Protein AF-A0A3N7IEH6-F1 (afdb_monomer)

Foldseek 3Di:
DLVVVVVVLVVLVVCQVDDDDPDDRAADEEEDEPLEPPPLVVSLVVLLVVLVCCCPPPCPVRVVRFDADPPAGAYEYEQDPPPDPVSNVVCVVVRVSNVRHPYAYEYLEAAQDPVRAPHDDPQQLDQVSFHLHQAETEFFQWWDQPDVVHRGGASVLVPSRLSSLQSCQVSVHNYYHQQDCDPVNTPRHLDQDADDVVVCVVPVPHDQANAFPVNHHASNASVLLVVQSCCCSVPVAHEQQAWEDEPPDLWIWGHHQPDTHTPGNDGDHNYDYRYHYPCCVVVRDGHYDHDDPDRPPNPPPDPPPDDDPDQPDKAQEAACQPPPPRQWTDGHPLQVQQQKKKFKADPVRHTQDIDGRDDRHDRQAGPDDPRHRPHDDFDKIKMWMDSNDPVDDIDIDIHTYDHDPPPDD

pLDDT: mean 83.66, std 13.29, range [31.55, 97.81]

Secondary structure (DSSP, 8-state):
-HHHHHHHHHHHHHHHHT--TTPPPP-B-EEE-TTTT--HHHHHHHHHHHHHHIIIIIIGGGGGGB-EETTEEEEEEEEPSSSPHHHHHHTGGG-TTGGGSEEEEEES---S-GGGTT--S---SSTT-S---SSEEEE-S-B--S-TTSPPB--GGGHHHHHHHHHHHHH--SEEEES-SS-TTTT---S-----HHHHHHSTTT----B-TTS-B-TTHHHHHHHHHHHHHHH-EEETT-EEEETT---EEEEETTEEEE-TTPPPSSSPEEEE-TTHHHH---EEE------TT-----TT-SS------B-SEE--SSSSSS-SB-BTTGGG-TT-EEEEE-TTS-EEEEEES--S-B-SB--SSTTTTPBPPSEEEEEEEE-S-TTSPPEEEEEEE-S------

Nearest PDB structures (foldseek):
  2qki-assembly2_D  TM=5.542E-01  e=5.706E-02  Homo sapiens
  2a74-assembly2_D  TM=4.935E-01  e=5.384E-02  Homo sapiens
  2wii-assembly1_A  TM=4.656E-01  e=6.046E-02  Homo sapiens
  3nms-assembly1_A  TM=4.924E-01  e=1.285E-01  Homo sapiens
  8eok-assembly1_G  TM=5.613E-01  e=2.043E-01  Homo sapiens

Sequence (409 aa):
VDNRAKKLIERVQYWNANLSGNQHKMYFCIAMGSSRGLDDAAAVIRCEDESRRTWEEFYEPYKDAYYHQGDKPFMVHFVEFPPNRDNLLNNEQSMPFFQKFTVRWMFNRVEDEAAYRNTYGWPLLFKNANPVGDEVMAVSPGFWNGVGNLIDVARERGDFYRSLWMRVLKYNPASVWVNSFNESWEHTSVEPARLDAAVAAEHPDILQVWTDYHGQPMDDFYWVMTKQYNRLFMYRELFDGSYLQEEDSNTIYVVRQDTLIDNGNSLPHMAPVLLVPKGFLASLKADVINEELVVVGKIEPTEGDANEPSVKAATNLLTPNEDGINDFWRVEDIDRYPNNHVRIIDKRGRTVYEKQGYQNEWQGRQRGGNSHGELLPEGTYFYQVDYGDAAKKPLKGYVTILHDVQRGR

Structure (mmCIF, N/CA/C/O backbone):
data_AF-A0A3N7IEH6-F1
#
_entry.id   AF-A0A3N7IEH6-F1
#
loop_
_atom_site.group_PDB
_atom_site.id
_atom_site.type_symbol
_atom_site.label_atom_id
_atom_site.label_alt_id
_atom_site.label_comp_id
_atom_site.label_asym_id
_atom_site.label_entity_id
_atom_site.label_seq_id
_atom_site.pdbx_PDB_ins_code
_atom_site.Cartn_x
_atom_site.Cartn_y
_atom_site.Cartn_z
_atom_site.occupancy
_atom_site.B_iso_or_equiv
_atom_site.auth_seq_id
_atom_site.auth_comp_id
_atom_site.auth_asym_id
_atom_site.auth_atom_id
_atom_site.pdbx_PDB_model_num
ATOM 1 N N . VAL A 1 1 ? 18.485 -8.912 -5.486 1.00 63.62 1 VAL A N 1
ATOM 2 C CA . VAL A 1 1 ? 17.133 -8.304 -5.565 1.00 63.62 1 VAL A CA 1
ATOM 3 C C . VAL A 1 1 ? 16.203 -9.181 -6.391 1.00 63.62 1 VAL A C 1
ATOM 5 O O . VAL A 1 1 ? 15.152 -9.549 -5.886 1.00 63.62 1 VAL A O 1
ATOM 8 N N . ASP A 1 2 ? 16.641 -9.628 -7.566 1.00 76.44 2 ASP A N 1
ATOM 9 C CA . ASP A 1 2 ? 15.864 -10.462 -8.499 1.00 76.44 2 ASP A CA 1
ATOM 10 C C . ASP A 1 2 ? 15.253 -11.721 -7.883 1.00 76.44 2 ASP A C 1
ATOM 12 O O . ASP A 1 2 ? 14.071 -11.980 -8.072 1.00 76.44 2 ASP A O 1
ATOM 16 N N . ASN A 1 3 ? 16.012 -12.469 -7.073 1.00 84.38 3 ASN A N 1
ATOM 17 C CA . ASN A 1 3 ? 15.470 -13.649 -6.390 1.00 84.38 3 ASN A CA 1
ATOM 18 C C . ASN A 1 3 ? 14.297 -13.293 -5.465 1.00 84.38 3 ASN A C 1
ATOM 20 O O . ASN A 1 3 ? 13.348 -14.061 -5.370 1.00 84.38 3 ASN A O 1
ATOM 24 N N . ARG A 1 4 ? 14.325 -12.120 -4.811 1.00 82.56 4 ARG A N 1
ATOM 25 C CA . ARG A 1 4 ? 13.207 -11.655 -3.972 1.00 82.56 4 ARG A CA 1
ATOM 26 C C . ARG A 1 4 ? 11.996 -11.290 -4.829 1.00 82.56 4 ARG A C 1
ATOM 28 O O . ARG A 1 4 ? 10.889 -11.683 -4.481 1.00 82.56 4 ARG A O 1
ATOM 35 N N . ALA A 1 5 ? 12.212 -10.607 -5.955 1.00 83.50 5 ALA A N 1
ATOM 36 C CA . ALA A 1 5 ? 11.147 -10.257 -6.894 1.00 83.50 5 ALA A CA 1
ATOM 37 C C . ALA A 1 5 ? 10.486 -11.511 -7.491 1.00 83.50 5 ALA A C 1
ATOM 39 O O . ALA A 1 5 ? 9.273 -11.663 -7.399 1.00 83.50 5 ALA A O 1
ATOM 40 N N . LYS A 1 6 ? 11.275 -12.468 -7.997 1.00 88.75 6 LYS A N 1
ATOM 41 C CA . LYS A 1 6 ? 10.765 -13.743 -8.533 1.00 88.75 6 LYS A CA 1
ATOM 42 C C . LYS A 1 6 ? 10.011 -14.543 -7.464 1.00 88.75 6 LYS A C 1
ATOM 44 O O . LYS A 1 6 ? 8.916 -15.023 -7.728 1.00 88.75 6 LYS A O 1
ATOM 49 N N . LYS A 1 7 ? 10.515 -14.593 -6.223 1.00 89.75 7 LYS A N 1
ATOM 50 C CA . LYS A 1 7 ? 9.804 -15.227 -5.096 1.00 89.75 7 LYS A CA 1
ATOM 51 C C . LYS A 1 7 ? 8.484 -14.537 -4.750 1.00 89.75 7 LYS A C 1
ATOM 53 O O . LYS A 1 7 ? 7.528 -15.222 -4.398 1.00 89.75 7 LYS A O 1
ATOM 58 N N . LEU A 1 8 ? 8.409 -13.208 -4.839 1.00 88.06 8 LEU A N 1
ATOM 59 C CA . LEU A 1 8 ? 7.149 -12.484 -4.667 1.00 88.06 8 LEU A CA 1
ATOM 60 C C . LEU A 1 8 ? 6.158 -12.835 -5.784 1.00 88.06 8 LEU A C 1
ATOM 62 O O . LEU A 1 8 ? 5.002 -13.121 -5.494 1.00 88.06 8 LEU A O 1
ATOM 66 N N . ILE A 1 9 ? 6.615 -12.879 -7.036 1.00 92.19 9 ILE A N 1
ATOM 67 C CA . ILE A 1 9 ? 5.775 -13.224 -8.191 1.00 92.19 9 ILE A CA 1
ATOM 68 C C . ILE A 1 9 ? 5.246 -14.663 -8.082 1.00 92.19 9 ILE A C 1
ATOM 70 O O . ILE A 1 9 ? 4.057 -14.893 -8.286 1.00 92.19 9 ILE A O 1
ATOM 74 N N . GLU A 1 10 ? 6.082 -15.620 -7.671 1.00 90.62 10 GLU A N 1
ATOM 75 C CA . GLU A 1 10 ? 5.653 -16.999 -7.393 1.00 90.62 10 GLU A CA 1
ATOM 76 C C . GLU A 1 10 ? 4.546 -17.047 -6.323 1.00 90.62 10 GLU A C 1
ATOM 78 O O . GLU A 1 10 ? 3.575 -17.791 -6.461 1.00 90.62 10 GLU A O 1
ATOM 83 N N . ARG A 1 11 ? 4.645 -16.219 -5.271 1.00 92.06 11 ARG A N 1
ATOM 84 C CA . ARG A 1 11 ? 3.589 -16.099 -4.248 1.00 92.06 11 ARG A CA 1
ATOM 85 C C . ARG A 1 11 ? 2.311 -15.488 -4.815 1.00 92.06 11 ARG A C 1
ATOM 87 O O . ARG A 1 11 ? 1.233 -15.977 -4.498 1.00 92.06 11 ARG A O 1
ATOM 94 N N . VAL A 1 12 ? 2.417 -14.466 -5.665 1.00 93.25 12 VAL A N 1
ATOM 95 C CA . VAL A 1 12 ? 1.268 -13.870 -6.368 1.00 93.25 12 VAL A CA 1
ATOM 96 C C . VAL A 1 12 ? 0.555 -14.921 -7.223 1.00 93.25 12 VAL A C 1
ATOM 98 O O . VAL A 1 12 ? -0.663 -15.050 -7.140 1.00 93.25 12 VAL A O 1
ATOM 101 N N . GLN A 1 13 ? 1.293 -15.726 -7.992 1.00 93.25 13 GLN A N 1
ATOM 102 C CA . GLN A 1 13 ? 0.715 -16.817 -8.782 1.00 93.25 13 GLN A CA 1
ATOM 103 C C . GLN A 1 13 ? 0.045 -17.873 -7.896 1.00 93.25 13 GLN A C 1
ATOM 105 O O . GLN A 1 13 ? -1.073 -18.294 -8.191 1.00 93.25 13 GLN A O 1
ATOM 110 N N . TYR A 1 14 ? 0.694 -18.263 -6.794 1.00 93.12 14 TYR A N 1
ATOM 111 C CA . TYR A 1 14 ? 0.113 -19.187 -5.823 1.00 93.12 14 TYR A CA 1
ATOM 112 C C . TYR A 1 14 ? -1.194 -18.640 -5.234 1.00 93.12 14 TYR A C 1
ATOM 114 O O . TYR A 1 14 ? -2.193 -19.355 -5.216 1.00 93.12 14 TYR A O 1
ATOM 122 N N . TRP A 1 15 ? -1.232 -17.373 -4.811 1.00 91.62 15 TRP A N 1
ATOM 123 C CA . TRP A 1 15 ? -2.462 -16.744 -4.322 1.00 91.62 15 TRP A CA 1
ATOM 124 C C . TRP A 1 15 ? -3.554 -16.719 -5.386 1.00 91.62 15 TRP A C 1
ATOM 126 O O . TRP A 1 15 ? -4.674 -17.143 -5.113 1.00 91.62 15 TRP A O 1
ATOM 136 N N . ASN A 1 16 ? -3.222 -16.306 -6.610 1.00 93.88 16 ASN A N 1
ATOM 137 C CA . ASN A 1 16 ? -4.174 -16.248 -7.719 1.00 93.88 16 ASN A CA 1
ATOM 138 C C . ASN A 1 16 ? -4.757 -17.622 -8.084 1.00 93.88 16 ASN A C 1
ATOM 140 O O . ASN A 1 16 ? -5.882 -17.690 -8.576 1.00 93.88 16 ASN A O 1
ATOM 144 N N . ALA A 1 17 ? -4.016 -18.706 -7.844 1.00 94.00 17 ALA A N 1
ATOM 145 C CA . ALA A 1 17 ? -4.479 -20.075 -8.059 1.00 94.00 17 ALA A CA 1
ATOM 146 C C . ALA A 1 17 ? -5.364 -20.618 -6.919 1.00 94.00 17 ALA A C 1
ATOM 148 O O . ALA A 1 17 ? -6.023 -21.637 -7.104 1.00 94.00 17 ALA A O 1
ATOM 149 N N . ASN A 1 18 ? -5.389 -19.953 -5.759 1.00 94.81 18 ASN A N 1
ATOM 150 C CA . ASN A 1 18 ? -6.090 -20.398 -4.549 1.00 94.81 18 ASN A CA 1
ATOM 151 C C . ASN A 1 18 ? -7.131 -19.373 -4.059 1.00 94.81 18 ASN A C 1
ATOM 153 O O . ASN A 1 18 ? -7.435 -19.315 -2.867 1.00 94.81 18 ASN A O 1
ATOM 157 N N . LEU A 1 19 ? -7.666 -18.548 -4.964 1.00 90.88 19 LEU A N 1
ATOM 158 C CA . LEU A 1 19 ? -8.712 -17.580 -4.632 1.00 90.88 19 LEU A CA 1
ATOM 159 C C . LEU A 1 19 ? -10.022 -18.291 -4.261 1.00 90.88 19 LEU A C 1
ATOM 161 O O . LEU A 1 19 ? -10.402 -19.299 -4.857 1.00 90.88 19 LEU A O 1
ATOM 165 N N . SER A 1 20 ? -10.737 -17.727 -3.294 1.00 87.75 20 SER A N 1
ATOM 166 C CA . SER A 1 20 ? -12.031 -18.198 -2.801 1.00 87.75 20 SER A CA 1
ATOM 167 C C . SER A 1 20 ? -12.976 -17.023 -2.543 1.00 87.75 20 SER A C 1
ATOM 169 O O . SER A 1 20 ? -12.541 -15.924 -2.196 1.00 87.75 20 SER A O 1
ATOM 171 N N . GLY A 1 21 ? -14.282 -17.245 -2.720 1.00 84.00 21 GLY A N 1
ATOM 172 C CA . GLY A 1 21 ? -15.299 -16.211 -2.506 1.00 84.00 21 GLY A CA 1
ATOM 173 C C . GLY A 1 21 ? -15.050 -14.958 -3.353 1.00 84.00 21 GLY A C 1
ATOM 174 O O . GLY A 1 21 ? -14.876 -15.053 -4.565 1.00 84.00 21 GLY A O 1
ATOM 175 N N . ASN A 1 22 ? -15.004 -13.797 -2.699 1.00 74.50 22 ASN A N 1
ATOM 176 C CA . ASN A 1 22 ? -14.855 -12.482 -3.335 1.00 74.50 22 ASN A CA 1
ATOM 177 C C . ASN A 1 22 ? -13.385 -12.028 -3.458 1.00 74.50 22 ASN A C 1
ATOM 179 O O . ASN A 1 22 ? -13.108 -10.835 -3.532 1.00 74.50 22 ASN A O 1
ATOM 183 N N . GLN A 1 23 ? -12.417 -12.948 -3.421 1.00 81.19 23 GLN A N 1
ATOM 184 C CA . GLN A 1 23 ? -11.002 -12.590 -3.532 1.00 81.19 23 GLN A CA 1
ATOM 185 C C . GLN A 1 23 ? -10.618 -12.221 -4.974 1.00 81.19 23 GLN A C 1
ATOM 187 O O . GLN A 1 23 ? -10.975 -12.906 -5.932 1.00 81.19 23 GLN A O 1
ATOM 192 N N . HIS A 1 24 ? -9.840 -11.146 -5.122 1.00 82.56 24 HIS A N 1
ATOM 193 C CA . HIS A 1 24 ? -9.363 -10.658 -6.416 1.00 82.56 24 HIS A CA 1
ATOM 194 C C . HIS A 1 24 ? -7.968 -11.181 -6.730 1.00 82.56 24 HIS A C 1
ATOM 196 O O . HIS A 1 24 ? -7.141 -11.375 -5.837 1.00 82.56 24 HIS A O 1
ATOM 202 N N . LYS A 1 25 ? -7.686 -11.334 -8.028 1.00 89.44 25 LYS A N 1
ATOM 203 C CA . LYS A 1 25 ? -6.320 -11.560 -8.490 1.00 89.44 25 LYS A CA 1
ATOM 204 C C . LYS A 1 25 ? -5.428 -10.394 -8.076 1.00 89.44 25 LYS A C 1
ATOM 206 O O . LYS A 1 25 ? -5.780 -9.232 -8.273 1.00 89.44 25 LYS A O 1
ATOM 211 N N . MET A 1 26 ? -4.259 -10.729 -7.555 1.00 90.12 26 MET A N 1
ATOM 212 C CA . MET A 1 26 ? -3.156 -9.798 -7.394 1.00 90.12 26 MET A CA 1
ATOM 213 C C . MET A 1 26 ? -2.373 -9.743 -8.700 1.00 90.12 26 MET A C 1
ATOM 215 O O . MET A 1 26 ? -2.121 -10.772 -9.330 1.00 90.12 26 MET A O 1
ATOM 219 N N . TYR A 1 27 ? -1.963 -8.544 -9.080 1.00 91.12 27 TYR A N 1
ATOM 220 C CA . TYR A 1 27 ? -1.086 -8.334 -10.219 1.00 91.12 27 TYR A CA 1
ATOM 221 C C . TYR A 1 27 ? 0.186 -7.639 -9.759 1.00 91.12 27 TYR A C 1
ATOM 223 O O . TYR A 1 27 ? 0.191 -6.947 -8.740 1.00 91.12 27 TYR A O 1
ATOM 231 N N . PHE A 1 28 ? 1.261 -7.814 -10.516 1.00 91.81 28 PHE A N 1
ATOM 232 C CA . PHE A 1 28 ? 2.514 -7.109 -10.283 1.00 91.81 28 PHE A CA 1
ATOM 233 C C . PHE A 1 28 ? 2.946 -6.349 -11.537 1.00 91.81 28 PHE A C 1
ATOM 235 O O . PHE A 1 28 ? 2.587 -6.705 -12.655 1.00 91.81 28 PHE A O 1
ATOM 242 N N . CYS A 1 29 ? 3.751 -5.314 -11.350 1.00 91.62 29 CYS A N 1
ATOM 243 C CA . CYS A 1 29 ? 4.489 -4.661 -12.424 1.00 91.62 29 CYS A CA 1
ATOM 244 C C . CYS A 1 29 ? 5.927 -4.420 -11.965 1.00 91.62 29 CYS A C 1
ATOM 246 O O . CYS A 1 29 ? 6.250 -4.597 -10.787 1.00 91.62 29 CYS A O 1
ATOM 248 N N . ILE A 1 30 ? 6.792 -4.036 -12.899 1.00 91.12 30 ILE A N 1
ATOM 249 C CA . ILE A 1 30 ? 8.176 -3.676 -12.598 1.00 91.12 30 ILE A CA 1
ATOM 250 C C . ILE A 1 30 ? 8.325 -2.157 -12.640 1.00 91.12 30 ILE A C 1
ATOM 252 O O . ILE A 1 30 ? 7.850 -1.492 -13.564 1.00 91.12 30 ILE A O 1
ATOM 256 N N . ALA A 1 31 ? 9.009 -1.630 -11.627 1.00 88.00 31 ALA A N 1
ATOM 257 C CA . ALA A 1 31 ? 9.504 -0.266 -11.613 1.00 88.00 31 ALA A CA 1
ATOM 258 C C . ALA A 1 31 ? 10.994 -0.261 -11.986 1.00 88.00 31 ALA A C 1
ATOM 260 O O . ALA A 1 31 ? 11.787 -0.995 -11.394 1.00 88.00 31 ALA A O 1
ATOM 261 N N . MET A 1 32 ? 11.374 0.563 -12.960 1.00 88.69 32 MET A N 1
ATOM 262 C CA . MET A 1 32 ? 12.754 0.734 -13.418 1.00 88.69 32 MET A CA 1
ATOM 263 C C . MET A 1 32 ? 13.328 2.052 -12.908 1.00 88.69 32 MET A C 1
ATOM 265 O O . MET A 1 32 ?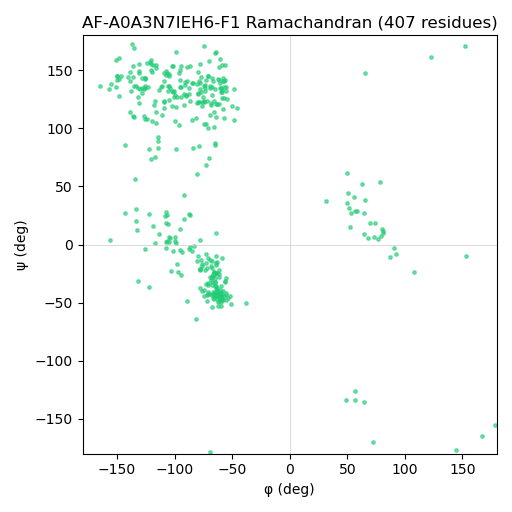 12.609 3.043 -12.817 1.00 88.69 32 MET A O 1
ATOM 269 N N . GLY A 1 33 ? 14.631 2.094 -12.627 1.00 86.25 33 GLY A N 1
ATOM 270 C CA . GLY A 1 33 ? 15.291 3.331 -12.196 1.00 86.25 33 GLY A CA 1
ATOM 271 C C . GLY A 1 33 ? 16.792 3.402 -12.457 1.00 86.25 33 GLY A C 1
ATOM 272 O O . GLY A 1 33 ? 17.428 4.370 -12.068 1.00 86.25 33 GLY A O 1
ATOM 273 N N . SER A 1 34 ? 17.399 2.417 -13.114 1.00 87.25 34 SER A N 1
ATOM 274 C CA . SER A 1 34 ? 18.852 2.400 -13.341 1.00 87.25 34 SER A CA 1
ATOM 275 C C . SER A 1 34 ? 19.333 3.408 -14.393 1.00 87.25 34 SER A C 1
ATOM 277 O O . SER A 1 34 ? 20.537 3.601 -14.538 1.00 87.25 34 SER A O 1
ATOM 279 N N . SER A 1 35 ? 18.421 4.065 -15.116 1.00 86.75 35 SER A N 1
ATOM 280 C CA . SER A 1 35 ? 18.729 5.193 -16.003 1.00 86.75 35 SER A CA 1
ATOM 281 C C . SER A 1 35 ? 18.899 6.525 -15.267 1.00 86.75 35 SER A C 1
ATOM 283 O O . SER A 1 35 ? 19.352 7.491 -15.876 1.00 86.75 35 SER A O 1
ATOM 285 N N . ARG A 1 36 ? 18.573 6.592 -13.968 1.00 83.38 36 ARG A N 1
ATOM 286 C CA . ARG A 1 36 ? 18.753 7.794 -13.139 1.00 83.38 36 ARG A CA 1
ATOM 287 C C . ARG A 1 36 ? 20.208 8.263 -13.135 1.00 83.38 36 ARG A C 1
ATOM 289 O O . ARG A 1 36 ? 21.119 7.462 -12.930 1.00 83.38 36 ARG A O 1
ATOM 296 N N . GLY A 1 37 ? 20.406 9.571 -13.285 1.00 81.06 37 GLY A N 1
ATOM 297 C CA . GLY A 1 37 ? 21.723 10.206 -13.213 1.00 81.06 37 GLY A CA 1
ATOM 298 C C . GLY A 1 37 ? 22.619 9.938 -14.425 1.00 81.06 37 GLY A C 1
ATOM 299 O O . GLY A 1 37 ? 23.790 10.315 -14.396 1.00 81.06 37 GLY A O 1
ATOM 300 N N . LEU A 1 38 ? 22.099 9.290 -15.473 1.00 86.81 38 LEU A N 1
ATOM 301 C CA . LEU A 1 38 ? 22.800 9.114 -16.742 1.00 86.81 38 LEU A CA 1
ATOM 302 C C . LEU A 1 38 ? 22.562 10.317 -17.663 1.00 86.81 38 LEU A C 1
ATOM 304 O O . LEU A 1 38 ? 21.530 10.984 -17.587 1.00 86.81 38 LEU A O 1
ATOM 308 N N . ASP A 1 39 ? 23.511 10.572 -18.566 1.00 88.69 39 ASP A N 1
ATOM 309 C CA . ASP A 1 39 ? 23.279 11.495 -19.678 1.00 88.69 39 ASP A CA 1
ATOM 310 C C . ASP A 1 39 ? 22.205 10.965 -20.641 1.00 88.69 39 ASP A C 1
ATOM 312 O O . ASP A 1 39 ? 21.856 9.784 -20.626 1.00 88.69 39 ASP A O 1
ATOM 316 N N . ASP A 1 40 ? 21.689 11.845 -21.498 1.00 87.44 40 ASP A N 1
ATOM 317 C CA . ASP A 1 40 ? 20.559 11.555 -22.382 1.00 87.44 40 ASP A CA 1
ATOM 318 C C . ASP A 1 40 ? 20.763 10.320 -23.275 1.00 87.44 40 ASP A C 1
ATOM 320 O O . ASP A 1 40 ? 19.841 9.517 -23.431 1.00 87.44 40 ASP A O 1
ATOM 324 N N . ALA A 1 41 ? 21.955 10.136 -23.849 1.00 89.00 41 ALA A N 1
ATOM 325 C CA . ALA A 1 41 ? 22.221 9.016 -24.749 1.00 89.00 41 ALA A CA 1
ATOM 326 C C . ALA A 1 41 ? 22.354 7.700 -23.970 1.00 89.00 41 ALA A C 1
ATOM 328 O O . ALA A 1 41 ? 21.767 6.682 -24.347 1.00 89.00 41 ALA A O 1
ATOM 329 N N . ALA A 1 42 ? 23.089 7.725 -22.856 1.00 91.44 42 ALA A N 1
ATOM 330 C CA . ALA A 1 42 ? 23.241 6.574 -21.975 1.00 91.44 42 ALA A CA 1
ATOM 331 C C . ALA A 1 42 ? 21.908 6.165 -21.329 1.00 91.44 42 ALA A C 1
ATOM 333 O O . ALA A 1 42 ? 21.638 4.973 -21.171 1.00 91.44 42 ALA A O 1
ATOM 334 N N . ALA A 1 43 ? 21.054 7.134 -21.002 1.00 90.38 43 ALA A N 1
ATOM 335 C CA . ALA A 1 43 ? 19.727 6.905 -20.458 1.00 90.38 43 ALA A CA 1
ATOM 336 C C . ALA A 1 43 ? 18.816 6.168 -21.442 1.00 90.38 43 ALA A C 1
ATOM 338 O O . ALA A 1 43 ? 18.195 5.189 -21.042 1.00 90.38 43 ALA A O 1
ATOM 339 N N . VAL A 1 44 ? 18.761 6.584 -22.713 1.00 91.81 44 VAL A N 1
ATOM 340 C CA . VAL A 1 44 ? 17.964 5.900 -23.751 1.00 91.81 44 VAL A CA 1
ATOM 341 C C . VAL A 1 44 ? 18.402 4.439 -23.893 1.00 91.81 44 VAL A C 1
ATOM 343 O O . VAL A 1 44 ? 17.567 3.536 -23.834 1.00 91.81 44 VAL A O 1
ATOM 346 N N . ILE A 1 45 ? 19.714 4.190 -23.982 1.00 93.88 45 ILE A N 1
ATOM 347 C CA . ILE A 1 45 ? 20.269 2.828 -24.058 1.00 93.88 45 ILE A CA 1
ATOM 348 C C . ILE A 1 45 ? 19.881 2.019 -22.815 1.00 93.88 45 ILE A C 1
ATOM 350 O O . ILE A 1 45 ? 19.399 0.892 -22.925 1.00 93.88 45 ILE A O 1
ATOM 354 N N . ARG A 1 46 ? 20.044 2.604 -21.621 1.00 94.00 46 ARG A N 1
ATOM 355 C CA . ARG A 1 46 ? 19.709 1.939 -20.359 1.00 94.00 46 ARG A CA 1
ATOM 356 C C . ARG A 1 46 ? 18.217 1.622 -20.250 1.00 94.00 46 ARG A C 1
ATOM 358 O O . ARG A 1 46 ? 17.877 0.533 -19.800 1.00 94.00 46 ARG A O 1
ATOM 365 N N . CYS A 1 47 ? 17.343 2.542 -20.651 1.00 93.12 47 CYS A N 1
ATOM 366 C CA . CYS A 1 47 ? 15.894 2.340 -20.618 1.00 93.12 47 CYS A CA 1
ATOM 367 C C . CYS A 1 47 ? 15.480 1.171 -21.505 1.00 93.12 47 CYS A C 1
ATOM 369 O O . CYS A 1 47 ? 14.682 0.337 -21.080 1.00 93.12 47 CYS A O 1
ATOM 371 N N . GLU A 1 48 ? 16.038 1.078 -22.709 1.00 95.38 48 GLU A N 1
ATOM 372 C CA . GLU A 1 48 ? 15.748 -0.028 -23.615 1.00 95.38 48 GLU A CA 1
ATOM 373 C C . GLU A 1 48 ? 16.279 -1.366 -23.082 1.00 95.38 48 GLU A C 1
ATOM 375 O O . GLU A 1 48 ? 15.560 -2.366 -23.102 1.00 95.38 48 GLU A O 1
ATOM 380 N N . ASP A 1 49 ? 17.496 -1.388 -22.528 1.00 96.31 49 ASP A N 1
ATOM 381 C CA . ASP A 1 49 ? 18.076 -2.589 -21.917 1.00 96.31 49 ASP A CA 1
ATOM 382 C C . ASP A 1 49 ? 17.229 -3.124 -20.754 1.00 96.31 49 ASP A C 1
ATOM 384 O O . ASP A 1 49 ? 16.968 -4.327 -20.672 1.00 96.31 49 ASP A O 1
ATOM 388 N N . GLU A 1 50 ? 16.776 -2.241 -19.864 1.00 94.31 50 GLU A N 1
ATOM 389 C CA . GLU A 1 50 ? 15.917 -2.615 -18.735 1.00 94.31 50 GLU A CA 1
ATOM 390 C C . GLU A 1 50 ? 14.510 -3.002 -19.190 1.00 94.31 50 GLU A C 1
ATOM 392 O O . GLU A 1 50 ? 13.918 -3.924 -18.630 1.00 94.31 50 GLU A O 1
ATOM 397 N N . SER A 1 51 ? 13.985 -2.359 -20.236 1.00 96.50 51 SER A N 1
ATOM 398 C CA . SER A 1 51 ? 12.691 -2.725 -20.824 1.00 96.50 51 SER A CA 1
ATOM 399 C C . SER A 1 51 ? 12.749 -4.124 -21.431 1.00 96.50 51 SER A C 1
ATOM 401 O O . SER A 1 51 ? 11.851 -4.937 -21.210 1.00 96.50 51 SER A O 1
ATOM 403 N N . ARG A 1 52 ? 13.836 -4.445 -22.146 1.00 97.81 52 ARG A N 1
ATOM 404 C CA . ARG A 1 52 ? 14.095 -5.790 -22.671 1.00 97.81 52 ARG A CA 1
ATOM 405 C C . ARG A 1 52 ? 14.177 -6.810 -21.550 1.00 97.81 52 ARG A C 1
ATOM 407 O O . ARG A 1 52 ? 13.489 -7.825 -21.594 1.00 97.81 52 ARG A O 1
ATOM 414 N N . ARG A 1 53 ? 14.969 -6.520 -20.520 1.00 95.56 53 ARG A N 1
ATOM 415 C CA . ARG A 1 53 ? 15.113 -7.404 -19.364 1.00 95.56 53 ARG A CA 1
ATOM 416 C C . ARG A 1 53 ? 13.781 -7.617 -18.644 1.00 95.56 53 ARG A C 1
ATOM 418 O O . ARG A 1 53 ? 13.434 -8.745 -18.312 1.00 95.56 53 ARG A O 1
ATOM 425 N N . THR A 1 54 ? 13.009 -6.552 -18.448 1.00 95.94 54 THR A N 1
ATOM 426 C CA . THR A 1 54 ? 11.660 -6.612 -17.873 1.00 95.94 54 THR A CA 1
ATOM 427 C C . THR A 1 54 ? 10.749 -7.495 -18.717 1.00 95.94 54 THR A C 1
ATOM 429 O O . THR A 1 54 ? 10.035 -8.338 -18.174 1.00 95.94 54 THR A O 1
ATOM 432 N N . TRP A 1 55 ? 10.805 -7.357 -20.041 1.00 97.62 55 TRP A N 1
ATOM 433 C CA . TRP A 1 55 ? 10.026 -8.182 -20.955 1.00 97.62 55 TRP A CA 1
ATOM 434 C C . TRP A 1 55 ? 10.391 -9.667 -20.846 1.00 97.62 55 TRP A C 1
ATOM 436 O O . TRP A 1 55 ? 9.521 -10.509 -20.634 1.00 97.62 55 TRP A O 1
ATOM 446 N N . GLU A 1 56 ? 11.675 -9.989 -20.969 1.00 97.00 56 GLU A N 1
ATOM 447 C CA . GLU A 1 56 ? 12.163 -11.366 -21.077 1.00 97.00 56 GLU A CA 1
ATOM 448 C C . GLU A 1 56 ? 12.154 -12.111 -19.736 1.00 97.00 56 GLU A C 1
ATOM 450 O O . GLU A 1 56 ? 11.805 -13.289 -19.687 1.00 97.00 56 GLU A O 1
ATOM 455 N N . GLU A 1 57 ? 12.519 -11.444 -18.639 1.00 95.12 57 GLU A N 1
ATOM 456 C CA . GLU A 1 57 ? 12.667 -12.094 -17.333 1.00 95.12 57 GLU A CA 1
ATOM 457 C C . GLU A 1 57 ? 11.426 -12.010 -16.443 1.00 95.12 57 GLU A C 1
ATOM 459 O O . GLU A 1 57 ? 11.269 -12.849 -15.552 1.00 95.12 57 GLU A O 1
ATOM 464 N N . PHE A 1 58 ? 10.576 -10.995 -16.629 1.00 95.38 58 PHE A N 1
ATOM 465 C CA . PHE A 1 58 ? 9.472 -10.712 -15.708 1.00 95.38 58 PHE A CA 1
ATOM 466 C C . PHE A 1 58 ? 8.102 -10.717 -16.380 1.00 95.38 58 PHE A C 1
ATOM 468 O O . PHE A 1 58 ? 7.148 -11.184 -15.770 1.00 95.38 58 PHE A O 1
ATOM 475 N N . TYR A 1 59 ? 7.974 -10.240 -17.616 1.00 96.50 59 TYR A N 1
ATOM 476 C CA . TYR A 1 59 ? 6.697 -10.289 -18.318 1.00 96.50 59 TYR A CA 1
ATOM 477 C C . TYR A 1 59 ? 6.443 -11.665 -18.936 1.00 96.50 59 TYR A C 1
ATOM 479 O O . TYR A 1 59 ? 5.523 -12.346 -18.504 1.00 96.50 59 TYR A O 1
ATOM 487 N N . GLU A 1 60 ? 7.253 -12.121 -19.896 1.00 96.19 60 GLU A N 1
ATOM 488 C CA . GLU A 1 60 ? 6.998 -13.376 -20.626 1.00 96.19 60 GLU A CA 1
ATOM 489 C C . GLU A 1 60 ? 6.799 -14.600 -19.711 1.00 96.19 60 GLU A C 1
ATOM 491 O O . GLU A 1 60 ? 5.815 -15.322 -19.904 1.00 96.19 60 GLU A O 1
ATOM 496 N N . PRO A 1 61 ? 7.632 -14.831 -18.673 1.00 95.00 61 PRO A N 1
ATOM 497 C CA . PRO A 1 61 ? 7.475 -16.005 -17.814 1.00 95.00 61 PRO A CA 1
ATOM 498 C C . PRO A 1 61 ? 6.261 -15.929 -16.878 1.00 95.00 61 PRO A C 1
ATOM 500 O O . PRO A 1 61 ? 5.809 -16.957 -16.375 1.00 95.00 61 PRO A O 1
ATOM 503 N N . TYR A 1 62 ? 5.736 -14.726 -16.623 1.00 94.62 62 TYR A N 1
ATOM 504 C CA . TYR A 1 62 ? 4.741 -14.474 -15.575 1.00 94.62 62 TYR A CA 1
ATOM 505 C C . TYR A 1 62 ? 3.559 -13.609 -16.048 1.00 94.62 62 TYR A C 1
ATOM 507 O O . TYR A 1 62 ? 2.847 -13.027 -15.228 1.00 94.62 62 TYR A O 1
ATOM 515 N N . LYS A 1 63 ? 3.322 -13.535 -17.363 1.00 94.44 63 LYS A N 1
ATOM 516 C CA . LYS A 1 63 ? 2.349 -12.629 -18.002 1.00 94.44 63 LYS A CA 1
ATOM 517 C C . LYS A 1 63 ? 0.927 -12.757 -17.464 1.00 94.44 63 LYS A C 1
ATOM 519 O O . LYS A 1 63 ? 0.206 -11.768 -17.434 1.00 94.44 63 LYS A O 1
ATOM 524 N N . ASP A 1 64 ? 0.549 -13.940 -16.983 1.00 92.00 64 ASP A N 1
ATOM 525 C CA . ASP A 1 64 ? -0.784 -14.217 -16.431 1.00 92.00 64 ASP A CA 1
ATOM 526 C C . ASP A 1 64 ? -1.053 -13.493 -15.098 1.00 92.00 64 ASP A C 1
ATOM 528 O O . ASP A 1 64 ? -2.205 -13.374 -14.674 1.00 92.00 64 ASP A O 1
ATOM 532 N N . ALA A 1 65 ? 0.007 -13.038 -14.425 1.00 94.44 65 ALA A N 1
ATOM 533 C CA . ALA A 1 65 ? -0.043 -12.262 -13.188 1.00 94.44 65 ALA A CA 1
ATOM 534 C C . ALA A 1 65 ? 0.543 -10.847 -13.352 1.00 94.44 65 ALA A C 1
ATOM 536 O O . ALA A 1 65 ? 0.589 -10.088 -12.382 1.00 94.44 65 ALA A O 1
ATOM 537 N N . TYR A 1 66 ? 0.990 -10.480 -14.554 1.00 95.50 66 TYR A N 1
ATOM 538 C CA . TYR A 1 66 ? 1.515 -9.148 -14.823 1.00 95.50 66 TYR A CA 1
ATOM 539 C C . TYR A 1 66 ? 0.353 -8.161 -14.989 1.00 95.50 66 TYR A C 1
ATOM 541 O O . TYR A 1 66 ? -0.672 -8.498 -15.575 1.00 95.50 66 TYR A O 1
ATOM 549 N N . TYR A 1 67 ? 0.481 -6.956 -14.444 1.00 92.06 67 TYR A N 1
ATOM 550 C CA . TYR A 1 67 ? -0.550 -5.929 -14.542 1.00 92.06 67 TYR A CA 1
ATOM 551 C C . TYR A 1 67 ? -0.549 -5.310 -15.941 1.00 92.06 67 TYR A C 1
ATOM 553 O O . TYR A 1 67 ? 0.485 -4.830 -16.413 1.00 92.06 67 TYR A O 1
ATOM 561 N N . HIS A 1 68 ? -1.707 -5.282 -16.594 1.00 91.75 68 HIS A N 1
ATOM 562 C CA . HIS A 1 68 ? -1.891 -4.612 -17.880 1.00 91.75 68 HIS A CA 1
ATOM 563 C C . HIS A 1 68 ? -2.651 -3.317 -17.695 1.00 91.75 68 HIS A C 1
ATOM 565 O O . HIS A 1 68 ? -3.580 -3.223 -16.894 1.00 91.75 68 HIS A O 1
ATOM 571 N N . GLN A 1 69 ? -2.278 -2.338 -18.506 1.00 85.62 69 GLN A N 1
ATOM 572 C CA . GLN A 1 69 ? -3.036 -1.116 -18.636 1.00 85.62 69 GLN A CA 1
ATOM 573 C C . GLN A 1 69 ? -3.396 -0.906 -20.105 1.00 85.62 69 GLN A C 1
ATOM 575 O O . GLN A 1 69 ? -2.538 -0.588 -20.936 1.00 85.62 69 GLN A O 1
ATOM 580 N N . GLY A 1 70 ? -4.680 -1.096 -20.413 1.00 86.56 70 GLY A N 1
ATOM 581 C CA . GLY A 1 70 ? -5.129 -1.269 -21.792 1.00 86.56 70 GLY A CA 1
ATOM 582 C C . GLY A 1 70 ? -4.541 -2.553 -22.380 1.00 86.56 70 GLY A C 1
ATOM 583 O O . GLY A 1 70 ? -4.498 -3.581 -21.708 1.00 86.56 70 GLY A O 1
ATOM 584 N N . ASP A 1 71 ? -4.044 -2.478 -23.611 1.00 92.06 71 ASP A N 1
ATOM 585 C CA . ASP A 1 71 ? -3.563 -3.652 -24.353 1.00 92.06 71 ASP A CA 1
ATOM 586 C C . ASP A 1 71 ? -2.094 -4.018 -24.077 1.00 92.06 71 ASP A C 1
ATOM 588 O O . ASP A 1 71 ? -1.580 -4.991 -24.631 1.00 92.06 71 ASP A O 1
ATOM 592 N N . LYS A 1 72 ? -1.385 -3.242 -23.246 1.00 95.56 72 LYS A N 1
ATOM 593 C CA . LYS A 1 72 ? 0.049 -3.432 -22.981 1.00 95.56 72 LYS A CA 1
ATOM 594 C C . LYS A 1 72 ? 0.326 -3.705 -21.498 1.00 95.56 72 LYS A C 1
ATOM 596 O O . LYS A 1 72 ? -0.382 -3.171 -20.638 1.00 95.56 72 LYS A O 1
ATOM 601 N N . PRO A 1 73 ? 1.370 -4.495 -21.175 1.00 96.75 73 PRO A N 1
ATOM 602 C CA . PRO A 1 73 ? 1.859 -4.606 -19.806 1.00 96.75 73 PRO A CA 1
ATOM 603 C C . PRO A 1 73 ? 2.270 -3.240 -19.261 1.00 96.75 73 PRO A C 1
ATOM 605 O O . PRO A 1 73 ? 2.805 -2.398 -19.982 1.00 96.75 73 PRO A O 1
ATOM 608 N N . PHE A 1 74 ? 2.008 -3.019 -17.982 1.00 93.12 74 PHE A N 1
ATOM 609 C CA . PHE A 1 74 ? 2.265 -1.760 -17.305 1.00 93.12 74 PHE A CA 1
ATOM 610 C C . PHE A 1 74 ? 3.687 -1.687 -16.751 1.00 93.12 74 PHE A C 1
ATOM 612 O O . PHE A 1 74 ? 4.148 -2.612 -16.092 1.00 93.12 74 PHE A O 1
ATOM 619 N N . MET A 1 75 ? 4.370 -0.566 -16.945 1.00 92.38 75 MET A N 1
ATOM 620 C CA . MET A 1 75 ? 5.714 -0.367 -16.411 1.00 92.38 75 MET A CA 1
ATOM 621 C C . MET A 1 75 ? 5.840 1.019 -15.796 1.00 92.38 75 MET A C 1
ATOM 623 O O . MET A 1 75 ? 5.399 2.010 -16.381 1.00 92.38 75 MET A O 1
ATOM 627 N N . VAL A 1 76 ? 6.469 1.096 -14.625 1.00 89.25 76 VAL A N 1
ATOM 628 C CA . VAL A 1 76 ? 6.777 2.376 -13.980 1.00 89.25 76 VAL A CA 1
ATOM 629 C C . VAL A 1 76 ? 8.237 2.711 -14.239 1.00 89.25 76 VAL A C 1
ATOM 631 O O . VAL A 1 76 ? 9.116 1.877 -14.045 1.00 89.25 76 VAL A O 1
ATOM 634 N N . HIS A 1 77 ? 8.512 3.935 -14.666 1.00 87.88 77 HIS A N 1
ATOM 635 C CA . HIS A 1 77 ? 9.864 4.422 -14.882 1.00 87.88 77 HIS A CA 1
ATOM 636 C C . HIS A 1 77 ? 10.177 5.588 -13.942 1.00 87.88 77 HIS A C 1
ATOM 638 O O . HIS A 1 77 ? 9.518 6.627 -13.977 1.00 87.88 77 HIS A O 1
ATOM 644 N N . PHE A 1 78 ? 11.237 5.440 -13.150 1.00 83.56 78 PHE A N 1
ATOM 645 C CA . PHE A 1 78 ? 11.769 6.467 -12.264 1.00 83.56 78 PHE A CA 1
ATOM 646 C C . PHE A 1 78 ? 12.646 7.464 -13.004 1.00 83.56 78 PHE A C 1
ATOM 648 O O . PHE A 1 78 ? 13.648 7.091 -13.611 1.00 83.56 78 PHE A O 1
ATOM 655 N N . VAL A 1 79 ? 12.274 8.736 -12.937 1.00 77.12 79 VAL A N 1
ATOM 656 C CA . VAL A 1 79 ? 13.008 9.852 -13.526 1.00 77.12 79 VAL A CA 1
ATOM 657 C C . VAL A 1 79 ? 13.413 10.831 -12.419 1.00 77.12 79 VAL A C 1
ATOM 659 O O . VAL A 1 79 ? 12.594 11.572 -11.878 1.00 77.12 79 VAL A O 1
ATOM 662 N N . GLU A 1 80 ? 14.703 10.826 -12.075 1.00 67.62 80 GLU A N 1
ATOM 663 C CA . GLU A 1 80 ? 15.356 11.948 -11.385 1.00 67.62 80 GLU A CA 1
ATOM 664 C C . GLU A 1 80 ? 16.050 12.807 -12.427 1.00 67.62 80 GLU A C 1
ATOM 666 O O . GLU A 1 80 ? 16.550 12.277 -13.415 1.00 67.62 80 GLU A O 1
ATOM 671 N N . PHE A 1 81 ? 16.120 14.118 -12.209 1.00 63.28 81 PHE A N 1
ATOM 672 C CA . PHE A 1 81 ? 16.915 15.008 -13.055 1.00 63.28 81 PHE A CA 1
ATOM 673 C C . PHE A 1 81 ? 18.363 14.475 -13.244 1.00 63.28 81 PHE A C 1
ATOM 675 O O . PHE A 1 81 ? 19.088 14.450 -12.247 1.00 63.28 81 PHE A O 1
ATOM 682 N N . PRO A 1 82 ? 18.859 14.166 -14.469 1.00 59.62 82 PRO A N 1
ATOM 683 C CA . PRO A 1 82 ? 18.211 13.650 -15.692 1.00 59.62 82 PRO A CA 1
ATOM 684 C C . PRO A 1 82 ? 18.399 12.112 -15.854 1.00 59.62 82 PRO A C 1
ATOM 686 O O . PRO A 1 82 ? 19.239 11.531 -15.155 1.00 59.62 82 PRO A O 1
ATOM 689 N N . PRO A 1 83 ? 17.647 11.413 -16.743 1.00 67.31 83 PRO A N 1
ATOM 690 C CA . PRO A 1 83 ? 16.882 11.865 -17.919 1.00 67.31 83 PRO A CA 1
ATOM 691 C C . PRO A 1 83 ? 15.500 12.453 -17.599 1.00 67.31 83 PRO A C 1
ATOM 693 O O . PRO A 1 83 ? 14.733 11.897 -16.815 1.00 67.31 83 PRO A O 1
ATOM 696 N N . ASN A 1 84 ? 15.135 13.550 -18.272 1.00 73.81 84 ASN A N 1
ATOM 697 C CA . ASN A 1 84 ? 13.744 14.013 -18.274 1.00 73.81 84 ASN A CA 1
ATOM 698 C C . ASN A 1 84 ? 12.883 13.067 -19.137 1.00 73.81 84 ASN A C 1
ATOM 700 O O . ASN A 1 84 ? 13.304 12.654 -20.220 1.00 73.81 84 ASN A O 1
ATOM 704 N N . ARG A 1 85 ? 11.652 12.794 -18.685 1.00 83.88 85 ARG A N 1
ATOM 705 C CA . ARG A 1 85 ? 10.585 12.088 -19.413 1.00 83.88 85 ARG A CA 1
ATOM 706 C C . ARG A 1 85 ? 10.551 12.462 -20.894 1.00 83.88 85 ARG A C 1
ATOM 708 O O . ARG A 1 85 ? 10.512 11.587 -21.751 1.00 83.88 85 ARG A O 1
ATOM 715 N N . ASP A 1 86 ? 10.550 13.760 -21.185 1.00 84.62 86 ASP A N 1
ATOM 716 C CA . ASP A 1 86 ? 10.324 14.257 -22.544 1.00 84.62 86 ASP A CA 1
ATOM 717 C C . ASP A 1 86 ? 11.442 13.826 -23.506 1.00 84.62 86 ASP A C 1
ATOM 719 O O . ASP A 1 86 ? 11.174 13.536 -24.668 1.00 84.62 86 ASP A O 1
ATOM 723 N N . ASN A 1 87 ? 12.683 13.700 -23.022 1.00 85.44 87 ASN A N 1
ATOM 724 C CA . ASN A 1 87 ? 13.785 13.190 -23.835 1.00 85.44 87 ASN A CA 1
ATOM 725 C C . ASN A 1 87 ? 13.598 11.701 -24.176 1.00 85.44 87 ASN A C 1
ATOM 727 O O . ASN A 1 87 ? 13.776 11.299 -25.326 1.00 85.44 87 ASN A O 1
ATOM 731 N N . LEU A 1 88 ? 13.190 10.886 -23.200 1.00 88.38 88 LEU A N 1
ATOM 732 C CA . LEU A 1 88 ? 12.905 9.469 -23.434 1.00 88.38 88 LEU A CA 1
ATOM 733 C C . LEU A 1 88 ? 11.738 9.290 -24.411 1.00 88.38 88 LEU A C 1
ATOM 735 O O . LEU A 1 88 ? 11.833 8.472 -25.322 1.00 88.38 88 LEU A O 1
ATOM 739 N N . LEU A 1 89 ? 10.684 10.101 -24.284 1.00 88.94 89 LEU A N 1
ATOM 740 C CA . LEU A 1 89 ? 9.558 10.094 -25.222 1.00 88.94 89 LEU A CA 1
ATOM 741 C C . LEU A 1 89 ? 9.981 10.513 -26.637 1.00 88.94 89 LEU A C 1
ATOM 743 O O . LEU A 1 89 ? 9.608 9.857 -27.604 1.00 88.94 89 LEU A O 1
ATOM 747 N N . ASN A 1 90 ? 10.827 11.536 -26.778 1.00 91.31 90 ASN A N 1
ATOM 748 C CA . ASN A 1 90 ? 11.337 11.960 -28.088 1.00 91.31 90 ASN A CA 1
ATOM 749 C C . ASN A 1 90 ? 12.183 10.879 -28.783 1.00 91.31 90 ASN A C 1
ATOM 751 O O . ASN A 1 90 ? 12.287 10.877 -30.009 1.00 91.31 90 ASN A O 1
ATOM 755 N N . ASN A 1 91 ? 12.775 9.959 -28.017 1.00 91.88 91 ASN A N 1
ATOM 756 C CA . ASN A 1 91 ? 13.607 8.871 -28.529 1.00 91.88 91 ASN A CA 1
ATOM 757 C C . ASN A 1 91 ? 12.910 7.501 -28.506 1.00 91.88 91 ASN A C 1
ATOM 759 O O . ASN A 1 91 ? 13.546 6.500 -28.835 1.00 91.88 91 ASN A O 1
ATOM 763 N N . GLU A 1 92 ? 11.617 7.421 -28.173 1.00 91.56 92 GLU A N 1
ATOM 764 C CA . GLU A 1 92 ? 10.900 6.150 -27.972 1.00 91.56 92 GLU A CA 1
ATOM 765 C C . GLU A 1 92 ? 10.968 5.214 -29.184 1.00 91.56 92 GLU A C 1
ATOM 767 O O . GLU A 1 92 ? 11.045 3.997 -29.030 1.00 91.56 92 GLU A O 1
ATOM 772 N N . GLN A 1 93 ? 11.019 5.779 -30.395 1.00 94.00 93 GLN A N 1
ATOM 773 C CA . GLN A 1 93 ? 11.091 5.031 -31.651 1.00 94.00 93 GLN A CA 1
ATOM 774 C C . GLN A 1 93 ? 12.363 4.173 -31.747 1.00 94.00 93 GLN A C 1
ATOM 776 O O . GLN A 1 93 ? 12.367 3.149 -32.426 1.00 94.00 93 GLN A O 1
ATOM 781 N N . SER A 1 94 ? 13.422 4.561 -31.030 1.00 94.69 94 SER A N 1
ATOM 782 C CA . SER A 1 94 ? 14.676 3.806 -30.914 1.00 94.69 94 SER A CA 1
ATOM 783 C C . SER A 1 94 ? 14.659 2.723 -29.826 1.00 94.69 94 SER A C 1
ATOM 785 O O . SER A 1 94 ? 15.608 1.948 -29.737 1.00 94.69 94 SER A O 1
ATOM 787 N N . MET A 1 95 ? 13.588 2.643 -29.029 1.00 95.62 95 MET A N 1
ATOM 788 C CA . MET A 1 95 ? 13.447 1.758 -27.870 1.00 95.62 95 MET A CA 1
ATOM 789 C C . MET A 1 95 ? 12.292 0.754 -28.087 1.00 95.62 95 MET A C 1
ATOM 791 O O . MET A 1 95 ? 11.182 0.940 -27.571 1.00 95.62 95 MET A O 1
ATOM 795 N N . PRO A 1 96 ? 12.480 -0.284 -28.925 1.00 97.25 96 PRO A N 1
ATOM 796 C CA . PRO A 1 96 ? 11.404 -1.198 -29.303 1.00 97.25 96 PRO A CA 1
ATOM 797 C C . PRO A 1 96 ? 10.841 -2.029 -28.142 1.00 97.25 96 PRO A C 1
ATOM 799 O O . PRO A 1 96 ? 9.648 -2.339 -28.165 1.00 97.25 96 PRO A O 1
ATOM 802 N N . PHE A 1 97 ? 11.635 -2.398 -27.133 1.00 97.81 97 PHE A N 1
ATOM 803 C CA . PHE A 1 97 ? 11.108 -3.062 -25.942 1.00 97.81 97 PHE A CA 1
ATOM 804 C C . PHE A 1 97 ? 10.358 -2.089 -25.040 1.00 97.81 97 PHE A C 1
ATOM 806 O O . PHE A 1 97 ? 9.289 -2.449 -24.551 1.00 97.81 97 PHE A O 1
ATOM 813 N N . PHE A 1 98 ? 10.844 -0.857 -24.872 1.00 95.62 98 PHE A N 1
ATOM 814 C CA . PHE A 1 98 ? 10.124 0.177 -24.118 1.00 95.62 98 PHE A CA 1
ATOM 815 C C . PHE A 1 98 ? 8.707 0.398 -24.672 1.00 95.62 98 PHE A C 1
ATOM 817 O O . PHE A 1 98 ? 7.730 0.415 -23.923 1.00 95.62 98 PHE A O 1
ATOM 824 N N . GLN A 1 99 ? 8.565 0.449 -26.000 1.00 96.31 99 GLN A N 1
ATOM 825 C CA . GLN A 1 99 ? 7.272 0.614 -26.676 1.00 96.31 99 GLN A CA 1
ATOM 826 C C . GLN A 1 99 ? 6.283 -0.542 -26.457 1.00 96.31 99 GLN A C 1
ATOM 828 O O . GLN A 1 99 ? 5.086 -0.381 -26.726 1.00 96.31 99 GLN A O 1
ATOM 833 N N . LYS A 1 100 ? 6.737 -1.708 -25.982 1.00 97.12 100 LYS A N 1
ATOM 834 C CA . LYS A 1 100 ? 5.846 -2.831 -25.661 1.00 97.12 100 LYS A CA 1
ATOM 835 C C . LYS A 1 100 ? 5.034 -2.597 -24.391 1.00 97.12 100 LYS A C 1
ATOM 837 O O . LYS A 1 100 ? 4.040 -3.292 -24.200 1.00 97.12 100 LYS A O 1
ATOM 842 N N . PHE A 1 101 ? 5.419 -1.634 -23.560 1.00 96.50 101 PHE A N 1
ATOM 843 C CA . PHE A 1 101 ? 4.747 -1.334 -22.303 1.00 96.50 101 PHE A CA 1
ATOM 844 C C . PHE A 1 101 ? 3.842 -0.104 -22.418 1.00 96.50 101 PHE A C 1
ATOM 846 O O . PHE A 1 101 ? 4.078 0.806 -23.216 1.00 96.50 101 PHE A O 1
ATOM 853 N N . THR A 1 102 ? 2.808 -0.055 -21.580 1.00 92.44 102 THR A N 1
ATOM 854 C CA . THR A 1 102 ? 2.219 1.218 -21.164 1.00 92.44 102 THR A CA 1
ATOM 855 C C . THR A 1 102 ? 3.095 1.759 -20.043 1.00 92.44 102 THR A C 1
ATOM 857 O O . THR A 1 102 ? 3.114 1.202 -18.946 1.00 92.44 102 THR A O 1
ATOM 860 N N . VAL A 1 103 ? 3.848 2.823 -20.328 1.00 89.50 103 VAL A N 1
ATOM 861 C CA . VAL A 1 103 ? 4.792 3.400 -19.365 1.00 89.50 103 VAL A CA 1
ATOM 862 C C . VAL A 1 103 ? 4.148 4.548 -18.599 1.00 89.50 103 VAL A C 1
ATOM 864 O O . VAL A 1 103 ? 3.488 5.423 -19.173 1.00 89.50 103 VAL A O 1
ATOM 867 N N . ARG A 1 104 ? 4.359 4.551 -17.286 1.00 85.81 104 ARG A N 1
ATOM 868 C CA . ARG A 1 104 ? 4.074 5.679 -16.404 1.00 85.81 104 ARG A CA 1
ATOM 869 C C . ARG A 1 104 ? 5.320 6.123 -15.674 1.00 85.81 104 ARG A C 1
ATOM 871 O O . ARG A 1 104 ? 6.279 5.376 -15.525 1.00 85.81 104 ARG A O 1
ATOM 878 N N . TRP A 1 105 ? 5.293 7.371 -15.241 1.00 82.00 105 TRP A N 1
ATOM 879 C CA . TRP A 1 105 ? 6.473 8.072 -14.765 1.00 82.00 105 TRP A CA 1
ATOM 880 C C . TRP A 1 105 ? 6.385 8.302 -13.264 1.00 82.00 105 TRP A C 1
ATOM 882 O O . TRP A 1 105 ? 5.333 8.696 -12.756 1.00 82.00 105 TRP A O 1
ATOM 892 N N . MET A 1 106 ? 7.501 8.064 -12.588 1.00 79.94 106 MET A N 1
ATOM 893 C CA . MET A 1 106 ? 7.738 8.375 -11.186 1.00 79.94 106 MET A CA 1
ATOM 894 C C . MET A 1 106 ? 8.733 9.529 -11.117 1.00 79.94 106 MET A C 1
ATOM 896 O O . MET A 1 106 ? 9.827 9.411 -11.664 1.00 79.94 106 MET A O 1
ATOM 900 N N . PHE A 1 107 ? 8.369 10.624 -10.457 1.00 73.75 107 PHE A N 1
ATOM 901 C CA . PHE A 1 107 ? 9.213 11.814 -10.309 1.00 73.75 107 PHE A CA 1
ATOM 902 C C . PHE A 1 107 ? 9.557 12.039 -8.836 1.00 73.75 107 PHE A C 1
ATOM 904 O O . PHE A 1 107 ? 8.766 11.683 -7.969 1.00 73.75 107 PHE A O 1
ATOM 911 N N .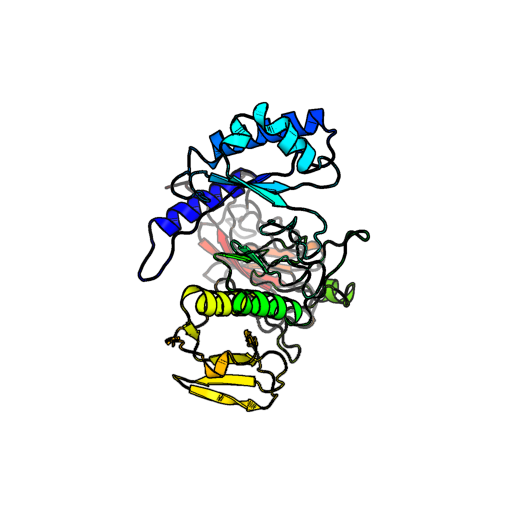 ASN A 1 108 ? 10.677 12.710 -8.553 1.00 64.12 108 ASN A N 1
ATOM 912 C CA . ASN A 1 108 ? 11.070 13.061 -7.178 1.00 64.12 108 ASN A CA 1
ATOM 913 C C . ASN A 1 108 ? 10.172 14.104 -6.507 1.00 64.12 108 ASN A C 1
ATOM 915 O O . ASN A 1 108 ? 10.050 14.122 -5.287 1.00 64.12 108 ASN A O 1
ATOM 919 N N . ARG A 1 109 ? 9.584 15.013 -7.286 1.00 64.56 109 ARG A N 1
ATOM 920 C CA . ARG A 1 109 ? 8.662 16.034 -6.791 1.00 64.56 109 ARG A CA 1
ATOM 921 C C . ARG A 1 109 ? 7.648 16.332 -7.877 1.00 64.56 109 ARG A C 1
ATOM 923 O O . ARG A 1 109 ? 8.028 16.622 -9.008 1.00 64.56 109 ARG A O 1
ATOM 930 N N . VAL A 1 110 ? 6.376 16.269 -7.511 1.00 61.88 110 VAL A N 1
ATOM 931 C CA . VAL A 1 110 ? 5.256 16.538 -8.408 1.00 61.88 110 VAL A CA 1
ATOM 932 C C . VAL A 1 110 ? 4.353 17.561 -7.739 1.00 61.88 110 VAL A C 1
ATOM 934 O O . VAL A 1 110 ? 4.017 17.415 -6.566 1.00 61.88 110 VAL A O 1
ATOM 937 N N . GLU A 1 111 ? 4.001 18.612 -8.470 1.00 63.06 111 GLU A N 1
ATOM 938 C CA . GLU A 1 111 ? 2.930 19.530 -8.079 1.00 63.06 111 GLU A CA 1
ATOM 939 C C . GLU A 1 111 ? 1.602 19.009 -8.653 1.00 63.06 111 GLU A C 1
ATOM 941 O O . GLU A 1 111 ? 1.606 18.299 -9.663 1.00 63.06 111 GLU A O 1
ATOM 946 N N . ASP A 1 112 ? 0.468 19.316 -8.010 1.00 67.88 112 ASP A N 1
ATOM 947 C CA . ASP A 1 112 ? -0.873 18.913 -8.476 1.00 67.88 112 ASP A CA 1
ATOM 948 C C . ASP A 1 112 ? -1.251 19.690 -9.753 1.00 67.88 112 ASP A C 1
ATOM 950 O O . ASP A 1 112 ? -2.034 20.640 -9.742 1.00 67.88 112 ASP A O 1
ATOM 954 N N . GLU A 1 113 ? -0.631 19.303 -10.867 1.00 69.69 113 GLU A N 1
ATOM 955 C CA . GLU A 1 113 ? -0.811 19.890 -12.187 1.00 69.69 113 GLU A CA 1
ATOM 956 C C . GLU A 1 113 ? -1.301 18.845 -13.192 1.00 69.69 113 GLU A C 1
ATOM 958 O O . GLU A 1 113 ? -0.957 17.660 -13.145 1.00 69.69 113 GLU A O 1
ATOM 963 N N . ALA A 1 114 ? -2.060 19.305 -14.190 1.00 71.38 114 ALA A N 1
ATOM 964 C CA . ALA A 1 114 ? -2.621 18.442 -15.227 1.00 71.38 114 ALA A CA 1
ATOM 965 C C . ALA A 1 114 ? -1.557 17.621 -15.987 1.00 71.38 114 ALA A C 1
ATOM 967 O O . ALA A 1 114 ? -1.836 16.496 -16.400 1.00 71.38 114 ALA A O 1
ATOM 968 N N . ALA A 1 115 ? -0.339 18.156 -16.141 1.00 73.69 115 ALA A N 1
ATOM 969 C CA . ALA A 1 115 ? 0.771 17.512 -16.848 1.00 73.69 115 ALA A CA 1
ATOM 970 C C . ALA A 1 115 ? 1.328 16.259 -16.142 1.00 73.69 115 ALA A C 1
ATOM 972 O O . ALA A 1 115 ? 2.062 15.484 -16.766 1.00 73.69 115 ALA A O 1
ATOM 973 N N . TYR A 1 116 ? 0.970 16.061 -14.869 1.00 73.44 116 TYR A N 1
ATOM 974 C CA . TYR A 1 116 ? 1.404 14.943 -14.032 1.00 73.44 116 TYR A CA 1
ATOM 975 C C . TYR A 1 116 ? 0.232 14.072 -13.551 1.00 73.44 116 TYR A C 1
ATOM 977 O O . TYR A 1 116 ? 0.381 13.257 -12.642 1.00 73.44 116 TYR A O 1
ATOM 985 N N . ARG A 1 117 ? -0.954 14.191 -14.162 1.00 72.50 117 ARG A N 1
ATOM 986 C CA . ARG A 1 117 ? -2.045 13.244 -13.889 1.00 72.50 117 ARG A CA 1
ATOM 987 C C . ARG A 1 117 ? -1.607 11.819 -14.211 1.00 72.50 117 ARG A C 1
ATOM 989 O O . ARG A 1 117 ? -0.944 11.575 -15.218 1.00 72.50 117 ARG A O 1
ATOM 996 N N . ASN A 1 118 ? -2.018 10.878 -13.364 1.00 73.31 118 ASN A N 1
ATOM 997 C CA . ASN A 1 118 ? -1.679 9.458 -13.475 1.00 73.31 118 ASN A CA 1
ATOM 998 C C . ASN A 1 118 ? -0.161 9.180 -13.457 1.00 73.31 118 ASN A C 1
ATOM 1000 O O . ASN A 1 118 ? 0.292 8.204 -14.053 1.00 73.31 118 ASN A O 1
ATOM 1004 N N . THR A 1 119 ? 0.648 10.021 -12.803 1.00 74.12 119 THR A N 1
ATOM 1005 C CA . THR A 1 119 ? 2.037 9.670 -12.467 1.00 74.12 119 THR A CA 1
ATOM 1006 C C . THR A 1 119 ? 2.081 8.732 -11.274 1.00 74.12 119 THR A C 1
ATOM 1008 O O . THR A 1 119 ? 1.309 8.875 -10.327 1.00 74.12 119 THR A O 1
ATOM 1011 N N . TYR A 1 120 ? 3.026 7.799 -11.302 1.00 69.38 120 TYR A N 1
ATOM 1012 C CA . TYR A 1 120 ? 3.180 6.766 -10.292 1.00 69.38 120 TYR A CA 1
ATOM 1013 C C . TYR A 1 120 ? 4.504 6.995 -9.557 1.00 69.38 120 TYR A C 1
ATOM 1015 O O . TYR A 1 120 ? 5.487 6.351 -9.863 1.00 69.38 120 TYR A O 1
ATOM 1023 N N . GLY A 1 121 ? 4.540 7.881 -8.559 1.00 62.41 121 GLY A N 1
ATOM 1024 C CA . GLY A 1 121 ? 5.406 7.710 -7.377 1.00 62.41 121 GLY A CA 1
ATOM 1025 C C . GLY A 1 121 ? 5.824 9.010 -6.725 1.00 62.41 121 GLY A C 1
ATOM 1026 O O . GLY A 1 121 ? 5.387 10.052 -7.186 1.00 62.41 121 GLY A O 1
ATOM 1027 N N . TRP A 1 122 ? 6.456 8.926 -5.547 1.00 60.16 122 TRP A N 1
ATOM 1028 C CA . TRP A 1 122 ? 6.749 10.037 -4.620 1.00 60.16 122 TRP A CA 1
ATOM 1029 C C . TRP A 1 122 ? 5.753 11.219 -4.584 1.00 60.16 122 TRP A C 1
ATOM 1031 O O . TRP A 1 122 ? 6.176 12.359 -4.394 1.00 60.16 122 TRP A O 1
ATOM 1041 N N . PRO A 1 123 ? 4.420 11.036 -4.700 1.00 54.03 123 PRO A N 1
ATOM 1042 C CA . PRO A 1 123 ? 3.564 12.202 -4.918 1.00 54.03 123 PRO A CA 1
ATOM 1043 C C . PRO A 1 123 ? 3.310 13.017 -3.630 1.00 54.03 123 PRO A C 1
ATOM 1045 O O . PRO A 1 123 ? 2.588 14.007 -3.627 1.00 54.03 123 PRO A O 1
ATOM 1048 N N . LEU A 1 124 ? 3.930 12.637 -2.514 1.00 58.25 124 LEU A N 1
ATOM 1049 C CA . LEU A 1 124 ? 3.344 12.764 -1.183 1.00 58.25 124 LEU A CA 1
ATOM 1050 C C . LEU A 1 124 ? 3.981 13.843 -0.332 1.00 58.25 124 LEU A C 1
ATOM 1052 O O . LEU A 1 124 ? 3.946 13.734 0.884 1.00 58.25 124 LEU A O 1
ATOM 1056 N N . LEU A 1 125 ? 4.590 14.857 -0.932 1.00 59.59 125 LEU A N 1
ATOM 1057 C CA . LEU A 1 125 ? 5.389 15.781 -0.133 1.00 59.59 125 LEU A CA 1
ATOM 1058 C C . LEU A 1 125 ? 4.530 16.781 0.658 1.00 59.59 125 LEU A C 1
ATOM 1060 O O . LEU A 1 125 ? 5.041 17.399 1.585 1.00 59.59 125 LEU A O 1
ATOM 1064 N N . PHE A 1 126 ? 3.225 16.909 0.353 1.00 66.25 126 PHE A N 1
ATOM 1065 C CA . PHE A 1 126 ? 2.310 17.791 1.090 1.00 66.25 126 PHE A CA 1
ATOM 1066 C C . PHE A 1 126 ? 0.854 17.305 1.101 1.00 66.25 126 PHE A C 1
ATOM 1068 O O . PHE A 1 126 ? 0.393 16.573 0.219 1.00 66.25 126 PHE A O 1
ATOM 1075 N N . LYS A 1 127 ? 0.090 17.790 2.086 1.00 61.72 127 LYS A N 1
ATOM 1076 C CA . LYS A 1 127 ? -1.369 17.641 2.152 1.00 61.72 127 LYS A CA 1
ATOM 1077 C C . LYS A 1 127 ? -1.977 18.255 0.883 1.00 61.72 127 LYS A C 1
ATOM 1079 O O . LYS A 1 127 ? -1.828 19.449 0.647 1.00 61.72 127 LYS A O 1
ATOM 1084 N N . ASN A 1 128 ? -2.637 17.425 0.071 1.00 64.75 128 ASN A N 1
ATOM 1085 C CA . ASN A 1 128 ? -3.177 17.740 -1.266 1.00 64.75 128 ASN A CA 1
ATOM 1086 C C . ASN A 1 128 ? -2.184 17.756 -2.451 1.00 64.75 128 ASN A C 1
ATOM 1088 O O . ASN A 1 128 ? -2.614 18.082 -3.550 1.00 64.75 128 ASN A O 1
ATOM 1092 N N . ALA A 1 129 ? -0.916 17.358 -2.291 1.00 62.38 129 ALA A N 1
ATOM 1093 C CA . ALA A 1 129 ? 0.065 17.388 -3.392 1.00 62.38 129 ALA A CA 1
ATOM 1094 C C . ALA A 1 129 ? -0.079 16.264 -4.434 1.00 62.38 129 ALA A C 1
ATOM 1096 O O . ALA A 1 129 ? 0.424 16.412 -5.544 1.00 62.38 129 ALA A O 1
ATOM 1097 N N . ASN A 1 130 ? -0.769 15.155 -4.123 1.00 70.69 130 ASN A N 1
ATOM 1098 C CA . ASN A 1 130 ? -0.931 14.083 -5.116 1.00 70.69 130 ASN A CA 1
ATOM 1099 C C . ASN A 1 130 ? -1.821 14.565 -6.271 1.00 70.69 130 ASN A C 1
ATOM 1101 O O . ASN A 1 130 ? -2.943 14.980 -5.973 1.00 70.69 130 ASN A O 1
ATOM 1105 N N . PRO A 1 131 ? -1.416 14.439 -7.546 1.00 75.31 131 PRO A N 1
ATOM 1106 C CA . PRO A 1 131 ? -2.279 14.772 -8.669 1.00 75.31 131 PRO A CA 1
ATOM 1107 C C . PRO A 1 131 ? -3.602 14.007 -8.628 1.00 75.31 131 PRO A C 1
ATOM 1109 O O . PRO A 1 131 ? -3.620 12.795 -8.386 1.00 75.31 131 PRO A O 1
ATOM 1112 N N . VAL A 1 132 ? -4.715 14.696 -8.884 1.00 83.06 132 VAL A N 1
ATOM 1113 C CA . VAL A 1 132 ? -6.005 14.021 -9.091 1.00 83.06 132 VAL A CA 1
ATOM 1114 C C . VAL A 1 132 ? -5.980 13.338 -10.459 1.00 83.06 132 VAL A C 1
ATOM 1116 O O . VAL A 1 132 ? -6.076 13.995 -11.498 1.00 83.06 132 VAL A O 1
ATOM 1119 N N . GLY A 1 133 ? -5.803 12.018 -10.451 1.00 82.19 133 GLY A N 1
ATOM 1120 C CA . GLY A 1 133 ? -5.819 11.171 -11.639 1.00 82.19 133 GLY A CA 1
ATOM 1121 C C . GLY A 1 133 ? -7.114 10.375 -11.750 1.00 82.19 133 GLY A C 1
ATOM 1122 O O . GLY A 1 133 ? -7.568 9.797 -10.768 1.00 82.19 133 GLY A O 1
ATOM 1123 N N . ASP A 1 134 ? -7.687 10.312 -12.953 1.00 84.31 134 ASP A N 1
ATOM 1124 C CA . ASP A 1 134 ? -8.880 9.496 -13.225 1.00 84.31 134 ASP A CA 1
ATOM 1125 C C . ASP A 1 134 ? -8.560 7.991 -13.167 1.00 84.31 134 ASP A C 1
ATOM 1127 O O . ASP A 1 134 ? -9.414 7.159 -12.866 1.00 84.31 134 ASP A O 1
ATOM 1131 N N . GLU A 1 135 ? -7.310 7.624 -13.460 1.00 82.50 135 GLU A N 1
ATOM 1132 C CA . GLU A 1 135 ? -6.866 6.234 -13.506 1.00 82.50 135 GLU A CA 1
ATOM 1133 C C . GLU A 1 135 ? -6.360 5.756 -12.147 1.00 82.50 135 GLU A C 1
ATOM 1135 O O . GLU A 1 135 ? -6.732 4.681 -11.674 1.00 82.50 135 GLU A O 1
ATOM 1140 N N . VAL A 1 136 ? -5.492 6.551 -11.527 1.00 82.25 136 VAL A N 1
ATOM 1141 C CA . VAL A 1 136 ? -4.856 6.207 -10.265 1.00 82.25 136 VAL A CA 1
ATOM 1142 C C . VAL A 1 136 ? -4.758 7.426 -9.374 1.00 82.25 136 VAL A C 1
ATOM 1144 O O . VAL A 1 136 ? -4.460 8.536 -9.821 1.00 82.25 136 VAL A O 1
ATOM 1147 N N . MET A 1 137 ? -4.918 7.189 -8.082 1.00 86.31 137 MET A N 1
ATOM 1148 C CA . MET A 1 137 ? -4.394 8.077 -7.059 1.00 86.31 137 MET A CA 1
ATOM 1149 C C . MET A 1 137 ? -3.520 7.278 -6.103 1.00 86.31 137 MET A C 1
ATOM 1151 O O . MET A 1 137 ? -3.802 6.121 -5.792 1.00 86.31 137 MET A O 1
ATOM 1155 N N . ALA A 1 138 ? -2.443 7.898 -5.638 1.00 83.69 138 ALA A N 1
ATOM 1156 C CA . ALA A 1 138 ? -1.567 7.298 -4.647 1.00 83.69 138 ALA A CA 1
ATOM 1157 C C . ALA A 1 138 ? -1.948 7.743 -3.232 1.00 83.69 138 ALA A C 1
ATOM 1159 O O . ALA A 1 138 ? -2.474 8.840 -3.030 1.00 83.69 138 ALA A O 1
ATOM 1160 N N . VAL A 1 139 ? -1.624 6.913 -2.249 1.00 88.00 139 VAL A N 1
ATOM 1161 C CA . VAL A 1 139 ? -1.736 7.211 -0.818 1.00 88.00 139 VAL A CA 1
ATOM 1162 C C . VAL A 1 139 ? -0.473 6.724 -0.104 1.00 88.00 139 VAL A C 1
ATOM 1164 O O . VAL A 1 139 ? 0.068 5.685 -0.471 1.00 88.00 139 VAL A O 1
ATOM 1167 N N . SER A 1 140 ? -0.006 7.447 0.916 1.00 88.06 140 SER A N 1
ATOM 1168 C CA . SER A 1 140 ? 1.090 7.008 1.798 1.00 88.06 140 SER A CA 1
ATOM 1169 C C . SER A 1 140 ? 0.901 7.519 3.214 1.00 88.06 140 SER A C 1
ATOM 1171 O O . SER A 1 140 ? 0.419 8.645 3.378 1.00 88.06 140 SER A O 1
ATOM 1173 N N . PRO A 1 141 ? 1.290 6.734 4.231 1.00 87.62 141 PRO A N 1
ATOM 1174 C CA . PRO A 1 141 ? 1.216 7.149 5.620 1.00 87.62 141 PRO A CA 1
ATOM 1175 C C . PRO A 1 141 ? 2.123 8.330 5.973 1.00 87.62 141 PRO A C 1
ATOM 1177 O O . PRO A 1 141 ? 1.813 9.047 6.918 1.00 87.62 141 PRO A O 1
ATOM 1180 N N . GLY A 1 142 ? 3.209 8.546 5.232 1.00 84.38 142 GLY A N 1
ATOM 1181 C CA . GLY A 1 142 ? 4.164 9.637 5.432 1.00 84.38 142 GLY A CA 1
ATOM 1182 C C . GLY A 1 142 ? 5.432 9.403 4.622 1.00 84.38 142 GLY A C 1
ATOM 1183 O O . GLY A 1 142 ? 5.430 8.574 3.710 1.00 84.38 142 GLY A O 1
ATOM 1184 N N . PHE A 1 143 ? 6.497 10.135 4.934 1.00 82.62 143 PHE A N 1
ATOM 1185 C CA . PHE A 1 143 ? 7.772 9.984 4.246 1.00 82.62 143 PHE A CA 1
ATOM 1186 C C . PHE A 1 143 ? 8.950 10.483 5.101 1.00 82.62 143 PHE A C 1
ATOM 1188 O O . PHE A 1 143 ? 8.882 11.582 5.651 1.00 82.62 143 PHE A O 1
ATOM 1195 N N . TRP A 1 144 ? 10.027 9.694 5.168 1.00 80.38 144 TRP A N 1
ATOM 1196 C CA . TRP A 1 144 ? 11.341 10.086 5.693 1.00 80.38 144 TRP A CA 1
ATOM 1197 C C . TRP A 1 144 ? 12.404 9.080 5.273 1.00 80.38 144 TRP A C 1
ATOM 1199 O O . TRP A 1 144 ? 12.187 7.880 5.407 1.00 80.38 144 TRP A O 1
ATOM 1209 N N . ASN A 1 145 ? 13.574 9.547 4.840 1.00 78.00 145 ASN A N 1
ATOM 1210 C CA . ASN A 1 145 ? 14.695 8.660 4.508 1.00 78.00 145 ASN A CA 1
ATOM 1211 C C . ASN A 1 145 ? 16.045 9.093 5.097 1.00 78.00 145 ASN A C 1
ATOM 1213 O O . ASN A 1 145 ? 17.090 8.605 4.666 1.00 78.00 145 ASN A O 1
ATOM 1217 N N . GLY A 1 146 ? 16.040 10.040 6.040 1.00 71.88 146 GLY A N 1
ATOM 1218 C CA . GLY A 1 146 ? 17.249 10.528 6.708 1.00 71.88 146 GLY A CA 1
ATOM 1219 C C . GLY A 1 146 ? 18.210 11.330 5.820 1.00 71.88 146 GLY A C 1
ATOM 1220 O O . GLY A 1 146 ? 19.295 11.692 6.277 1.00 71.88 146 GLY A O 1
ATOM 1221 N N . VAL A 1 147 ? 17.850 11.631 4.566 1.00 68.81 147 VAL A N 1
ATOM 1222 C CA . VAL A 1 147 ? 18.683 12.410 3.640 1.00 68.81 147 VAL A CA 1
ATOM 1223 C C . VAL A 1 147 ? 18.193 13.859 3.608 1.00 68.81 147 VAL A C 1
ATOM 1225 O O . VAL A 1 147 ? 17.184 14.169 2.982 1.00 68.81 147 VAL A O 1
ATOM 1228 N N . GLY A 1 148 ? 18.948 14.770 4.231 1.00 56.31 148 GLY A N 1
ATOM 1229 C CA . GLY A 1 148 ? 18.544 16.159 4.528 1.00 56.31 148 GLY A CA 1
ATOM 1230 C C . GLY A 1 148 ? 18.259 17.113 3.353 1.00 56.31 148 GLY A C 1
ATOM 1231 O O . GLY A 1 148 ? 18.106 18.307 3.583 1.00 56.31 148 GLY A O 1
ATOM 1232 N N . ASN A 1 149 ? 18.190 16.620 2.114 1.00 61.97 149 ASN A N 1
ATOM 1233 C CA . ASN A 1 149 ? 17.790 17.402 0.935 1.00 61.97 149 ASN A CA 1
ATOM 1234 C C . ASN A 1 149 ? 16.392 17.031 0.407 1.00 61.97 149 ASN A C 1
ATOM 1236 O O . ASN A 1 149 ? 15.935 17.632 -0.567 1.00 61.97 149 ASN A O 1
ATOM 1240 N N . LEU A 1 150 ? 15.731 16.033 0.999 1.00 63.31 150 LEU A N 1
ATOM 1241 C CA . LEU A 1 150 ? 14.377 15.616 0.637 1.00 63.31 150 LEU A CA 1
ATOM 1242 C C . LEU A 1 150 ? 13.370 16.157 1.660 1.00 63.31 150 LEU A C 1
ATOM 1244 O O . LEU A 1 150 ? 13.729 16.486 2.786 1.00 63.31 150 LEU A O 1
ATOM 1248 N N . ILE A 1 151 ? 12.120 16.341 1.230 1.00 70.12 151 ILE A N 1
ATOM 1249 C CA . ILE A 1 151 ? 11.053 16.872 2.088 1.00 70.12 151 ILE A CA 1
ATOM 1250 C C . ILE A 1 151 ? 10.548 15.743 2.977 1.00 70.12 151 ILE A C 1
ATOM 1252 O O . ILE A 1 151 ? 10.063 14.744 2.455 1.00 70.12 151 ILE A O 1
ATOM 1256 N N . ASP A 1 152 ? 10.608 15.936 4.290 1.00 77.69 152 ASP A N 1
ATOM 1257 C CA . ASP A 1 152 ? 10.044 15.014 5.271 1.00 77.69 152 ASP A CA 1
ATOM 1258 C C . ASP A 1 152 ? 8.553 15.288 5.482 1.00 77.69 152 ASP A C 1
ATOM 1260 O O . ASP A 1 152 ? 8.123 16.442 5.571 1.00 77.69 152 ASP A O 1
ATOM 1264 N N . VAL A 1 153 ? 7.755 14.224 5.585 1.00 80.12 153 VAL A N 1
ATOM 1265 C CA . VAL A 1 153 ? 6.305 14.320 5.781 1.00 80.12 153 VAL A CA 1
ATOM 1266 C C . VAL A 1 153 ? 5.888 13.517 6.994 1.00 80.12 153 VAL A C 1
ATOM 1268 O O . VAL A 1 153 ? 5.858 12.282 6.983 1.00 80.12 153 VAL A O 1
ATOM 1271 N N . ALA A 1 154 ? 5.532 14.254 8.045 1.00 79.81 154 ALA A N 1
ATOM 1272 C CA . ALA A 1 154 ? 5.020 13.689 9.276 1.00 79.81 154 ALA A CA 1
ATOM 1273 C C . ALA A 1 154 ? 3.705 12.941 9.024 1.00 79.81 154 ALA A C 1
ATOM 1275 O O . ALA A 1 154 ? 2.840 13.374 8.264 1.00 79.81 154 ALA A O 1
ATOM 1276 N N . ARG A 1 155 ? 3.533 11.818 9.722 1.00 81.81 155 ARG A N 1
ATOM 1277 C CA . ARG A 1 155 ? 2.325 10.995 9.591 1.00 81.81 155 ARG A CA 1
ATOM 1278 C C . ARG A 1 155 ? 1.102 11.585 10.303 1.00 81.81 155 ARG A C 1
ATOM 1280 O O . ARG A 1 155 ? -0.022 11.157 10.045 1.00 81.81 155 ARG A O 1
ATOM 1287 N N . GLU A 1 156 ? 1.324 12.535 11.217 1.00 84.06 156 GLU A N 1
ATOM 1288 C CA . GLU A 1 156 ? 0.288 13.256 11.976 1.00 84.06 156 GLU A CA 1
ATOM 1289 C C . GLU A 1 156 ? -0.738 12.312 12.642 1.00 84.06 156 GLU A C 1
ATOM 1291 O O . GLU A 1 156 ? -1.943 12.514 12.537 1.00 84.06 156 GLU A O 1
ATOM 1296 N N . ARG A 1 157 ? -0.278 11.220 13.278 1.00 81.19 157 ARG A N 1
ATOM 1297 C CA . ARG A 1 157 ? -1.153 10.166 13.855 1.00 81.19 157 ARG A CA 1
ATOM 1298 C C . ARG A 1 157 ? -2.229 9.651 12.878 1.00 81.19 157 ARG A C 1
ATOM 1300 O O . ARG A 1 157 ? -3.360 9.356 13.258 1.00 81.19 157 ARG A O 1
ATOM 1307 N N . GLY A 1 158 ? -1.876 9.562 11.597 1.00 87.31 158 GLY A N 1
ATOM 1308 C CA . GLY A 1 158 ? -2.758 9.117 10.524 1.00 87.31 158 GLY A CA 1
ATOM 1309 C C . GLY A 1 158 ? -3.526 10.224 9.810 1.00 87.31 158 GLY A C 1
ATOM 1310 O O . GLY A 1 158 ? -4.136 9.922 8.783 1.00 87.31 158 GLY A O 1
ATOM 1311 N N . ASP A 1 159 ? -3.490 11.478 10.280 1.00 88.75 159 ASP A N 1
ATOM 1312 C CA . ASP A 1 159 ? -4.195 12.597 9.640 1.00 88.75 159 ASP A CA 1
ATOM 1313 C C . ASP A 1 159 ? -3.726 12.829 8.204 1.00 88.75 159 ASP A C 1
ATOM 1315 O O . ASP A 1 159 ? -4.556 13.023 7.306 1.00 88.75 159 ASP A O 1
ATOM 1319 N N . PHE A 1 160 ? -2.419 12.722 7.960 1.00 88.19 160 PHE A N 1
ATOM 1320 C CA . PHE A 1 160 ? -1.879 12.797 6.610 1.00 88.19 160 PHE A CA 1
ATOM 1321 C C . PHE A 1 160 ? -2.465 11.684 5.731 1.00 88.19 160 PHE A C 1
ATOM 1323 O O . PHE A 1 160 ? -3.085 11.968 4.702 1.00 88.19 160 PHE A O 1
ATOM 1330 N N . TYR A 1 161 ? -2.382 10.428 6.178 1.00 90.81 161 TYR A N 1
ATOM 1331 C CA . TYR A 1 161 ? -2.826 9.273 5.396 1.00 90.81 161 TYR A CA 1
ATOM 1332 C C . TYR A 1 161 ? -4.318 9.313 5.058 1.00 90.81 161 TYR A C 1
ATOM 1334 O O . TYR A 1 161 ? -4.713 9.153 3.899 1.00 90.81 161 TYR A O 1
ATOM 1342 N N . ARG A 1 162 ? -5.162 9.575 6.064 1.00 93.75 162 ARG A N 1
ATOM 1343 C CA . ARG A 1 162 ? -6.616 9.631 5.882 1.00 93.75 162 ARG A CA 1
ATOM 1344 C C . ARG A 1 162 ? -7.050 10.813 5.019 1.00 93.75 162 ARG A C 1
ATOM 1346 O O . ARG A 1 162 ? -8.051 10.703 4.321 1.00 93.75 162 ARG A O 1
ATOM 1353 N N . SER A 1 163 ? -6.287 11.911 4.994 1.00 92.19 163 SER A N 1
ATOM 1354 C CA . SER A 1 163 ? -6.565 13.031 4.086 1.00 92.19 163 SER A CA 1
ATOM 1355 C C . SER A 1 163 ? -6.397 12.650 2.612 1.00 92.19 163 SER A C 1
ATOM 1357 O O . SER A 1 163 ? -7.185 13.076 1.768 1.00 92.19 163 SER A O 1
ATOM 1359 N N . LEU A 1 164 ? -5.424 11.791 2.294 1.00 91.38 164 LEU A N 1
ATOM 1360 C CA . LEU A 1 164 ? -5.223 11.293 0.934 1.00 91.38 164 LEU A CA 1
ATOM 1361 C C . LEU A 1 164 ? -6.333 10.317 0.535 1.00 91.38 164 LEU A C 1
ATOM 1363 O O . LEU A 1 164 ? -6.868 10.416 -0.568 1.00 91.38 164 LEU A O 1
ATOM 1367 N N . TRP A 1 165 ? -6.741 9.436 1.450 1.00 94.75 165 TRP A N 1
ATOM 1368 C CA . TRP A 1 165 ? -7.881 8.543 1.241 1.00 94.75 165 TRP A CA 1
ATOM 1369 C C . TRP A 1 165 ? -9.214 9.281 1.088 1.00 94.75 165 TRP A C 1
ATOM 1371 O O . TRP A 1 165 ? -10.021 8.910 0.239 1.00 94.75 165 TRP A O 1
ATOM 1381 N N . MET A 1 166 ? -9.437 10.370 1.825 1.00 95.00 166 MET A N 1
ATOM 1382 C CA . MET A 1 166 ? -10.609 11.225 1.617 1.00 95.00 166 MET A CA 1
ATOM 1383 C C . MET A 1 166 ? -10.657 11.736 0.171 1.00 95.00 166 MET A C 1
ATOM 1385 O O . MET A 1 166 ? -11.703 11.658 -0.473 1.00 95.00 166 MET A O 1
ATOM 1389 N N . ARG A 1 167 ? -9.517 12.181 -0.384 1.00 92.56 167 ARG A N 1
ATOM 1390 C CA . ARG A 1 167 ? -9.430 12.600 -1.794 1.00 92.56 167 ARG A CA 1
ATOM 1391 C C . ARG A 1 167 ? -9.727 11.443 -2.746 1.00 92.56 167 ARG A C 1
ATOM 1393 O O . ARG A 1 167 ? -10.467 11.647 -3.701 1.00 92.56 167 ARG A O 1
ATOM 1400 N N . VAL A 1 168 ? -9.217 10.241 -2.469 1.00 93.56 168 VAL A N 1
ATOM 1401 C CA . VAL A 1 168 ? -9.555 9.027 -3.235 1.00 93.56 168 VAL A CA 1
ATOM 1402 C C . VAL A 1 168 ? -11.067 8.798 -3.259 1.00 93.56 168 VAL A C 1
ATOM 1404 O O . VAL A 1 168 ? -11.633 8.605 -4.328 1.00 93.56 168 VAL A O 1
ATOM 1407 N N . LEU A 1 169 ? -11.746 8.875 -2.113 1.00 95.12 169 LEU A N 1
ATOM 1408 C CA . LEU A 1 169 ? -13.202 8.701 -2.043 1.00 95.12 169 LEU A CA 1
ATOM 1409 C C . LEU A 1 169 ? -13.967 9.837 -2.742 1.00 95.12 169 LEU A C 1
ATOM 1411 O O . LEU A 1 169 ? -15.039 9.603 -3.297 1.00 95.12 169 LEU A O 1
ATOM 1415 N N . LYS A 1 170 ? -13.422 11.060 -2.720 1.00 93.19 170 LYS A N 1
ATOM 1416 C CA . LYS A 1 170 ? -14.004 12.257 -3.347 1.00 93.19 170 LYS A CA 1
ATOM 1417 C C . LYS A 1 170 ? -13.922 12.221 -4.872 1.00 93.19 170 LYS A C 1
ATOM 1419 O O . LYS A 1 170 ? -14.890 12.582 -5.532 1.00 93.19 170 LYS A O 1
ATOM 1424 N N . TYR A 1 171 ? -12.778 11.810 -5.415 1.00 92.19 171 TYR A N 1
ATOM 1425 C CA . TYR A 1 171 ? -12.512 11.816 -6.858 1.00 92.19 171 TYR A CA 1
ATOM 1426 C C . TYR A 1 171 ? -12.726 10.457 -7.529 1.00 92.19 171 TYR A C 1
ATOM 1428 O O . TYR A 1 171 ? -12.891 10.414 -8.742 1.00 92.19 171 TYR A O 1
ATOM 1436 N N . ASN A 1 172 ? -12.790 9.375 -6.748 1.00 92.56 172 ASN A N 1
ATOM 1437 C CA . ASN A 1 172 ? -13.144 8.026 -7.183 1.00 92.56 172 ASN A CA 1
ATOM 1438 C C . ASN A 1 172 ? -12.350 7.560 -8.428 1.00 92.56 172 ASN A C 1
ATOM 1440 O O . ASN A 1 172 ? -12.959 7.307 -9.473 1.00 92.56 172 ASN A O 1
ATOM 1444 N N . PRO A 1 173 ? -11.006 7.462 -8.332 1.00 91.69 173 PRO A N 1
ATOM 1445 C CA . PRO A 1 173 ? -10.165 6.990 -9.435 1.00 91.69 173 PRO A CA 1
ATOM 1446 C C . PRO A 1 173 ? -10.480 5.530 -9.787 1.00 91.69 173 PRO A C 1
ATOM 1448 O O . PRO A 1 173 ? -11.094 4.816 -8.998 1.00 91.69 173 PRO A O 1
ATOM 1451 N N . ALA A 1 174 ? -10.020 5.045 -10.940 1.00 88.38 174 ALA A N 1
ATOM 1452 C CA . ALA A 1 174 ? -10.183 3.633 -11.307 1.00 88.38 174 ALA A CA 1
ATOM 1453 C C . ALA A 1 174 ? -9.373 2.674 -10.410 1.00 88.38 174 ALA A C 1
ATOM 1455 O O . ALA A 1 174 ? -9.746 1.513 -10.237 1.00 88.38 174 ALA A O 1
ATOM 1456 N N . SER A 1 175 ? -8.263 3.146 -9.840 1.00 85.88 175 SER A N 1
ATOM 1457 C CA . SER A 1 175 ? -7.370 2.371 -8.982 1.00 85.88 175 SER A CA 1
ATOM 1458 C C . SER A 1 175 ? -6.713 3.239 -7.909 1.00 85.88 175 SER A C 1
ATOM 1460 O O . SER A 1 175 ? -6.636 4.465 -8.019 1.00 85.88 175 SER A O 1
ATOM 1462 N N . VAL A 1 176 ? -6.222 2.591 -6.854 1.00 88.00 176 VAL A N 1
ATOM 1463 C CA . VAL A 1 176 ? -5.486 3.246 -5.772 1.00 88.00 176 VAL A CA 1
ATOM 1464 C C . VAL A 1 176 ? -4.163 2.532 -5.587 1.00 88.00 176 VAL A C 1
ATOM 1466 O O . VAL A 1 176 ? -4.120 1.304 -5.520 1.00 88.00 176 VAL A O 1
ATOM 1469 N N . TRP A 1 177 ? -3.087 3.298 -5.467 1.00 85.88 177 TRP A N 1
ATOM 1470 C CA . TRP A 1 177 ? -1.780 2.756 -5.139 1.00 85.88 177 TRP A CA 1
ATOM 1471 C C . TRP A 1 177 ? -1.365 3.153 -3.726 1.00 85.88 177 TRP A C 1
ATOM 1473 O O . TRP A 1 177 ? -1.182 4.328 -3.412 1.00 85.88 177 TRP A O 1
ATOM 1483 N N . VAL A 1 178 ? -1.191 2.149 -2.871 1.00 89.00 178 VAL A N 1
ATOM 1484 C CA . VAL A 1 178 ? -0.627 2.324 -1.533 1.00 89.00 178 VAL A CA 1
ATOM 1485 C C . VAL A 1 178 ? 0.893 2.295 -1.640 1.00 89.00 178 VAL A C 1
ATOM 1487 O O . VAL A 1 178 ? 1.485 1.240 -1.870 1.00 89.00 178 VAL A O 1
ATOM 1490 N N . ASN A 1 179 ? 1.516 3.459 -1.487 1.00 85.94 179 ASN A N 1
ATOM 1491 C CA . ASN A 1 179 ? 2.956 3.597 -1.345 1.00 85.94 179 ASN A CA 1
ATOM 1492 C C . ASN A 1 179 ? 3.277 3.676 0.151 1.00 85.94 179 ASN A C 1
ATOM 1494 O O . ASN A 1 179 ? 3.025 4.701 0.763 1.00 85.94 179 ASN A O 1
ATOM 1498 N N . SER A 1 180 ? 3.768 2.629 0.790 1.00 84.69 180 SER A N 1
ATOM 1499 C CA . SER A 1 180 ? 4.107 1.299 0.280 1.00 84.69 180 SER A CA 1
ATOM 1500 C C . SER A 1 180 ? 3.624 0.240 1.263 1.00 84.69 180 SER A C 1
ATOM 1502 O O . SER A 1 180 ? 3.192 0.564 2.368 1.00 84.69 180 SER A O 1
ATOM 1504 N N . PHE A 1 181 ? 3.710 -1.040 0.894 1.00 85.81 181 PHE A N 1
ATOM 1505 C CA . PHE A 1 181 ? 3.526 -2.084 1.898 1.00 85.81 181 PHE A CA 1
ATOM 1506 C C . PHE A 1 181 ? 4.677 -2.068 2.909 1.00 85.81 181 PHE A C 1
ATOM 1508 O O . PHE A 1 181 ? 4.395 -1.944 4.087 1.00 85.81 181 PHE A O 1
ATOM 1515 N N . ASN A 1 182 ? 5.938 -2.133 2.469 1.00 85.56 182 ASN A N 1
ATOM 1516 C CA . ASN A 1 182 ? 7.086 -2.403 3.345 1.00 85.56 182 ASN A CA 1
ATOM 1517 C C . ASN A 1 182 ? 8.375 -1.629 3.001 1.00 85.56 182 ASN A C 1
ATOM 1519 O O . ASN A 1 182 ? 9.475 -2.109 3.281 1.00 85.56 182 ASN A O 1
ATOM 1523 N N . GLU A 1 183 ? 8.282 -0.445 2.390 1.00 83.56 183 GLU A N 1
ATOM 1524 C CA . GLU A 1 183 ? 9.459 0.414 2.221 1.00 83.56 183 GLU A CA 1
ATOM 1525 C C . GLU A 1 183 ? 9.751 1.149 3.534 1.00 83.56 183 GLU A C 1
ATOM 1527 O O . GLU A 1 183 ? 9.283 2.262 3.804 1.00 83.56 183 GLU A O 1
ATOM 1532 N N . SER A 1 184 ? 10.488 0.450 4.394 1.00 78.25 184 SER A N 1
ATOM 1533 C CA . SER A 1 184 ? 10.864 0.923 5.721 1.00 78.25 184 SER A CA 1
ATOM 1534 C C . SER A 1 184 ? 12.008 1.929 5.685 1.00 78.25 184 SER A C 1
ATOM 1536 O O . SER A 1 184 ? 12.117 2.693 6.631 1.00 78.25 184 SER A O 1
ATOM 1538 N N . TRP A 1 185 ? 12.834 1.979 4.630 1.00 78.56 185 TRP A N 1
ATOM 1539 C CA . TRP A 1 185 ? 13.906 2.980 4.536 1.00 78.56 185 TRP A CA 1
ATOM 1540 C C . TRP A 1 185 ? 13.355 4.386 4.289 1.00 78.56 185 TRP A C 1
ATOM 1542 O O . TRP A 1 185 ? 13.906 5.363 4.776 1.00 78.56 185 TRP A O 1
ATOM 1552 N N . GLU A 1 186 ? 12.249 4.477 3.550 1.00 80.31 186 GLU A N 1
ATOM 1553 C CA . GLU A 1 186 ? 11.574 5.736 3.210 1.00 80.31 186 GLU A CA 1
ATOM 1554 C C . GLU A 1 186 ? 10.374 6.047 4.113 1.00 80.31 186 GLU A C 1
ATOM 1556 O O . GLU A 1 186 ? 9.678 7.047 3.924 1.00 80.31 186 GLU A O 1
ATOM 1561 N N . HIS A 1 187 ? 10.107 5.181 5.093 1.00 82.12 187 HIS A N 1
ATOM 1562 C CA . HIS A 1 187 ? 9.044 5.357 6.080 1.00 82.12 187 HIS A CA 1
ATOM 1563 C C . HIS A 1 187 ? 7.650 5.539 5.452 1.00 82.12 187 HIS A C 1
ATOM 1565 O O . HIS A 1 187 ? 6.750 6.120 6.066 1.00 82.12 187 HIS A O 1
ATOM 1571 N N . THR A 1 188 ? 7.436 4.964 4.267 1.00 86.06 188 THR A N 1
ATOM 1572 C CA . THR A 1 188 ? 6.137 4.914 3.573 1.00 86.06 188 THR A CA 1
ATOM 1573 C C . THR A 1 188 ? 5.365 3.624 3.881 1.00 86.06 188 THR A C 1
ATOM 1575 O O . THR A 1 188 ? 4.213 3.480 3.488 1.00 86.06 188 THR A O 1
ATOM 1578 N N . SER A 1 189 ? 5.982 2.678 4.597 1.00 87.44 189 SER A N 1
ATOM 1579 C CA . SER A 1 189 ? 5.400 1.376 4.942 1.00 87.44 189 SER A CA 1
ATOM 1580 C C . SER A 1 189 ? 4.087 1.474 5.741 1.00 87.44 189 SER A C 1
ATOM 1582 O O . SER A 1 189 ? 4.015 2.204 6.743 1.00 87.44 189 SER A O 1
ATOM 1584 N N . VAL A 1 190 ? 3.086 0.691 5.312 1.00 90.06 190 VAL A N 1
ATOM 1585 C CA . VAL A 1 190 ? 1.855 0.368 6.059 1.00 90.06 190 VAL A CA 1
ATOM 1586 C C . VAL A 1 190 ? 1.887 -1.024 6.714 1.00 90.06 190 VAL A C 1
ATOM 1588 O O . VAL A 1 190 ? 0.936 -1.364 7.412 1.00 90.06 190 VAL A O 1
ATOM 1591 N N . GLU A 1 191 ? 2.924 -1.836 6.478 1.00 88.06 191 GLU A N 1
ATOM 1592 C CA . GLU A 1 191 ? 3.120 -3.174 7.065 1.00 88.06 191 GLU A CA 1
ATOM 1593 C C . GLU A 1 191 ? 3.198 -3.090 8.586 1.00 88.06 191 GLU A C 1
ATOM 1595 O O . GLU A 1 191 ? 3.965 -2.266 9.064 1.00 88.06 191 GLU A O 1
ATOM 1600 N N . PRO A 1 192 ? 2.513 -3.959 9.352 1.00 86.81 192 PRO A N 1
ATOM 1601 C CA . PRO A 1 192 ? 2.607 -3.939 10.803 1.00 86.81 192 PRO A CA 1
ATOM 1602 C C . PRO A 1 192 ? 4.048 -3.822 11.317 1.00 86.81 192 PRO A C 1
ATOM 1604 O O . PRO A 1 192 ? 4.882 -4.689 11.055 1.00 86.81 192 PRO A O 1
ATOM 1607 N N . ALA A 1 193 ? 4.350 -2.737 12.024 1.00 77.19 193 ALA A N 1
ATOM 1608 C CA . ALA A 1 193 ? 5.703 -2.415 12.437 1.00 77.19 193 ALA A CA 1
ATOM 1609 C C . ALA A 1 193 ? 5.713 -1.681 13.771 1.00 77.19 193 ALA A C 1
ATOM 1611 O O . ALA A 1 193 ? 4.901 -0.795 14.041 1.00 77.19 193 ALA A O 1
ATOM 1612 N N . ARG A 1 194 ? 6.717 -2.018 14.577 1.00 74.62 194 ARG A N 1
ATOM 1613 C CA . ARG A 1 194 ? 7.024 -1.330 15.821 1.00 74.62 194 ARG A CA 1
ATOM 1614 C C . ARG A 1 194 ? 8.252 -0.464 15.616 1.00 74.62 194 ARG A C 1
ATOM 1616 O O . ARG A 1 194 ? 9.305 -0.955 15.212 1.00 74.62 194 ARG A O 1
ATOM 1623 N N . LEU A 1 195 ? 8.119 0.823 15.906 1.00 69.25 195 LEU A N 1
ATOM 1624 C CA . LEU A 1 195 ? 9.259 1.728 15.913 1.00 69.25 195 LEU A CA 1
ATOM 1625 C C . LEU A 1 195 ? 10.061 1.527 17.205 1.00 69.25 195 LEU A C 1
ATOM 1627 O O . LEU A 1 195 ? 9.486 1.471 18.294 1.00 69.25 195 LEU A O 1
ATOM 1631 N N . ASP A 1 196 ? 11.384 1.439 17.086 1.00 70.38 196 ASP A N 1
ATOM 1632 C CA . ASP A 1 196 ? 12.275 1.419 18.244 1.00 70.38 196 ASP A CA 1
ATOM 1633 C C . ASP A 1 196 ? 12.201 2.768 18.981 1.00 70.38 196 ASP A C 1
ATOM 1635 O O . ASP A 1 196 ? 12.413 3.829 18.389 1.00 70.38 196 ASP A O 1
ATOM 1639 N N . ALA A 1 197 ? 11.876 2.734 20.276 1.00 67.31 197 ALA A N 1
ATOM 1640 C CA . ALA A 1 197 ? 11.650 3.939 21.069 1.00 67.31 197 ALA A CA 1
ATOM 1641 C C . ALA A 1 197 ? 12.911 4.806 21.232 1.00 67.31 197 ALA A C 1
ATOM 1643 O O . ALA A 1 197 ? 12.786 6.024 21.358 1.00 67.31 197 ALA A O 1
ATOM 1644 N N . ALA A 1 198 ? 14.112 4.214 21.211 1.00 68.38 198 ALA A N 1
ATOM 1645 C CA . ALA A 1 198 ? 15.359 4.971 21.282 1.00 68.38 198 ALA A CA 1
ATOM 1646 C C . ALA A 1 198 ? 15.602 5.740 19.975 1.00 68.38 198 ALA A C 1
ATOM 1648 O O . ALA A 1 198 ? 15.912 6.927 20.014 1.00 68.38 198 ALA A O 1
ATOM 1649 N N . VAL A 1 199 ? 15.354 5.101 18.827 1.00 69.00 199 VAL A N 1
ATOM 1650 C CA . VAL A 1 199 ? 15.451 5.745 17.504 1.00 69.00 199 VAL A CA 1
ATOM 1651 C C . VAL A 1 199 ? 14.395 6.847 17.347 1.00 69.00 199 VAL A C 1
ATOM 1653 O O . VAL A 1 199 ? 14.690 7.931 16.847 1.00 69.00 199 VAL A O 1
ATOM 1656 N N . ALA A 1 200 ? 13.169 6.602 17.822 1.00 67.31 200 ALA A N 1
ATOM 1657 C CA . ALA A 1 200 ? 12.097 7.598 17.827 1.00 67.31 200 ALA A CA 1
ATOM 1658 C C . ALA A 1 200 ? 12.461 8.845 18.653 1.00 67.31 200 ALA A C 1
ATOM 1660 O O . ALA A 1 200 ? 12.160 9.967 18.250 1.00 67.31 200 ALA A O 1
ATOM 1661 N N . ALA A 1 201 ? 13.125 8.658 19.799 1.00 72.00 201 ALA A N 1
ATOM 1662 C CA . ALA A 1 201 ? 13.519 9.748 20.688 1.00 72.00 201 ALA A CA 1
ATOM 1663 C C . ALA A 1 201 ? 14.590 10.672 20.081 1.00 72.00 201 ALA A C 1
ATOM 1665 O O . ALA A 1 201 ? 14.625 11.855 20.418 1.00 72.00 201 ALA A O 1
ATOM 1666 N N . GLU A 1 202 ? 15.439 10.160 19.186 1.00 71.75 202 GLU A N 1
ATOM 1667 C CA . GLU A 1 202 ? 16.458 10.950 18.477 1.00 71.75 202 GLU A CA 1
ATOM 1668 C C . GLU A 1 202 ? 15.873 11.772 17.315 1.00 71.75 202 GLU A C 1
ATOM 1670 O O . GLU A 1 202 ? 16.441 12.797 16.932 1.00 71.75 202 GLU A O 1
ATOM 1675 N N . HIS A 1 203 ? 14.710 11.372 16.789 1.00 71.81 203 HIS A N 1
ATOM 1676 C CA . HIS A 1 203 ? 14.044 12.017 15.653 1.00 71.81 203 HIS A CA 1
ATOM 1677 C C . HIS A 1 203 ? 12.532 12.235 15.892 1.00 71.81 203 HIS A C 1
ATOM 1679 O O . HIS A 1 203 ? 11.709 11.799 15.080 1.00 71.81 203 HIS A O 1
ATOM 1685 N N . PRO A 1 204 ? 12.130 12.928 16.976 1.00 67.81 204 PRO A N 1
ATOM 1686 C CA . PRO A 1 204 ? 10.735 12.979 17.433 1.00 67.81 204 PRO A CA 1
ATOM 1687 C C . PRO A 1 204 ? 9.785 13.693 16.461 1.00 67.81 204 PRO A C 1
ATOM 1689 O O . PRO A 1 204 ? 8.582 13.425 16.458 1.00 67.81 204 PRO A O 1
ATOM 1692 N N . ASP A 1 205 ? 10.315 14.578 15.617 1.00 62.44 205 ASP A N 1
ATOM 1693 C CA . ASP A 1 205 ? 9.523 15.358 14.664 1.00 62.44 205 ASP A CA 1
ATOM 1694 C C . ASP A 1 205 ? 9.025 14.514 13.480 1.00 62.44 205 ASP A C 1
ATOM 1696 O O . ASP A 1 205 ? 8.040 14.873 12.832 1.00 62.44 205 ASP A O 1
ATOM 1700 N N . ILE A 1 206 ? 9.685 13.384 13.193 1.00 63.19 206 ILE A N 1
ATOM 1701 C CA . ILE A 1 206 ? 9.464 12.623 11.955 1.00 63.19 206 ILE A CA 1
ATOM 1702 C C . ILE A 1 206 ? 9.266 11.119 12.215 1.00 63.19 206 ILE A C 1
ATOM 1704 O O . ILE A 1 206 ? 8.480 10.464 11.525 1.00 63.19 206 ILE A O 1
ATOM 1708 N N . LEU A 1 207 ? 9.897 10.565 13.253 1.00 71.19 207 LEU A N 1
ATOM 1709 C CA . LEU A 1 207 ? 9.796 9.156 13.627 1.00 71.19 207 LEU A CA 1
ATOM 1710 C C . LEU A 1 207 ? 8.796 8.964 14.766 1.00 71.19 207 LEU A C 1
ATOM 1712 O O . LEU A 1 207 ? 9.151 8.854 15.936 1.00 71.19 207 LEU A O 1
ATOM 1716 N N . GLN A 1 208 ? 7.514 8.913 14.406 1.00 67.69 208 GLN A N 1
ATOM 1717 C CA . GLN A 1 208 ? 6.436 8.657 15.361 1.00 67.69 208 GLN A CA 1
ATOM 1718 C C . GLN A 1 208 ? 6.164 7.156 15.480 1.00 67.69 208 GLN A C 1
ATOM 1720 O O . GLN A 1 208 ? 5.917 6.477 14.477 1.00 67.69 208 GLN A O 1
ATOM 1725 N N . VAL A 1 209 ? 6.166 6.649 16.719 1.00 66.88 209 VAL A N 1
ATOM 1726 C CA . VAL A 1 209 ? 5.672 5.300 17.023 1.00 66.88 209 VAL A CA 1
ATOM 1727 C C . VAL A 1 209 ? 4.228 5.213 16.552 1.00 66.88 209 VAL A C 1
ATOM 1729 O O . VAL A 1 209 ? 3.455 6.171 16.668 1.00 66.88 209 VAL A O 1
ATOM 1732 N N . TRP A 1 210 ? 3.863 4.068 15.991 1.00 79.25 210 TRP A N 1
ATOM 1733 C CA . TRP A 1 210 ? 2.506 3.854 15.529 1.00 79.25 210 TRP A CA 1
ATOM 1734 C C . TRP A 1 210 ? 1.645 3.769 16.769 1.00 79.25 210 TRP A C 1
ATOM 1736 O O . TRP A 1 210 ? 1.818 2.875 17.589 1.00 79.25 210 TRP A O 1
ATOM 1746 N N . THR A 1 211 ? 0.806 4.774 16.959 1.00 74.62 211 THR A N 1
ATOM 1747 C CA . THR A 1 211 ? -0.020 4.899 18.149 1.00 74.62 211 THR A CA 1
ATOM 1748 C C . THR A 1 211 ? -1.453 5.185 17.748 1.00 74.62 211 THR A C 1
ATOM 1750 O O . THR A 1 211 ? -1.711 5.720 16.667 1.00 74.62 211 THR A O 1
ATOM 1753 N N . ASP A 1 212 ? -2.384 4.825 18.624 1.00 80.12 212 ASP A N 1
ATOM 1754 C CA . ASP A 1 212 ? -3.739 5.346 18.556 1.00 80.12 212 ASP A CA 1
ATOM 1755 C C . ASP A 1 212 ? -3.775 6.848 18.912 1.00 80.12 212 ASP A C 1
ATOM 1757 O O . ASP A 1 212 ? -2.763 7.494 19.207 1.00 80.12 212 ASP A O 1
ATOM 1761 N N . TYR A 1 213 ? -4.970 7.432 18.913 1.00 81.88 213 TYR A N 1
ATOM 1762 C CA . TYR A 1 213 ? -5.156 8.857 19.188 1.00 81.88 213 TYR A CA 1
ATOM 1763 C C . TYR A 1 213 ? -4.745 9.299 20.602 1.00 81.88 213 TYR A C 1
ATOM 1765 O O . TYR A 1 213 ? -4.554 10.497 20.835 1.00 81.88 213 TYR A O 1
ATOM 1773 N N . HIS A 1 214 ? -4.567 8.347 21.520 1.00 80.31 214 HIS A N 1
ATOM 1774 C CA . HIS A 1 214 ? -4.210 8.550 22.924 1.00 80.31 214 HIS A CA 1
ATOM 1775 C C . HIS A 1 214 ? -2.739 8.221 23.208 1.00 80.31 214 HIS A C 1
ATOM 1777 O O . HIS A 1 214 ? -2.310 8.262 24.362 1.00 80.31 214 HIS A O 1
ATOM 1783 N N . GLY A 1 215 ? -1.956 7.918 22.169 1.00 74.31 215 GLY A N 1
ATOM 1784 C CA . GLY A 1 215 ? -0.537 7.600 22.291 1.00 74.31 215 GLY A CA 1
ATOM 1785 C C . GLY A 1 215 ? -0.257 6.158 22.721 1.00 74.31 215 GLY A C 1
ATOM 1786 O O . GLY A 1 215 ? 0.886 5.856 23.061 1.00 74.31 215 GLY A O 1
ATOM 1787 N N . GLN A 1 216 ? -1.257 5.267 22.721 1.00 76.38 216 GLN A N 1
ATOM 1788 C CA . GLN A 1 216 ? -1.030 3.843 22.980 1.00 76.38 216 GLN A CA 1
ATOM 1789 C C . GLN A 1 216 ? -0.444 3.172 21.734 1.00 76.38 216 GLN A C 1
ATOM 1791 O O . GLN A 1 216 ? -0.996 3.377 20.653 1.00 76.38 216 GLN A O 1
ATOM 1796 N N . PRO A 1 217 ? 0.641 2.379 21.842 1.00 77.81 217 PRO A N 1
ATOM 1797 C CA . PRO A 1 217 ? 1.218 1.677 20.700 1.00 77.81 217 PRO A CA 1
ATOM 1798 C C . PRO A 1 217 ? 0.200 0.792 19.972 1.00 77.81 217 PRO A C 1
ATOM 1800 O O . PRO A 1 217 ? -0.522 0.011 20.588 1.00 77.81 217 PRO A O 1
ATOM 1803 N N . MET A 1 218 ? 0.169 0.911 18.649 1.00 82.88 218 MET A N 1
ATOM 1804 C CA . MET A 1 218 ? -0.683 0.152 17.746 1.00 82.88 218 MET A CA 1
ATOM 1805 C C . MET A 1 218 ? 0.103 -0.158 16.470 1.00 82.88 218 MET A C 1
ATOM 1807 O O . MET A 1 218 ? 0.028 0.559 15.469 1.00 82.88 218 MET A O 1
ATOM 1811 N N . ASP A 1 219 ? 0.860 -1.251 16.522 1.00 84.88 219 ASP A N 1
ATOM 1812 C CA . ASP A 1 219 ? 1.795 -1.669 15.471 1.00 84.88 219 ASP A CA 1
ATOM 1813 C C . ASP A 1 219 ? 1.106 -2.012 14.143 1.00 84.88 219 ASP A C 1
ATOM 1815 O O . ASP A 1 219 ? 1.775 -2.171 13.137 1.00 84.88 219 ASP A O 1
ATOM 1819 N N . ASP A 1 220 ? -0.222 -2.104 14.094 1.00 87.31 220 ASP A N 1
ATOM 1820 C CA . ASP A 1 220 ? -1.015 -2.388 12.897 1.00 87.31 220 ASP A CA 1
ATOM 1821 C C . ASP A 1 220 ? -1.902 -1.210 12.445 1.00 87.31 220 ASP A C 1
ATOM 1823 O O . ASP A 1 220 ? -2.704 -1.368 11.521 1.00 87.31 220 ASP A O 1
ATOM 1827 N N . PHE A 1 221 ? -1.748 -0.014 13.033 1.00 89.06 221 PHE A N 1
ATOM 1828 C CA . PHE A 1 221 ? -2.639 1.137 12.816 1.00 89.06 221 PHE A CA 1
ATOM 1829 C C . PHE A 1 221 ? -2.866 1.474 11.330 1.00 89.06 221 PHE A C 1
ATOM 1831 O O . PHE A 1 221 ? -4.009 1.566 10.868 1.00 89.06 221 PHE A O 1
ATOM 1838 N N . TYR A 1 222 ? -1.788 1.610 10.550 1.00 91.06 222 TYR A N 1
ATOM 1839 C CA . TYR A 1 222 ? -1.876 1.944 9.123 1.00 91.06 222 TYR A CA 1
ATOM 1840 C C . TYR A 1 222 ? -2.386 0.780 8.276 1.00 91.06 222 TYR A C 1
ATOM 1842 O O . TYR A 1 222 ? -3.126 1.009 7.317 1.00 91.06 222 TYR A O 1
ATOM 1850 N N . TRP A 1 223 ? -2.059 -0.461 8.640 1.00 91.44 223 TRP A N 1
ATOM 1851 C CA . TRP A 1 223 ? -2.566 -1.639 7.944 1.00 91.44 223 TRP A CA 1
ATOM 1852 C C . TRP A 1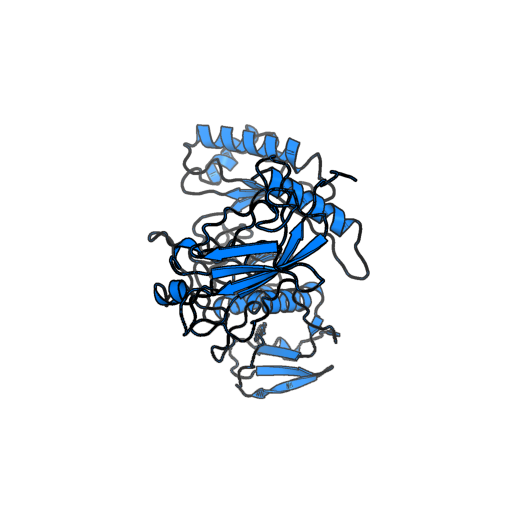 223 ? -4.079 -1.789 8.122 1.00 91.44 223 TRP A C 1
ATOM 1854 O O . TRP A 1 223 ? -4.812 -1.974 7.149 1.00 91.44 223 TRP A O 1
ATOM 1864 N N . VAL A 1 224 ? -4.564 -1.627 9.355 1.00 92.62 224 VAL A N 1
ATOM 1865 C CA . VAL A 1 224 ? -5.993 -1.647 9.685 1.00 92.62 224 VAL A CA 1
ATOM 1866 C C . VAL A 1 224 ? -6.730 -0.529 8.949 1.00 92.62 224 VAL A C 1
ATOM 1868 O O . VAL A 1 224 ? -7.781 -0.779 8.358 1.00 92.62 224 VAL A O 1
ATOM 1871 N N . MET A 1 225 ? -6.170 0.685 8.917 1.00 94.94 225 MET A N 1
ATOM 1872 C CA . MET A 1 225 ? -6.745 1.802 8.163 1.00 94.94 225 MET A CA 1
ATOM 1873 C C . MET A 1 225 ? -6.796 1.503 6.653 1.00 94.94 225 MET A C 1
ATOM 1875 O O . MET A 1 225 ? -7.832 1.702 6.021 1.00 94.94 225 MET A O 1
ATOM 1879 N N . THR A 1 226 ? -5.715 0.957 6.088 1.00 95.00 226 THR A N 1
ATOM 1880 C CA . THR A 1 226 ? -5.621 0.566 4.669 1.00 95.00 226 THR A CA 1
ATOM 1881 C C . THR A 1 226 ? -6.674 -0.480 4.306 1.00 95.00 226 THR A C 1
ATOM 1883 O O . THR A 1 226 ? -7.384 -0.329 3.314 1.00 95.00 226 THR A O 1
ATOM 1886 N N . LYS A 1 227 ? -6.822 -1.531 5.123 1.00 92.62 227 LYS A N 1
ATOM 1887 C CA . LYS A 1 227 ? -7.802 -2.604 4.898 1.00 92.62 227 LYS A CA 1
ATOM 1888 C C . LYS A 1 227 ? -9.233 -2.067 4.896 1.00 92.62 227 LYS A C 1
ATOM 1890 O O . LYS A 1 227 ? -10.022 -2.445 4.031 1.00 92.62 227 LYS A O 1
ATOM 1895 N N . GLN A 1 228 ? -9.555 -1.170 5.825 1.00 95.56 228 GLN A N 1
ATOM 1896 C CA . GLN A 1 228 ? -10.878 -0.555 5.903 1.00 95.56 228 GLN A CA 1
ATOM 1897 C C . GLN A 1 228 ? -11.175 0.340 4.695 1.00 95.56 228 GLN A C 1
ATOM 1899 O O . GLN A 1 228 ? -12.224 0.182 4.073 1.00 95.56 228 GLN A O 1
ATOM 1904 N N . TYR A 1 229 ? -10.246 1.217 4.302 1.00 97.38 229 TYR A N 1
ATOM 1905 C CA . TYR A 1 229 ? -10.435 2.032 3.101 1.00 97.38 229 TYR A CA 1
ATOM 1906 C C . TYR A 1 229 ? -10.535 1.198 1.827 1.00 97.38 229 TYR A C 1
ATOM 1908 O O . TYR A 1 229 ? -11.373 1.502 0.983 1.00 97.38 229 TYR A O 1
ATOM 1916 N N . ASN A 1 230 ? -9.745 0.129 1.698 1.00 93.31 230 ASN A N 1
ATOM 1917 C CA . ASN A 1 230 ? -9.838 -0.780 0.558 1.00 93.31 230 ASN A CA 1
ATOM 1918 C C . ASN A 1 230 ? -11.227 -1.421 0.464 1.00 93.31 230 ASN A C 1
ATOM 1920 O O . ASN A 1 230 ? -11.806 -1.439 -0.619 1.00 93.31 230 ASN A O 1
ATOM 1924 N N . ARG A 1 231 ? -11.791 -1.910 1.580 1.00 91.31 231 ARG A N 1
ATOM 1925 C CA . ARG A 1 231 ? -13.144 -2.499 1.585 1.00 91.31 231 ARG A CA 1
ATOM 1926 C C . ARG A 1 231 ? -14.211 -1.460 1.231 1.00 91.31 231 ARG A C 1
ATOM 1928 O O . ARG A 1 231 ? -15.060 -1.719 0.377 1.00 91.31 231 ARG A O 1
ATOM 1935 N N . LEU A 1 232 ? -14.098 -0.255 1.791 1.00 94.62 232 LEU A N 1
ATOM 1936 C CA . LEU A 1 232 ? -15.011 0.849 1.497 1.00 94.62 232 LEU A CA 1
ATOM 1937 C C . LEU A 1 232 ? -14.944 1.284 0.026 1.00 94.62 232 LEU A C 1
ATOM 1939 O O . LEU A 1 232 ? -15.977 1.500 -0.604 1.00 94.62 232 LEU A O 1
ATOM 1943 N N . PHE A 1 233 ? -13.741 1.412 -0.527 1.00 93.69 233 PHE A N 1
ATOM 1944 C CA . PHE A 1 233 ? -13.525 1.853 -1.901 1.00 93.69 233 PHE A CA 1
ATOM 1945 C C . PHE A 1 233 ? -13.937 0.784 -2.922 1.00 93.69 233 PHE A C 1
ATOM 1947 O O . PHE A 1 233 ? -14.673 1.088 -3.858 1.00 93.69 233 PHE A O 1
ATOM 1954 N N . MET A 1 234 ? -13.498 -0.465 -2.736 1.00 89.38 234 MET A N 1
ATOM 1955 C CA . MET A 1 234 ? -13.705 -1.536 -3.717 1.00 89.38 234 MET A CA 1
ATOM 1956 C C . MET A 1 234 ? -15.122 -2.111 -3.694 1.00 89.38 234 MET A C 1
ATOM 1958 O O . MET A 1 234 ? -15.657 -2.439 -4.750 1.00 89.38 234 MET A O 1
ATOM 1962 N N . TYR A 1 235 ? -15.726 -2.237 -2.511 1.00 89.31 235 TYR A N 1
ATOM 1963 C CA . TYR A 1 235 ? -16.980 -2.980 -2.343 1.00 89.31 235 TYR A CA 1
ATOM 1964 C C . TYR A 1 235 ? -18.089 -2.177 -1.681 1.00 89.31 235 TYR A C 1
ATOM 1966 O O . TYR A 1 235 ? -19.194 -2.687 -1.553 1.00 89.31 235 TYR A O 1
ATOM 1974 N N . ARG A 1 236 ? -17.816 -0.935 -1.255 1.00 90.94 236 ARG A N 1
ATOM 1975 C CA . ARG A 1 236 ? -18.732 -0.175 -0.394 1.00 90.94 236 ARG A CA 1
ATOM 1976 C C . ARG A 1 236 ? -19.062 -0.948 0.886 1.00 90.94 236 ARG A C 1
ATOM 1978 O O . ARG A 1 236 ? -20.195 -0.923 1.335 1.00 90.94 236 ARG A O 1
ATOM 1985 N N . GLU A 1 237 ? -18.083 -1.611 1.491 1.00 92.44 237 GLU A N 1
ATOM 1986 C CA . GLU A 1 237 ? -18.275 -2.313 2.765 1.00 92.44 237 GLU A CA 1
ATOM 1987 C C . GLU A 1 237 ? -17.612 -1.563 3.922 1.00 92.44 237 GLU A C 1
ATOM 1989 O O . GLU A 1 237 ? -16.553 -0.947 3.767 1.00 92.44 237 GLU A O 1
ATOM 1994 N N . LEU A 1 238 ? -18.217 -1.660 5.103 1.00 93.19 238 LEU A N 1
ATOM 1995 C CA . LEU A 1 238 ? -17.678 -1.161 6.365 1.00 93.19 238 LEU A CA 1
ATOM 1996 C C . LEU A 1 238 ? -17.649 -2.285 7.391 1.00 93.19 238 LEU A C 1
ATOM 1998 O O . LEU A 1 238 ? -18.567 -3.094 7.446 1.00 93.19 238 LEU A O 1
ATOM 2002 N N . PHE A 1 239 ? -16.621 -2.322 8.232 1.00 92.75 239 PHE A N 1
ATOM 2003 C CA . PHE A 1 239 ? -16.593 -3.278 9.332 1.00 92.75 239 PHE A CA 1
ATOM 2004 C C . PHE A 1 239 ? -17.483 -2.781 10.471 1.00 92.75 239 PHE A C 1
ATOM 2006 O O . PHE A 1 239 ? -17.469 -1.593 10.809 1.00 92.75 239 PHE A O 1
ATOM 2013 N N . ASP A 1 240 ? -18.215 -3.694 11.106 1.00 90.12 240 ASP A N 1
ATOM 2014 C CA . ASP A 1 240 ? -18.789 -3.413 12.418 1.00 90.12 240 ASP A CA 1
ATOM 2015 C C . ASP A 1 240 ? -17.650 -3.036 13.377 1.00 90.12 240 ASP A C 1
ATOM 2017 O O . ASP A 1 240 ? -16.642 -3.739 13.456 1.00 90.12 240 ASP A O 1
ATOM 2021 N N . GLY A 1 241 ? -17.742 -1.881 14.043 1.00 90.81 241 GLY A N 1
ATOM 2022 C CA . GLY A 1 241 ? -16.591 -1.335 14.775 1.00 90.81 241 GLY A CA 1
ATOM 2023 C C . GLY A 1 241 ? -15.925 -0.116 14.147 1.00 90.81 241 GLY A C 1
ATOM 2024 O O . GLY A 1 241 ? -15.298 0.642 14.886 1.00 90.81 241 GLY A O 1
ATOM 2025 N N . SER A 1 242 ? -16.054 0.094 12.833 1.00 94.56 242 SER A N 1
ATOM 2026 C CA . SER A 1 242 ? -15.376 1.188 12.125 1.00 94.56 242 SER A CA 1
ATOM 2027 C C . SER A 1 242 ? -15.799 2.568 12.637 1.00 94.56 242 SER A C 1
ATOM 2029 O O . SER A 1 242 ? -16.976 2.807 12.906 1.00 94.56 242 SER A O 1
ATOM 2031 N N . TYR A 1 243 ? -14.842 3.497 12.716 1.00 96.50 243 TYR A N 1
ATOM 2032 C CA . TYR A 1 243 ? -15.098 4.901 13.048 1.00 96.50 243 TYR A CA 1
ATOM 2033 C C . TYR A 1 243 ? -14.975 5.778 11.803 1.00 96.50 243 TYR A C 1
ATOM 2035 O O . TYR A 1 243 ? -14.036 5.624 11.022 1.00 96.50 243 TYR A O 1
ATOM 2043 N N . LEU A 1 244 ? -15.906 6.711 11.626 1.00 97.62 244 LEU A N 1
ATOM 2044 C CA . LEU A 1 244 ? -16.018 7.584 10.457 1.00 97.62 244 LEU A CA 1
ATOM 2045 C C . LEU A 1 244 ? -16.118 9.049 10.890 1.00 97.62 244 LEU A C 1
ATOM 2047 O O . LEU A 1 244 ? -16.784 9.363 11.871 1.00 97.62 244 LEU A O 1
ATOM 2051 N N . GLN A 1 245 ? -15.509 9.946 10.125 1.00 97.69 245 GLN A N 1
ATOM 2052 C CA . GLN A 1 245 ? -15.595 11.396 10.295 1.00 97.69 245 GLN A CA 1
ATOM 2053 C C . GLN A 1 245 ? -15.756 12.042 8.918 1.00 97.69 245 GLN A C 1
ATOM 2055 O O . GLN A 1 245 ? -15.010 11.712 7.998 1.00 97.69 245 GLN A O 1
ATOM 2060 N N . GLU A 1 246 ? -16.706 12.961 8.757 1.00 97.38 246 GLU A N 1
ATOM 2061 C CA . GLU A 1 246 ? -16.826 13.736 7.514 1.00 97.38 246 GLU A CA 1
ATOM 2062 C C . GLU A 1 246 ? -15.820 14.896 7.465 1.00 97.38 246 GLU A C 1
ATOM 2064 O O . GLU A 1 246 ? -15.492 15.498 8.489 1.00 97.38 246 GLU A O 1
ATOM 2069 N N . GLU A 1 247 ? -15.369 15.238 6.255 1.00 95.31 247 GLU A N 1
ATOM 2070 C CA . GLU A 1 247 ? -14.633 16.471 5.954 1.00 95.31 247 GLU A CA 1
ATOM 2071 C C . GLU A 1 247 ? -15.369 17.684 6.562 1.00 95.31 247 GLU A C 1
ATOM 2073 O O . GLU A 1 247 ? -16.590 17.810 6.449 1.00 95.31 247 GLU A O 1
ATOM 2078 N N . ASP A 1 248 ? -14.617 18.565 7.229 1.00 93.06 248 ASP A N 1
ATOM 2079 C CA . ASP A 1 248 ? -15.100 19.753 7.955 1.00 93.06 248 ASP A CA 1
ATOM 2080 C C . ASP A 1 248 ? -16.004 19.494 9.181 1.00 93.06 248 ASP A C 1
ATOM 2082 O O . ASP A 1 248 ? -16.559 20.442 9.743 1.00 93.06 248 ASP A O 1
ATOM 2086 N N . SER A 1 249 ? -16.151 18.245 9.633 1.00 95.19 249 SER A N 1
ATOM 2087 C CA . SER A 1 249 ? -16.898 17.895 10.848 1.00 95.19 249 SER A CA 1
ATOM 2088 C C . SER A 1 249 ? -15.969 17.472 11.983 1.00 95.19 249 SER A C 1
ATOM 2090 O O . SER A 1 249 ? -14.960 16.812 11.758 1.00 95.19 249 SER A O 1
ATOM 2092 N N . ASN A 1 250 ? -16.338 17.792 13.226 1.00 94.75 250 ASN A N 1
ATOM 2093 C CA . ASN A 1 250 ? -15.703 17.231 14.427 1.00 94.75 250 ASN A CA 1
ATOM 2094 C C . ASN A 1 250 ? -16.458 16.012 14.976 1.00 94.75 250 ASN A C 1
ATOM 2096 O O . ASN A 1 250 ? -16.001 15.407 15.943 1.00 94.75 250 ASN A O 1
ATOM 2100 N N . THR A 1 251 ? -17.613 15.676 14.395 1.00 97.19 251 THR A N 1
ATOM 2101 C CA . THR A 1 251 ? -18.402 14.521 14.816 1.00 97.19 251 THR A CA 1
ATOM 2102 C C . THR A 1 251 ? -17.809 13.243 14.237 1.00 97.19 251 THR A C 1
ATOM 2104 O O . THR A 1 251 ? -17.563 13.137 13.034 1.00 97.19 251 THR A O 1
ATOM 2107 N N . ILE A 1 252 ? -17.610 12.270 15.112 1.00 97.00 252 ILE A N 1
ATOM 2108 C CA . ILE A 1 252 ? -17.169 10.917 14.832 1.00 97.00 252 ILE A CA 1
ATOM 2109 C C . ILE A 1 252 ? -18.385 10.016 14.991 1.00 97.00 252 ILE A C 1
ATOM 2111 O O . ILE A 1 252 ? -19.098 10.086 15.988 1.00 97.00 252 ILE A O 1
ATOM 2115 N N . TYR A 1 253 ? -18.601 9.148 14.016 1.00 96.75 253 TYR A N 1
ATOM 2116 C CA . TYR A 1 253 ? -19.620 8.113 14.055 1.00 96.75 253 TYR A CA 1
ATOM 2117 C C . TYR A 1 253 ? -18.957 6.759 14.207 1.00 96.75 253 TYR A C 1
ATOM 2119 O O . TYR A 1 253 ? -17.869 6.535 13.677 1.00 96.75 253 TYR A O 1
ATOM 2127 N N . VAL A 1 254 ? -19.629 5.846 14.894 1.00 95.12 254 VAL A N 1
ATOM 2128 C CA . VAL A 1 254 ? -19.219 4.452 14.976 1.00 95.12 254 VAL A CA 1
ATOM 2129 C C . VAL A 1 254 ? -20.244 3.565 14.275 1.00 95.12 254 VAL A C 1
ATOM 2131 O O . VAL A 1 254 ? -21.450 3.707 14.481 1.00 95.12 254 VAL A O 1
ATOM 2134 N N . VAL A 1 255 ? -19.760 2.656 13.433 1.00 93.06 255 VAL A N 1
ATOM 2135 C CA . VAL A 1 255 ? -20.57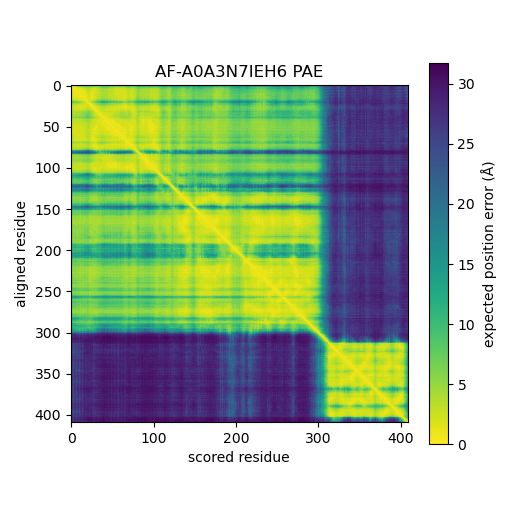5 1.646 12.755 1.00 93.06 255 VAL A CA 1
ATOM 2136 C C . VAL A 1 255 ? -20.959 0.570 13.766 1.00 93.06 255 VAL A C 1
ATOM 2138 O O . VAL A 1 255 ? -20.089 -0.016 14.427 1.00 93.06 255 VAL A O 1
ATOM 2141 N N . ARG A 1 256 ? -22.265 0.349 13.915 1.00 90.81 256 ARG A N 1
ATOM 2142 C CA . ARG A 1 256 ? -22.856 -0.711 14.733 1.00 90.81 256 ARG A CA 1
ATOM 2143 C C . ARG A 1 256 ? -23.987 -1.370 13.968 1.00 90.81 256 ARG A C 1
ATOM 2145 O O . ARG A 1 256 ? -25.038 -0.747 13.792 1.00 90.81 256 ARG A O 1
ATOM 2152 N N . GLN A 1 257 ? -23.785 -2.620 13.558 1.00 85.06 257 GLN A N 1
ATOM 2153 C CA . GLN A 1 257 ? -24.707 -3.323 12.662 1.00 85.06 257 GLN A CA 1
ATOM 2154 C C . GLN A 1 257 ? -25.020 -2.408 11.464 1.00 85.06 257 GLN A C 1
ATOM 2156 O O . GLN A 1 257 ? -24.127 -1.736 10.970 1.00 85.06 257 GLN A O 1
ATOM 2161 N N . ASP A 1 258 ? -26.279 -2.254 11.067 1.00 83.62 258 ASP A N 1
ATOM 2162 C CA . ASP A 1 258 ? -26.659 -1.400 9.935 1.00 83.62 258 ASP A CA 1
ATOM 2163 C C . ASP A 1 258 ? -26.874 0.082 10.317 1.00 83.62 258 ASP A C 1
ATOM 2165 O O . ASP A 1 258 ? -27.645 0.796 9.673 1.00 83.62 258 ASP A O 1
ATOM 2169 N N . THR A 1 259 ? -26.246 0.562 11.399 1.00 88.06 259 THR A N 1
ATOM 2170 C CA . THR A 1 259 ? -26.446 1.928 11.910 1.00 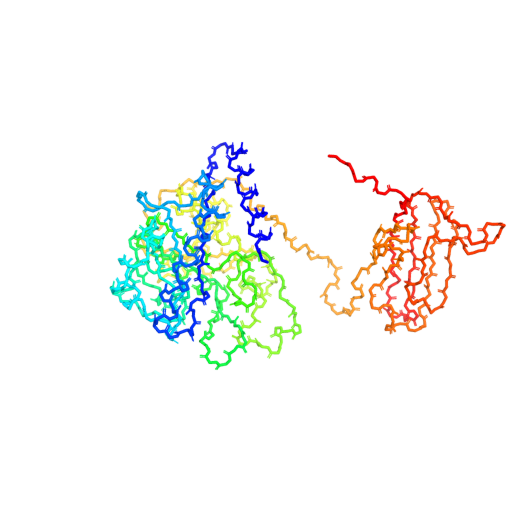88.06 259 THR A CA 1
ATOM 2171 C C . THR A 1 259 ? -25.144 2.673 12.187 1.00 88.06 259 THR A C 1
ATOM 2173 O O . THR A 1 259 ? -24.127 2.093 12.566 1.00 88.06 259 THR A O 1
ATOM 2176 N N . LEU A 1 260 ? -25.197 3.998 12.025 1.00 92.19 260 LEU A N 1
ATOM 2177 C CA . LEU A 1 260 ? -24.166 4.924 12.485 1.00 92.19 260 LEU A CA 1
ATOM 2178 C C . LEU A 1 260 ? -24.609 5.530 13.813 1.00 92.19 260 LEU A C 1
ATOM 2180 O O . LEU A 1 260 ? -25.630 6.216 13.879 1.00 92.19 260 LEU A O 1
ATOM 2184 N N . ILE A 1 261 ? -23.832 5.289 14.863 1.00 94.06 261 ILE A N 1
ATOM 2185 C CA . ILE A 1 261 ? -24.061 5.874 16.183 1.00 94.06 261 ILE A CA 1
ATOM 2186 C C . ILE A 1 261 ? -23.152 7.092 16.333 1.00 94.06 261 ILE A C 1
ATOM 2188 O O . ILE A 1 261 ? -21.944 6.997 16.122 1.00 94.06 261 ILE A O 1
ATOM 2192 N N . ASP A 1 262 ? -23.733 8.236 16.689 1.00 94.94 262 ASP A N 1
ATOM 2193 C CA . ASP A 1 262 ? -22.990 9.457 17.010 1.00 94.94 262 ASP A CA 1
ATOM 2194 C C . ASP A 1 262 ? -22.112 9.224 18.255 1.00 94.94 262 ASP A C 1
ATOM 2196 O O . ASP A 1 262 ? -22.612 8.869 19.324 1.00 94.94 262 ASP A O 1
ATOM 2200 N N . ASN A 1 263 ? -20.798 9.396 18.100 1.00 93.44 263 ASN A N 1
ATOM 2201 C CA . ASN A 1 263 ? -19.783 9.260 19.146 1.00 93.44 263 ASN A CA 1
ATOM 2202 C C . ASN A 1 263 ? -19.216 10.629 19.583 1.00 93.44 263 ASN A C 1
ATOM 2204 O O . ASN A 1 263 ? -18.127 10.723 20.160 1.00 93.44 263 ASN A O 1
ATOM 2208 N N . GLY A 1 264 ? -19.928 11.718 19.285 1.00 94.88 264 GLY A N 1
ATOM 2209 C CA . GLY A 1 264 ? -19.491 13.085 19.533 1.00 94.88 264 GLY A CA 1
ATOM 2210 C C . GLY A 1 264 ? -18.154 13.361 18.855 1.00 94.88 264 GLY A C 1
ATOM 2211 O O . GLY A 1 264 ? -17.941 12.991 17.713 1.00 94.88 264 GLY A O 1
ATOM 2212 N N . ASN A 1 265 ? -17.222 13.984 19.566 1.00 92.75 265 ASN A N 1
ATOM 2213 C CA . ASN A 1 265 ? -15.850 14.217 19.102 1.00 92.75 265 ASN A CA 1
ATOM 2214 C C . ASN A 1 265 ? -14.825 13.296 19.788 1.00 92.75 265 ASN A C 1
ATOM 2216 O O . ASN A 1 265 ? -13.630 13.594 19.803 1.00 92.75 265 ASN A O 1
ATOM 2220 N N . SER A 1 266 ? -15.285 12.203 20.405 1.00 87.50 266 SER A N 1
ATOM 2221 C CA . SER A 1 266 ? -14.411 11.287 21.138 1.00 87.50 266 SER A CA 1
ATOM 2222 C C . SER A 1 266 ? -13.621 10.404 20.181 1.00 87.50 266 SER A C 1
ATOM 2224 O O . SER A 1 266 ? -14.187 9.628 19.411 1.00 87.50 266 SER A O 1
ATOM 2226 N N . LEU A 1 267 ? -12.295 10.522 20.243 1.00 88.19 267 LEU A N 1
ATOM 2227 C CA . LEU A 1 267 ? -11.387 9.692 19.461 1.00 88.19 267 LEU A CA 1
ATOM 2228 C C . LEU A 1 267 ? -11.342 8.268 20.039 1.00 88.19 267 LEU A C 1
ATOM 2230 O O . LEU A 1 267 ? -11.226 8.112 21.261 1.00 88.19 267 LEU A O 1
ATOM 2234 N N . PRO A 1 268 ? -11.421 7.229 19.193 1.00 88.94 268 PRO A N 1
ATOM 2235 C CA . PRO A 1 268 ? -11.432 5.851 19.657 1.00 88.94 268 PRO A CA 1
ATOM 2236 C C . PRO A 1 268 ? -10.075 5.409 20.214 1.00 88.94 268 PRO A C 1
ATOM 2238 O O . PRO A 1 268 ? -9.028 5.953 19.861 1.00 88.94 268 PRO A O 1
ATOM 2241 N N . HIS A 1 269 ? -10.108 4.378 21.056 1.00 85.38 269 HIS A N 1
ATOM 2242 C CA . HIS A 1 269 ? -8.920 3.632 21.466 1.00 85.38 269 HIS A CA 1
ATOM 2243 C C . HIS A 1 269 ? -8.662 2.480 20.497 1.00 85.38 269 HIS A C 1
ATOM 2245 O O . HIS A 1 269 ? -9.611 1.808 20.089 1.00 85.38 269 HIS A O 1
ATOM 2251 N N . MET A 1 270 ? -7.391 2.230 20.173 1.00 84.06 270 MET A N 1
ATOM 2252 C CA . MET A 1 270 ? -6.949 1.076 19.369 1.00 84.06 270 MET A CA 1
ATOM 2253 C C . MET A 1 270 ? -7.698 0.889 18.033 1.00 84.06 270 MET A C 1
ATOM 2255 O O . MET A 1 270 ? -7.896 -0.234 17.567 1.00 84.06 270 MET A O 1
ATOM 2259 N N . ALA A 1 271 ? -8.136 1.985 17.411 1.00 89.00 271 ALA A N 1
ATOM 2260 C CA . ALA A 1 271 ? -8.798 1.968 16.113 1.00 89.00 271 ALA A CA 1
ATOM 2261 C C . ALA A 1 271 ? -8.533 3.275 15.348 1.00 89.00 271 ALA A C 1
ATOM 2263 O O . ALA A 1 271 ? -8.482 4.340 15.966 1.00 89.00 271 ALA A O 1
ATOM 2264 N N . PRO A 1 272 ? -8.394 3.235 14.012 1.00 93.81 272 PRO A N 1
ATOM 2265 C CA . PRO A 1 272 ? -8.346 4.443 13.198 1.00 93.81 272 PRO A CA 1
ATOM 2266 C C . PRO A 1 272 ? -9.745 5.040 12.981 1.00 93.81 272 PRO A C 1
ATOM 2268 O O . PRO A 1 272 ? -10.749 4.326 12.979 1.00 93.81 272 PRO A O 1
ATOM 2271 N N . VAL A 1 273 ? -9.796 6.347 12.714 1.00 96.06 273 VAL A N 1
ATOM 2272 C CA . VAL A 1 273 ? -10.980 7.057 12.206 1.00 96.06 273 VAL A CA 1
ATOM 2273 C C . VAL A 1 273 ? -10.806 7.315 10.713 1.00 96.06 273 VAL A C 1
ATOM 2275 O O . VAL A 1 273 ? -9.887 8.027 10.295 1.00 96.06 273 VAL A O 1
ATOM 2278 N N . LEU A 1 274 ? -11.712 6.771 9.904 1.00 97.62 274 LEU A N 1
ATOM 2279 C CA . LEU A 1 274 ? -11.754 7.005 8.466 1.00 97.62 274 LEU A CA 1
ATOM 2280 C C . LEU A 1 274 ? -12.330 8.398 8.188 1.00 97.62 274 LEU A C 1
ATOM 2282 O O . LEU A 1 274 ? -13.447 8.713 8.594 1.00 97.62 274 LEU A O 1
ATOM 2286 N N . LEU A 1 275 ? -11.569 9.230 7.485 1.00 97.62 275 LEU A N 1
ATOM 2287 C CA . LEU A 1 275 ? -12.015 10.524 6.997 1.00 97.62 275 LEU A CA 1
ATOM 2288 C C . LEU A 1 275 ? -12.691 10.336 5.635 1.00 97.62 275 LEU A C 1
ATOM 2290 O O . LEU A 1 275 ? -12.088 9.815 4.696 1.00 97.62 275 LEU A O 1
ATOM 2294 N N . VAL A 1 276 ? -13.938 10.778 5.526 1.00 97.31 276 VAL A N 1
ATOM 2295 C CA . VAL A 1 276 ? -14.756 10.659 4.314 1.00 97.31 276 VAL A CA 1
ATOM 2296 C C . VAL A 1 276 ? -15.196 12.039 3.812 1.00 97.31 276 VAL A C 1
ATOM 2298 O O . VAL A 1 276 ? -15.184 12.998 4.584 1.00 97.31 276 VAL A O 1
ATOM 2301 N N . PRO A 1 277 ? -15.573 12.193 2.529 1.00 96.81 277 PRO A N 1
ATOM 2302 C CA . PRO A 1 277 ? -16.029 13.477 2.001 1.00 96.81 277 PRO A CA 1
ATOM 2303 C C . PRO A 1 277 ? -17.256 14.025 2.740 1.00 96.81 277 PRO A C 1
ATOM 2305 O O . PRO A 1 277 ? -18.069 13.278 3.282 1.00 96.81 277 PRO A O 1
ATOM 2308 N N . LYS A 1 278 ? -17.432 15.344 2.717 1.00 95.75 278 LYS A N 1
ATOM 2309 C CA . LYS A 1 278 ? -18.622 15.990 3.276 1.00 95.75 278 LYS A CA 1
ATOM 2310 C C . LYS A 1 278 ? -19.906 15.480 2.610 1.00 95.75 278 LYS A C 1
ATOM 2312 O O . LYS A 1 278 ? -20.002 15.470 1.382 1.00 95.75 278 LYS A O 1
ATOM 2317 N N . GLY A 1 279 ? -20.905 15.101 3.410 1.00 94.12 279 GLY A N 1
ATOM 2318 C CA . GLY A 1 279 ? -22.175 14.542 2.931 1.00 94.12 279 GLY A CA 1
ATOM 2319 C C . GLY A 1 279 ? -22.097 13.076 2.482 1.00 94.12 279 GLY A C 1
ATOM 2320 O O . GLY A 1 279 ? -23.089 12.527 1.988 1.00 94.12 279 GLY A O 1
ATOM 2321 N N . PHE A 1 280 ? -20.942 12.427 2.645 1.00 94.06 280 PHE A N 1
ATOM 2322 C CA . PHE A 1 280 ? -20.765 11.015 2.333 1.00 94.06 280 PHE A CA 1
ATOM 2323 C C . PHE A 1 280 ? -21.648 10.132 3.215 1.00 94.06 280 PHE A C 1
ATOM 2325 O O . PHE A 1 280 ? -22.297 9.232 2.695 1.00 94.06 280 PHE A O 1
ATOM 2332 N N . LEU A 1 281 ? -21.747 10.408 4.521 1.00 91.31 281 LEU A N 1
ATOM 2333 C CA . LEU A 1 281 ? -22.522 9.576 5.449 1.00 91.31 281 LEU A CA 1
ATOM 2334 C C . LEU A 1 281 ? -24.025 9.647 5.167 1.00 91.31 281 LEU A C 1
ATOM 2336 O O . LEU A 1 281 ? -24.716 8.638 5.253 1.00 91.31 281 LEU A O 1
ATOM 2340 N N . ALA A 1 282 ? -24.530 10.810 4.748 1.00 88.75 282 ALA A N 1
ATOM 2341 C CA . ALA A 1 282 ? -25.936 10.978 4.372 1.00 88.75 282 ALA A CA 1
ATOM 2342 C C . ALA A 1 282 ? -26.324 10.194 3.103 1.00 88.75 282 ALA A C 1
ATOM 2344 O O . ALA A 1 282 ? -27.494 9.874 2.899 1.00 88.75 282 ALA A O 1
ATOM 2345 N N . SER A 1 283 ? -25.349 9.909 2.237 1.00 85.31 283 SER A N 1
ATOM 2346 C CA . SER A 1 283 ? -25.536 9.170 0.983 1.00 85.31 283 SER A CA 1
ATOM 2347 C C . SER A 1 283 ? -24.976 7.746 1.033 1.00 85.31 283 SER A C 1
ATOM 2349 O O . SER A 1 283 ? -25.043 7.022 0.035 1.00 85.31 283 SER A O 1
ATOM 2351 N N . LEU A 1 284 ? -24.450 7.335 2.188 1.00 84.12 284 LEU A N 1
ATOM 2352 C CA . LEU A 1 284 ? -23.778 6.064 2.375 1.00 84.12 284 LEU A CA 1
ATOM 2353 C C . LEU A 1 284 ? -24.765 4.909 2.202 1.00 84.12 284 LEU A C 1
ATOM 2355 O O . LEU A 1 284 ? -25.684 4.716 2.994 1.00 84.12 284 LEU A O 1
ATOM 2359 N N . LYS A 1 285 ? -24.535 4.120 1.154 1.00 85.00 285 LYS A N 1
ATOM 2360 C CA . LYS A 1 285 ? -25.120 2.793 0.965 1.00 85.00 285 LYS A CA 1
ATOM 2361 C C . LYS A 1 285 ? -23.974 1.801 1.019 1.00 85.00 285 LYS A C 1
ATOM 2363 O O . LYS A 1 285 ? -23.328 1.571 -0.002 1.00 85.00 285 LYS A O 1
ATOM 2368 N N . ALA A 1 286 ? -23.674 1.335 2.223 1.00 84.31 286 ALA A N 1
ATOM 2369 C CA . ALA A 1 286 ? -22.600 0.392 2.464 1.00 84.31 286 ALA A CA 1
ATOM 2370 C C . ALA A 1 286 ? -23.115 -0.835 3.205 1.00 84.31 286 ALA A C 1
ATOM 2372 O O . ALA A 1 286 ? -23.959 -0.703 4.090 1.00 84.31 286 ALA A O 1
ATOM 2373 N N . ASP A 1 287 ? -22.579 -1.995 2.847 1.00 89.19 287 ASP A N 1
ATOM 2374 C CA . ASP A 1 287 ? -22.841 -3.236 3.563 1.00 89.19 287 ASP A CA 1
ATOM 2375 C C . ASP A 1 287 ? -21.965 -3.276 4.816 1.00 89.19 287 ASP A C 1
ATOM 2377 O O . ASP A 1 287 ? -20.753 -3.035 4.751 1.00 89.19 287 ASP A O 1
ATOM 2381 N N . VAL A 1 288 ? -22.568 -3.571 5.969 1.00 89.38 288 VAL A N 1
ATOM 2382 C CA . VAL A 1 288 ? -21.809 -3.741 7.207 1.00 89.38 288 VAL A CA 1
ATOM 2383 C C . VAL A 1 288 ? -21.440 -5.205 7.383 1.00 89.38 288 VAL A C 1
ATOM 2385 O O . VAL A 1 288 ? -22.296 -6.087 7.453 1.00 89.38 288 VAL A O 1
ATOM 2388 N N . ILE A 1 289 ? -20.137 -5.462 7.444 1.00 88.81 289 ILE A N 1
ATOM 2389 C CA . ILE A 1 289 ? -19.573 -6.801 7.580 1.00 88.81 289 ILE A CA 1
ATOM 2390 C C . ILE A 1 289 ? -19.140 -7.051 9.025 1.00 88.81 289 ILE A C 1
ATOM 2392 O O . ILE A 1 289 ? -18.413 -6.264 9.630 1.00 88.81 289 ILE A O 1
ATOM 2396 N N . ASN A 1 290 ? -19.551 -8.199 9.562 1.00 84.44 290 ASN A N 1
ATOM 2397 C CA . ASN A 1 290 ? -19.171 -8.677 10.897 1.00 84.44 290 ASN A CA 1
ATOM 2398 C C . ASN A 1 290 ? -17.922 -9.571 10.826 1.00 84.44 290 ASN A C 1
ATOM 2400 O O . ASN A 1 290 ? -17.877 -10.653 11.408 1.00 84.44 290 ASN A O 1
ATOM 2404 N N . GLU A 1 291 ? -16.936 -9.157 10.034 1.00 80.44 291 GLU A N 1
ATOM 2405 C CA . GLU A 1 291 ? -15.652 -9.845 9.925 1.00 80.44 291 GLU A CA 1
ATOM 2406 C C . GLU A 1 291 ? -14.667 -9.274 10.943 1.00 80.44 291 GLU A C 1
ATOM 2408 O O . GLU A 1 291 ? -14.548 -8.059 11.095 1.00 80.44 291 GLU A O 1
ATOM 2413 N N . GLU A 1 292 ? -13.902 -10.135 11.610 1.00 74.62 292 GLU A N 1
ATOM 2414 C CA . GLU A 1 292 ? -12.819 -9.657 12.462 1.00 74.62 292 GLU A CA 1
ATOM 2415 C C . GLU A 1 292 ? -11.710 -9.011 11.616 1.00 74.62 292 GLU A C 1
ATOM 2417 O O . GLU A 1 292 ? -11.248 -9.546 10.597 1.00 74.62 292 GLU A O 1
ATOM 2422 N N . LEU A 1 293 ? -11.218 -7.859 12.076 1.00 74.88 293 LEU A N 1
ATOM 2423 C CA . LEU A 1 293 ? -10.006 -7.229 11.559 1.00 74.88 293 LEU A CA 1
ATOM 2424 C C . LEU A 1 293 ? -8.771 -8.019 12.020 1.00 74.88 293 LEU A C 1
ATOM 2426 O O . LEU A 1 293 ? -7.961 -7.546 12.809 1.00 74.88 293 LEU A O 1
ATOM 2430 N N . VAL A 1 294 ? -8.616 -9.240 11.506 1.00 71.62 294 VAL A N 1
ATOM 2431 C CA . VAL A 1 294 ? -7.428 -10.060 11.751 1.00 71.62 294 VAL A CA 1
ATOM 2432 C C . VAL A 1 294 ? -6.253 -9.472 10.977 1.00 71.62 294 VAL A C 1
ATOM 2434 O O . VAL A 1 294 ? -6.315 -9.315 9.749 1.00 71.62 294 VAL A O 1
ATOM 2437 N N . VAL A 1 295 ? -5.181 -9.165 11.704 1.00 73.50 295 VAL A N 1
ATOM 2438 C CA . VAL A 1 295 ? -3.901 -8.713 11.161 1.00 73.50 295 VAL A CA 1
ATOM 2439 C C . VAL A 1 295 ? -2.862 -9.802 11.390 1.00 73.50 295 VAL A C 1
ATOM 2441 O O . VAL A 1 295 ? -2.478 -10.094 12.519 1.00 73.50 295 VAL A O 1
ATOM 2444 N N . VAL A 1 296 ? -2.414 -10.425 10.302 1.00 66.00 296 VAL A N 1
ATOM 2445 C CA . VAL A 1 296 ? -1.310 -11.390 10.343 1.00 66.00 296 VAL A CA 1
ATOM 2446 C C . VAL A 1 296 ? -0.004 -10.632 10.543 1.00 66.00 296 VAL A C 1
ATOM 2448 O O . VAL A 1 296 ? 0.216 -9.609 9.902 1.00 66.00 296 VAL A O 1
ATOM 2451 N N . GLY A 1 297 ? 0.866 -11.146 11.412 1.00 62.00 297 GLY A N 1
ATOM 2452 C CA . GLY A 1 297 ? 2.138 -10.493 11.725 1.00 62.00 297 GLY A CA 1
ATOM 2453 C C . GLY A 1 297 ? 2.008 -9.353 12.732 1.00 62.00 297 GLY A C 1
ATOM 2454 O O . GLY A 1 297 ? 2.958 -8.593 12.891 1.00 62.00 297 GLY A O 1
ATOM 2455 N N . LYS A 1 298 ? 0.863 -9.240 13.426 1.00 65.56 298 LYS A N 1
ATOM 2456 C CA . LYS A 1 298 ? 0.752 -8.361 14.587 1.00 65.56 298 LYS A CA 1
ATOM 2457 C C . LYS A 1 298 ? 1.855 -8.721 15.579 1.00 65.56 298 LYS A C 1
ATOM 2459 O O . LYS A 1 298 ? 2.015 -9.883 15.956 1.00 65.56 298 LYS A O 1
ATOM 2464 N N . ILE A 1 299 ? 2.638 -7.719 15.952 1.00 62.75 299 ILE A N 1
ATOM 2465 C CA . ILE A 1 299 ? 3.641 -7.862 16.994 1.00 62.75 299 ILE A CA 1
ATOM 2466 C C . ILE A 1 299 ? 2.851 -7.891 18.298 1.00 62.75 299 ILE A C 1
ATOM 2468 O O . ILE A 1 299 ? 2.309 -6.879 18.734 1.00 62.75 299 ILE A O 1
ATOM 2472 N N . GLU A 1 300 ? 2.697 -9.080 18.873 1.00 54.66 300 GLU A N 1
ATOM 2473 C CA . GLU A 1 300 ? 2.052 -9.212 20.174 1.00 54.66 300 GLU A CA 1
ATOM 2474 C C . GLU A 1 300 ? 2.981 -8.593 21.224 1.00 54.66 300 GLU A C 1
ATOM 2476 O O . GLU A 1 300 ? 4.124 -9.049 21.358 1.00 54.66 300 GLU A O 1
ATOM 2481 N N . PRO A 1 301 ? 2.541 -7.557 21.960 1.00 43.38 301 PRO A N 1
ATOM 2482 C CA . PRO A 1 301 ? 3.331 -7.014 23.044 1.00 43.38 301 PRO A CA 1
ATOM 2483 C C . PRO A 1 301 ? 3.434 -8.095 24.117 1.00 43.38 301 PRO A C 1
ATOM 2485 O O . PRO A 1 301 ? 2.506 -8.332 24.888 1.00 43.38 301 PRO A O 1
ATOM 2488 N N . THR A 1 302 ? 4.569 -8.786 24.172 1.00 41.16 302 THR A N 1
ATOM 2489 C CA . THR A 1 302 ? 4.895 -9.602 25.336 1.00 41.16 302 THR A CA 1
ATOM 2490 C C . THR A 1 302 ? 4.981 -8.663 26.534 1.00 41.16 302 THR A C 1
ATOM 2492 O O . THR A 1 302 ? 5.762 -7.710 26.507 1.00 41.16 302 THR A O 1
ATOM 2495 N N . GLU A 1 303 ? 4.163 -8.894 27.565 1.00 33.06 303 GLU A N 1
ATOM 2496 C CA . GLU A 1 303 ? 4.233 -8.167 28.837 1.00 33.06 303 GLU A CA 1
ATOM 2497 C C . GLU A 1 303 ? 5.693 -8.124 29.329 1.00 33.06 303 GLU A C 1
ATOM 2499 O O . GLU A 1 303 ? 6.245 -9.141 29.752 1.00 33.06 303 GLU A O 1
ATOM 2504 N N . GLY A 1 304 ? 6.342 -6.957 29.239 1.00 37.69 304 GLY A N 1
ATOM 2505 C CA . GLY A 1 304 ? 7.738 -6.794 29.667 1.00 37.69 304 GLY A CA 1
ATOM 2506 C C . GLY A 1 304 ? 8.556 -5.702 28.973 1.00 37.69 304 GLY A C 1
ATOM 2507 O O . GLY A 1 304 ? 9.636 -5.380 29.451 1.00 37.69 304 GLY A O 1
ATOM 2508 N N . ASP A 1 305 ? 8.062 -5.090 27.899 1.00 37.00 305 ASP A N 1
ATOM 2509 C CA . ASP A 1 305 ? 8.882 -4.229 27.028 1.00 37.00 305 ASP A CA 1
ATOM 2510 C C . ASP A 1 305 ? 8.986 -2.740 27.423 1.00 37.00 305 ASP A C 1
ATOM 2512 O O . ASP A 1 305 ? 9.259 -1.872 26.591 1.00 37.00 305 ASP A O 1
ATOM 2516 N N . ALA A 1 306 ? 8.820 -2.429 28.708 1.00 37.41 306 ALA A N 1
ATOM 2517 C CA . ALA A 1 306 ? 9.204 -1.138 29.267 1.00 37.41 306 ALA A CA 1
ATOM 2518 C C . ALA A 1 306 ? 10.325 -1.359 30.296 1.00 37.41 306 ALA A C 1
ATOM 2520 O O . ALA A 1 306 ? 10.065 -1.788 31.417 1.00 37.41 306 ALA A O 1
ATOM 2521 N N . ASN A 1 307 ? 11.559 -1.025 29.905 1.00 37.12 307 ASN A N 1
ATOM 2522 C CA . ASN A 1 307 ? 12.777 -0.975 30.731 1.00 37.12 307 ASN A CA 1
ATOM 2523 C C . ASN A 1 307 ? 13.512 -2.284 31.080 1.00 37.12 307 ASN A C 1
ATOM 2525 O O . ASN A 1 307 ? 13.932 -2.457 32.221 1.00 37.12 307 ASN A O 1
ATOM 2529 N N . GLU A 1 308 ? 13.869 -3.107 30.095 1.00 35.59 308 GLU A N 1
ATOM 2530 C CA . GLU A 1 308 ? 15.130 -3.859 30.186 1.00 35.59 308 GLU A CA 1
ATOM 2531 C C . GLU A 1 308 ? 15.845 -3.872 28.829 1.00 35.59 308 GLU A C 1
ATOM 2533 O O . GLU A 1 308 ? 15.185 -4.034 27.803 1.00 35.59 308 GLU A O 1
ATOM 2538 N N . PRO A 1 309 ? 17.186 -3.747 28.775 1.00 36.31 309 PRO A N 1
ATOM 2539 C CA . PRO A 1 309 ? 17.932 -4.247 27.632 1.00 36.31 309 PRO A CA 1
ATOM 2540 C C . PRO A 1 309 ? 17.768 -5.770 27.637 1.00 36.31 309 PRO A C 1
ATOM 2542 O O . PRO A 1 309 ? 18.540 -6.495 28.269 1.00 36.31 309 PRO A O 1
ATOM 2545 N N . SER A 1 310 ? 16.699 -6.242 26.999 1.00 40.47 310 SER A N 1
ATOM 2546 C CA . SER A 1 310 ? 16.443 -7.657 26.816 1.00 40.47 310 SER A CA 1
ATOM 2547 C C . SER A 1 310 ? 17.488 -8.194 25.849 1.00 40.47 310 SER A C 1
ATOM 2549 O O . SER A 1 310 ? 17.661 -7.724 24.725 1.00 40.47 310 SER A O 1
ATOM 2551 N N . VAL A 1 311 ? 18.237 -9.182 26.320 1.00 43.12 311 VAL A N 1
ATOM 2552 C CA . VAL A 1 311 ? 19.023 -10.037 25.443 1.00 43.12 311 VAL A CA 1
ATOM 2553 C C . VAL A 1 311 ? 18.028 -10.797 24.569 1.00 43.12 311 VAL A C 1
ATOM 2555 O O . VAL A 1 311 ? 17.262 -11.629 25.063 1.00 43.12 311 VAL A O 1
ATOM 2558 N N . LYS A 1 312 ? 17.990 -10.444 23.284 1.00 53.66 312 LYS A N 1
ATOM 2559 C CA . LYS A 1 312 ? 17.053 -10.963 22.289 1.00 53.66 312 LYS A CA 1
ATOM 2560 C C . LYS A 1 312 ? 17.399 -12.421 21.963 1.00 53.66 312 LYS A C 1
ATOM 2562 O O . LYS A 1 312 ? 18.275 -12.685 21.180 1.00 53.66 312 LYS A O 1
ATOM 2567 N N . ALA A 1 313 ? 16.692 -13.388 22.537 1.00 67.31 313 ALA A N 1
ATOM 2568 C CA . ALA A 1 313 ? 16.670 -14.788 22.084 1.00 67.31 313 ALA A CA 1
ATOM 2569 C C . ALA A 1 313 ? 17.973 -15.634 22.170 1.00 67.31 313 ALA A C 1
ATOM 2571 O O . ALA A 1 313 ? 19.113 -15.202 22.011 1.00 67.31 313 ALA A O 1
ATOM 2572 N N . ALA A 1 314 ? 17.770 -16.932 22.404 1.00 80.19 314 ALA A N 1
ATOM 2573 C CA . ALA A 1 314 ? 18.737 -17.964 22.054 1.00 80.19 314 ALA A CA 1
ATOM 2574 C C . ALA A 1 314 ? 18.194 -18.737 20.849 1.00 80.19 314 ALA A C 1
ATOM 2576 O O . ALA A 1 314 ? 16.984 -18.877 20.681 1.00 80.19 314 ALA A O 1
ATOM 2577 N N . THR A 1 315 ? 19.087 -19.242 20.006 1.00 87.38 315 THR A N 1
ATOM 2578 C CA . THR A 1 315 ? 18.714 -20.135 18.901 1.00 87.38 315 THR A CA 1
ATOM 2579 C C . THR A 1 315 ? 18.047 -21.409 19.435 1.00 87.38 315 THR A C 1
ATOM 2581 O O . THR A 1 315 ? 18.499 -21.993 20.420 1.00 87.38 315 THR A O 1
ATOM 2584 N N . ASN A 1 316 ? 16.983 -21.868 18.770 1.00 90.00 316 ASN A N 1
ATOM 2585 C CA . ASN A 1 316 ? 16.230 -23.063 19.185 1.00 90.00 316 ASN A CA 1
ATOM 2586 C C . ASN A 1 316 ? 16.606 -24.324 18.383 1.00 90.00 316 ASN A C 1
ATOM 2588 O O . ASN A 1 316 ? 16.012 -25.384 18.590 1.00 90.00 316 ASN A O 1
ATOM 2592 N N . LEU A 1 317 ? 17.577 -24.221 17.470 1.00 88.12 317 LEU A N 1
ATOM 2593 C CA . LEU A 1 317 ? 18.039 -25.304 16.604 1.00 88.12 317 LEU A CA 1
ATOM 2594 C C . LEU A 1 317 ? 19.569 -25.384 16.618 1.00 88.12 317 LEU A C 1
ATOM 2596 O O . LEU A 1 317 ? 20.240 -24.364 16.485 1.00 88.12 317 LEU A O 1
ATOM 2600 N N . LEU A 1 318 ? 20.085 -26.603 16.749 1.00 90.69 318 LEU A N 1
ATOM 2601 C CA . LEU A 1 318 ? 21.500 -26.948 16.693 1.00 90.69 318 LEU A CA 1
ATOM 2602 C C . LEU A 1 318 ? 21.671 -28.133 15.737 1.00 90.69 318 LEU A C 1
ATOM 2604 O O . LEU A 1 318 ? 21.079 -29.192 15.953 1.00 90.69 318 LEU A O 1
ATOM 2608 N N . THR A 1 319 ? 22.474 -27.952 14.692 1.00 90.88 319 THR A N 1
ATOM 2609 C CA . THR A 1 319 ? 22.816 -28.987 13.708 1.00 90.88 319 THR A CA 1
ATOM 2610 C C . THR A 1 319 ? 24.327 -29.163 13.685 1.00 90.88 319 THR A C 1
ATOM 2612 O O . THR A 1 319 ? 24.984 -28.545 12.860 1.00 90.88 319 THR A O 1
ATOM 2615 N N . PRO A 1 320 ? 24.913 -29.942 14.614 1.00 87.44 320 PRO A N 1
ATOM 2616 C CA . PRO A 1 320 ? 26.362 -30.058 14.754 1.00 87.44 320 PRO A CA 1
ATOM 2617 C C . PRO A 1 320 ? 26.935 -31.034 13.710 1.00 87.44 320 PRO A C 1
ATOM 2619 O O . PRO A 1 320 ? 27.486 -32.078 14.064 1.00 87.44 320 PRO A O 1
ATOM 2622 N N . ASN A 1 321 ? 26.743 -30.721 12.424 1.00 84.88 321 ASN A N 1
ATOM 2623 C CA . ASN A 1 321 ? 27.165 -31.518 11.266 1.00 84.88 321 ASN A CA 1
ATOM 2624 C C . ASN A 1 321 ? 28.402 -30.937 10.550 1.00 84.88 321 ASN A C 1
ATOM 2626 O O . ASN A 1 321 ? 28.844 -31.505 9.553 1.00 84.88 321 ASN A O 1
ATOM 2630 N N . GLU A 1 322 ? 28.963 -29.844 11.073 1.00 84.69 322 GLU A N 1
ATOM 2631 C CA . GLU A 1 322 ? 30.156 -29.156 10.574 1.00 84.69 322 GLU A CA 1
ATOM 2632 C C . GLU A 1 322 ? 29.974 -28.539 9.171 1.00 84.69 322 GLU A C 1
ATOM 2634 O O . GLU A 1 322 ? 30.947 -28.365 8.433 1.00 84.69 322 GLU A O 1
ATOM 2639 N N . ASP A 1 323 ? 28.741 -28.174 8.790 1.00 78.75 323 ASP A N 1
ATOM 2640 C CA . ASP A 1 323 ? 28.443 -27.525 7.502 1.00 78.75 323 ASP A CA 1
ATOM 2641 C C . ASP A 1 323 ? 28.565 -25.985 7.523 1.00 78.75 323 ASP A C 1
ATOM 2643 O O . ASP A 1 323 ? 28.452 -25.326 6.482 1.00 78.75 323 ASP A O 1
ATOM 2647 N N . GLY A 1 324 ? 28.848 -25.406 8.693 1.00 74.44 324 GLY A N 1
ATOM 2648 C CA . GLY A 1 324 ? 28.969 -23.970 8.934 1.00 74.44 324 GLY A CA 1
ATOM 2649 C C . GLY A 1 324 ? 27.658 -23.291 9.346 1.00 74.44 324 GLY A C 1
ATOM 2650 O O . GLY A 1 324 ? 27.664 -22.085 9.616 1.00 74.44 324 GLY A O 1
ATOM 2651 N N . ILE A 1 325 ? 26.537 -24.016 9.396 1.00 77.00 325 ILE A N 1
ATOM 2652 C CA . ILE A 1 325 ? 25.196 -23.499 9.681 1.00 77.00 325 ILE A CA 1
ATOM 2653 C C . ILE A 1 325 ? 24.667 -24.147 10.966 1.00 77.00 325 ILE A C 1
ATOM 2655 O O . ILE A 1 325 ? 24.477 -25.351 11.053 1.00 77.00 325 ILE A O 1
ATOM 2659 N N . ASN A 1 326 ? 24.363 -23.325 11.977 1.00 82.12 326 ASN A N 1
ATOM 2660 C CA . ASN A 1 326 ? 23.830 -23.767 13.277 1.00 82.12 326 ASN A CA 1
ATOM 2661 C C . ASN A 1 326 ? 24.661 -24.863 13.982 1.00 82.12 326 ASN A C 1
ATOM 2663 O O . ASN A 1 326 ? 24.113 -25.598 14.796 1.00 82.12 326 ASN A O 1
ATOM 2667 N N . ASP A 1 327 ? 25.973 -24.941 13.737 1.00 85.75 327 ASP A N 1
ATOM 2668 C CA . ASP A 1 327 ? 26.885 -25.884 14.414 1.00 85.75 327 ASP A CA 1
ATOM 2669 C C . ASP A 1 327 ? 27.075 -25.599 15.911 1.00 85.75 327 ASP A C 1
ATOM 2671 O O . ASP A 1 327 ? 27.513 -26.456 16.682 1.00 85.75 327 ASP A O 1
ATOM 2675 N N . PHE A 1 328 ? 26.770 -24.367 16.322 1.00 92.25 328 PHE A N 1
ATOM 2676 C CA . PHE A 1 328 ? 26.932 -23.876 17.682 1.00 92.25 328 PHE A CA 1
ATOM 2677 C C . PHE A 1 328 ? 25.619 -23.303 18.185 1.00 92.25 328 PHE A C 1
ATOM 2679 O O . PHE A 1 328 ? 24.969 -22.518 17.493 1.00 92.25 328 PHE A O 1
ATOM 2686 N N . TRP A 1 329 ? 25.270 -23.630 19.424 1.00 94.31 329 TRP A N 1
ATOM 2687 C CA . TRP A 1 329 ? 24.144 -22.995 20.084 1.00 94.31 329 TRP A CA 1
ATOM 2688 C C . TRP A 1 329 ? 24.519 -21.576 20.505 1.00 94.31 329 TRP A C 1
ATOM 2690 O O . TRP A 1 329 ? 25.478 -21.366 21.258 1.00 94.31 329 TRP A O 1
ATOM 2700 N N . ARG A 1 330 ? 23.753 -20.600 20.018 1.00 90.56 330 ARG A N 1
ATOM 2701 C CA . ARG A 1 330 ? 24.006 -19.179 20.256 1.00 90.56 330 ARG A CA 1
ATOM 2702 C C . ARG A 1 330 ? 22.937 -18.551 21.135 1.00 90.56 330 ARG A C 1
ATOM 2704 O O . ARG A 1 330 ? 21.746 -18.750 20.899 1.00 90.56 330 ARG A O 1
ATOM 2711 N N . VAL A 1 331 ? 23.395 -17.758 22.093 1.00 87.06 331 VAL A N 1
ATOM 2712 C CA . VAL A 1 331 ? 22.631 -16.781 22.867 1.00 87.06 331 VAL A CA 1
ATOM 2713 C C . VAL A 1 331 ? 23.095 -15.406 22.387 1.00 87.06 331 VAL A C 1
ATOM 2715 O O . VAL A 1 331 ? 24.304 -15.142 22.398 1.00 87.06 331 VAL A O 1
ATOM 2718 N N . GLU A 1 332 ? 22.182 -14.562 21.901 1.00 82.69 332 GLU A N 1
ATOM 2719 C CA . GLU A 1 332 ? 22.548 -13.206 21.463 1.00 82.69 332 GLU A CA 1
ATOM 2720 C C . GLU A 1 332 ? 23.123 -12.409 22.646 1.00 82.69 332 GLU A C 1
ATOM 2722 O O . GLU A 1 332 ? 22.836 -12.719 23.799 1.00 82.69 332 GLU A O 1
ATOM 2727 N N . ASP A 1 333 ? 23.990 -11.429 22.385 1.00 82.06 333 ASP A N 1
ATOM 2728 C CA . ASP A 1 333 ? 24.555 -10.504 23.385 1.00 82.06 333 ASP A CA 1
ATOM 2729 C C . ASP A 1 333 ? 25.210 -11.131 24.644 1.00 82.06 333 ASP A C 1
ATOM 2731 O O . ASP A 1 333 ? 25.453 -10.437 25.638 1.00 82.06 333 ASP A O 1
ATOM 2735 N N . ILE A 1 334 ? 25.512 -12.436 24.650 1.00 82.69 334 ILE A N 1
ATOM 2736 C CA . ILE A 1 334 ? 26.057 -13.132 25.831 1.00 82.69 334 ILE A CA 1
ATOM 2737 C C . ILE A 1 334 ? 27.457 -12.634 26.220 1.00 82.69 334 ILE A C 1
ATOM 2739 O O . ILE A 1 334 ? 27.852 -12.707 27.384 1.00 82.69 334 ILE A O 1
ATOM 2743 N N . ASP A 1 335 ? 28.188 -12.070 25.260 1.00 80.56 335 ASP A N 1
ATOM 2744 C CA . ASP A 1 335 ? 29.496 -11.437 25.421 1.00 80.56 335 ASP A CA 1
ATOM 2745 C C . ASP A 1 335 ? 29.449 -10.188 26.316 1.00 80.56 335 ASP A C 1
ATOM 2747 O O . ASP A 1 335 ? 30.434 -9.867 26.983 1.00 80.56 335 ASP A O 1
ATOM 2751 N N . ARG A 1 336 ? 28.283 -9.537 26.431 1.00 80.88 336 ARG A N 1
ATOM 2752 C CA . ARG A 1 336 ? 28.054 -8.414 27.360 1.00 80.88 336 ARG A CA 1
ATOM 2753 C C . ARG A 1 336 ? 28.002 -8.859 28.826 1.00 80.88 336 ARG A C 1
ATOM 2755 O O . ARG A 1 336 ? 28.057 -8.017 29.722 1.00 80.88 336 ARG A O 1
ATOM 2762 N N . TYR A 1 337 ? 27.922 -10.167 29.075 1.00 82.56 337 TYR A N 1
ATOM 2763 C CA . TYR A 1 337 ? 27.789 -10.775 30.397 1.00 82.56 337 TYR A CA 1
ATOM 2764 C C . TYR A 1 337 ? 28.962 -11.718 30.674 1.00 82.56 337 TYR A C 1
ATOM 2766 O O . TYR A 1 337 ? 28.789 -12.935 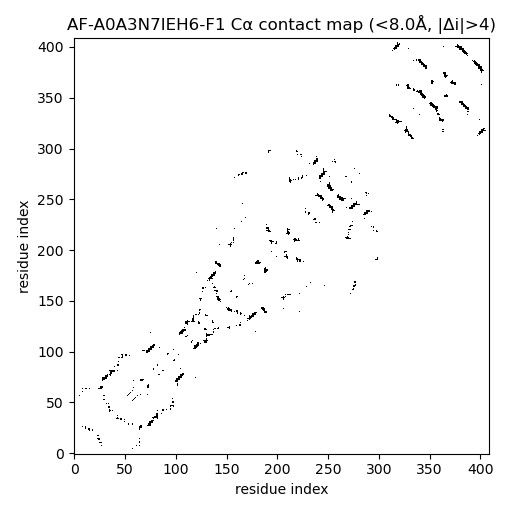30.682 1.00 82.56 337 TYR A O 1
ATOM 2774 N N . PRO A 1 338 ? 30.175 -11.205 30.941 1.00 85.06 338 PRO A N 1
ATOM 2775 C CA . PRO A 1 338 ? 31.363 -12.047 31.125 1.00 85.06 338 PRO A CA 1
ATOM 2776 C C . PRO A 1 338 ? 31.254 -13.014 32.317 1.00 85.06 338 PRO A C 1
ATOM 2778 O O . PRO A 1 338 ? 31.922 -14.043 32.341 1.00 85.06 338 PRO A O 1
ATOM 2781 N N . ASN A 1 339 ? 30.380 -12.709 33.283 1.00 87.56 339 ASN A N 1
ATOM 2782 C CA . ASN A 1 339 ? 30.109 -13.539 34.459 1.00 87.56 339 ASN A CA 1
ATOM 2783 C C . ASN A 1 339 ? 28.888 -14.459 34.287 1.00 87.56 339 ASN A C 1
ATOM 2785 O O . ASN A 1 339 ? 28.396 -14.993 35.283 1.00 87.56 339 ASN A O 1
ATOM 2789 N N . ASN A 1 340 ? 28.384 -14.633 33.060 1.00 93.38 340 ASN A N 1
ATOM 2790 C CA . ASN A 1 340 ? 27.230 -15.488 32.808 1.00 93.38 340 ASN A CA 1
ATOM 2791 C C . ASN A 1 340 ? 27.488 -16.945 33.226 1.00 93.38 340 ASN A C 1
ATOM 2793 O O . ASN A 1 340 ? 28.628 -17.402 33.335 1.00 93.38 340 ASN A O 1
ATOM 2797 N N . HIS A 1 341 ? 26.417 -17.693 33.436 1.00 95.31 341 HIS A N 1
ATOM 2798 C CA . HIS A 1 341 ? 26.452 -19.106 33.741 1.00 95.31 341 HIS A CA 1
ATOM 2799 C C . HIS A 1 341 ? 25.346 -19.835 32.976 1.00 95.31 341 HIS A C 1
ATOM 2801 O O . HIS A 1 341 ? 24.153 -19.634 33.206 1.00 95.31 341 HIS A O 1
ATOM 2807 N N . VAL A 1 342 ? 25.761 -20.697 32.053 1.00 96.00 342 VAL A N 1
ATOM 2808 C CA . VAL A 1 342 ? 24.892 -21.484 31.181 1.00 96.00 342 VAL A CA 1
ATOM 2809 C C . VAL A 1 342 ? 24.814 -22.912 31.687 1.00 96.00 342 VAL A C 1
ATOM 2811 O O . VAL A 1 342 ? 25.837 -23.556 31.911 1.00 96.00 342 VAL A O 1
ATOM 2814 N N . ARG A 1 343 ? 23.593 -23.438 31.774 1.00 95.88 343 ARG A N 1
ATOM 2815 C CA . ARG A 1 343 ? 23.300 -24.846 32.037 1.00 95.88 343 ARG A CA 1
ATOM 2816 C C . ARG A 1 343 ? 22.342 -25.384 30.983 1.00 95.88 343 ARG A C 1
ATOM 2818 O O . ARG A 1 343 ? 21.330 -24.756 30.698 1.00 95.88 343 ARG A O 1
ATOM 2825 N N . ILE A 1 344 ? 22.631 -26.568 30.453 1.00 95.62 344 ILE A N 1
ATOM 2826 C CA . ILE A 1 344 ? 21.789 -27.285 29.492 1.00 95.62 344 ILE A CA 1
ATOM 2827 C C . ILE A 1 344 ? 21.460 -28.657 30.060 1.00 95.62 344 ILE A C 1
ATOM 2829 O O . ILE A 1 344 ? 22.319 -29.342 30.616 1.00 95.62 344 ILE A O 1
ATOM 2833 N N . ILE A 1 345 ? 20.195 -29.036 29.946 1.00 95.19 345 ILE A N 1
ATOM 2834 C CA . ILE A 1 345 ? 19.562 -30.110 30.694 1.00 95.19 345 ILE A CA 1
ATOM 2835 C C . ILE A 1 345 ? 18.762 -30.980 29.722 1.00 95.19 345 ILE A C 1
ATOM 2837 O O . ILE A 1 345 ? 18.067 -30.475 28.841 1.00 95.19 345 ILE A O 1
ATOM 2841 N N . ASP A 1 346 ? 18.855 -32.299 29.868 1.00 93.56 346 ASP A N 1
ATOM 2842 C CA . ASP A 1 346 ? 18.019 -33.225 29.108 1.00 93.56 346 ASP A CA 1
ATOM 2843 C C . ASP A 1 346 ? 16.565 -33.259 29.619 1.00 93.56 346 ASP A C 1
ATOM 2845 O O . ASP A 1 346 ? 16.225 -32.753 30.690 1.00 93.56 346 ASP A O 1
ATOM 2849 N N . LYS A 1 347 ? 15.682 -33.931 28.873 1.00 87.50 347 LYS A N 1
ATOM 2850 C CA . LYS A 1 347 ? 14.269 -34.122 29.252 1.00 87.50 347 LYS A CA 1
ATOM 2851 C C . LYS A 1 347 ? 14.037 -34.846 30.589 1.00 87.50 347 LYS A C 1
ATOM 2853 O O . LYS A 1 347 ? 12.904 -34.905 31.054 1.00 87.50 347 LYS A O 1
ATOM 2858 N N . ARG A 1 348 ? 15.070 -35.455 31.182 1.00 89.25 348 ARG A N 1
ATOM 2859 C CA . ARG A 1 348 ? 15.017 -36.143 32.484 1.00 89.25 348 ARG A CA 1
ATOM 2860 C C . ARG A 1 348 ? 15.567 -35.269 33.616 1.00 89.25 348 ARG A C 1
ATOM 2862 O O . ARG A 1 348 ? 15.712 -35.761 34.731 1.00 89.25 348 ARG A O 1
ATOM 2869 N N . GLY A 1 349 ? 15.880 -34.002 33.344 1.00 88.44 349 GLY A N 1
ATOM 2870 C CA . GLY A 1 349 ? 16.406 -33.070 34.336 1.00 88.44 349 GLY A CA 1
ATOM 2871 C C . GLY A 1 349 ? 17.907 -33.220 34.603 1.00 88.44 349 GLY A C 1
ATOM 2872 O O . GLY A 1 349 ? 18.408 -32.620 35.552 1.00 88.44 349 GLY A O 1
ATOM 2873 N N . ARG A 1 350 ? 18.647 -34.005 33.804 1.00 90.88 350 ARG A N 1
ATOM 2874 C CA . ARG A 1 350 ? 20.098 -34.177 33.981 1.00 90.88 350 ARG A CA 1
ATOM 2875 C C . ARG A 1 350 ? 20.855 -33.096 33.224 1.00 90.88 350 ARG A C 1
ATOM 2877 O O . ARG A 1 350 ? 20.639 -32.925 32.026 1.00 90.88 350 ARG A O 1
ATOM 2884 N N . THR A 1 351 ? 21.779 -32.414 33.895 1.00 93.75 351 THR A N 1
ATOM 2885 C CA . THR A 1 351 ? 22.702 -31.475 33.248 1.00 93.75 351 THR A CA 1
ATOM 2886 C C . THR A 1 351 ? 23.607 -32.219 32.268 1.00 93.75 351 THR A C 1
ATOM 2888 O O . THR A 1 351 ? 24.337 -33.128 32.660 1.00 93.75 351 THR A O 1
ATOM 2891 N N . VAL A 1 352 ? 23.558 -31.827 30.998 1.00 94.19 352 VAL A N 1
ATOM 2892 C CA . VAL A 1 352 ? 24.398 -32.370 29.919 1.00 94.19 352 VAL A CA 1
ATOM 2893 C C . VAL A 1 352 ? 25.536 -31.428 29.540 1.00 94.19 352 VAL A C 1
ATOM 2895 O O . VAL A 1 352 ? 26.552 -31.876 29.012 1.00 94.19 352 VAL A O 1
ATOM 2898 N N . TYR A 1 353 ? 25.387 -30.137 29.835 1.00 95.75 353 TYR A N 1
ATOM 2899 C CA . TYR A 1 353 ? 26.421 -29.128 29.655 1.00 95.75 353 TYR A CA 1
ATOM 2900 C C . TYR A 1 353 ? 26.261 -28.023 30.696 1.00 95.75 353 TYR A C 1
ATOM 2902 O O . TYR A 1 353 ? 25.146 -27.627 31.027 1.00 95.75 353 TYR A O 1
ATOM 2910 N N . GLU A 1 354 ? 27.376 -27.518 31.208 1.00 94.88 354 GLU A N 1
ATOM 2911 C CA . GLU A 1 354 ? 27.396 -26.398 32.143 1.00 94.88 354 GLU A CA 1
ATOM 2912 C C . GLU A 1 354 ? 28.700 -25.623 31.989 1.00 94.88 354 GLU A C 1
ATOM 2914 O O . GLU A 1 354 ? 29.777 -26.231 31.876 1.00 94.88 354 GLU A O 1
ATOM 2919 N N . LYS A 1 355 ? 28.613 -24.291 31.962 1.00 93.75 355 LYS A N 1
ATOM 2920 C CA . LYS A 1 355 ? 29.777 -23.418 31.850 1.00 93.75 355 LYS A CA 1
ATOM 2921 C C . LYS A 1 355 ? 29.525 -22.028 32.431 1.00 93.75 355 LYS A C 1
ATOM 2923 O O . LYS A 1 355 ? 28.493 -21.418 32.184 1.00 93.75 355 LYS A O 1
ATOM 2928 N N . GLN A 1 356 ? 30.524 -21.522 33.148 1.00 94.25 356 GLN A N 1
ATOM 2929 C CA . GLN A 1 356 ? 30.639 -20.117 33.528 1.00 94.25 356 GLN A CA 1
ATOM 2930 C C . GLN A 1 356 ? 31.438 -19.350 32.466 1.00 94.25 356 GLN A C 1
ATOM 2932 O O . GLN A 1 356 ? 32.428 -19.877 31.951 1.00 94.25 356 GLN A O 1
ATOM 2937 N N . GLY A 1 357 ? 31.007 -18.132 32.144 1.00 91.25 357 GLY A N 1
ATOM 2938 C CA . GLY A 1 357 ? 31.564 -17.317 31.067 1.00 91.25 357 GLY A CA 1
ATOM 2939 C C . GLY A 1 357 ? 31.379 -17.985 29.706 1.00 91.25 357 GLY A C 1
ATOM 2940 O O . GLY A 1 357 ? 32.355 -18.217 28.997 1.00 91.25 357 GLY A O 1
ATOM 2941 N N . TYR A 1 358 ? 30.147 -18.377 29.376 1.00 94.75 358 TYR A N 1
ATOM 2942 C CA . TYR A 1 358 ? 29.810 -18.942 28.071 1.00 94.75 358 TYR A CA 1
ATOM 2943 C C . TYR A 1 358 ? 29.963 -17.889 26.965 1.00 94.75 358 TYR A C 1
ATOM 2945 O O . TYR A 1 358 ? 29.615 -16.725 27.162 1.00 94.75 358 TYR A O 1
ATOM 2953 N N . GLN A 1 359 ? 30.482 -18.306 25.812 1.00 92.88 359 GLN A N 1
ATOM 2954 C CA . GLN A 1 359 ? 30.867 -17.483 24.660 1.00 92.88 359 GLN A CA 1
ATOM 2955 C C . GLN A 1 359 ? 30.346 -18.070 23.328 1.00 92.88 359 GLN A C 1
ATOM 2957 O O . GLN A 1 359 ? 30.963 -17.881 22.281 1.00 92.88 359 GLN A O 1
ATOM 2962 N N . ASN A 1 360 ? 29.200 -18.766 23.347 1.00 92.81 360 ASN A N 1
ATOM 2963 C CA . ASN A 1 360 ? 28.574 -19.386 22.167 1.00 92.81 360 ASN A CA 1
ATOM 2964 C C . ASN A 1 360 ? 29.361 -20.541 21.509 1.00 92.81 360 ASN A C 1
ATOM 2966 O O . ASN A 1 360 ? 29.358 -20.699 20.291 1.00 92.81 360 ASN A O 1
ATOM 2970 N N . GLU A 1 361 ? 30.005 -21.384 22.315 1.00 92.44 361 GLU A N 1
ATOM 2971 C CA . GLU A 1 361 ? 30.895 -22.466 21.872 1.00 92.44 361 GLU A CA 1
ATOM 2972 C C . GLU A 1 361 ? 30.324 -23.889 22.019 1.00 92.44 361 GLU A C 1
ATOM 2974 O O . GLU A 1 361 ? 31.032 -24.863 21.756 1.00 92.44 361 GLU A O 1
ATOM 2979 N N . TRP A 1 362 ? 29.079 -24.062 22.474 1.00 94.44 362 TRP A N 1
ATOM 2980 C CA . TRP A 1 362 ? 28.515 -25.402 22.655 1.00 94.44 362 TRP A CA 1
ATOM 2981 C C . TRP A 1 362 ? 28.020 -26.004 21.338 1.00 94.44 362 TRP A C 1
ATOM 2983 O O . TRP A 1 362 ? 27.126 -25.466 20.692 1.00 94.44 362 TRP A O 1
ATOM 2993 N N . GLN A 1 363 ? 28.563 -27.174 21.000 1.00 93.38 363 GLN A N 1
ATOM 2994 C CA . GLN A 1 363 ? 28.280 -27.932 19.773 1.00 93.38 363 GLN A CA 1
ATOM 2995 C C . GLN A 1 363 ? 27.438 -29.191 20.037 1.00 93.38 363 GLN A C 1
ATOM 2997 O O . GLN A 1 363 ? 27.610 -30.218 19.388 1.00 93.38 363 GLN A O 1
ATOM 3002 N N . GLY A 1 364 ? 26.604 -29.187 21.080 1.00 92.19 364 GLY A N 1
ATOM 3003 C CA . GLY A 1 364 ? 25.719 -30.328 21.351 1.00 92.19 364 GLY A CA 1
ATOM 3004 C C . GLY A 1 364 ? 26.448 -31.543 21.926 1.00 92.19 364 GLY A C 1
ATOM 3005 O O . GLY A 1 364 ? 25.931 -32.655 21.892 1.00 92.19 364 GLY A O 1
ATOM 3006 N N . ARG A 1 365 ? 27.658 -31.352 22.463 1.00 92.19 365 ARG A N 1
ATOM 3007 C CA . ARG A 1 365 ? 28.454 -32.416 23.086 1.00 92.19 365 ARG A CA 1
ATOM 3008 C C . ARG A 1 365 ? 28.260 -32.444 24.594 1.00 92.19 365 ARG A C 1
ATOM 3010 O O . ARG A 1 365 ? 28.179 -31.396 25.244 1.00 92.19 365 ARG A O 1
ATOM 3017 N N . GLN A 1 366 ? 28.214 -33.644 25.156 1.00 90.62 366 GLN A N 1
ATOM 3018 C CA . GLN A 1 366 ? 28.089 -33.831 26.594 1.00 90.62 366 GLN A CA 1
ATOM 3019 C C . GLN A 1 366 ? 29.369 -33.392 27.317 1.00 90.62 366 GLN A C 1
ATOM 3021 O O . GLN A 1 366 ? 30.481 -33.764 26.942 1.00 90.62 366 GLN A O 1
ATOM 3026 N N . ARG A 1 367 ? 29.218 -32.644 28.413 1.00 85.12 367 ARG A N 1
ATOM 3027 C CA . ARG A 1 367 ? 30.320 -32.223 29.283 1.00 85.12 367 ARG A CA 1
ATOM 3028 C C . ARG A 1 367 ? 30.178 -32.865 30.665 1.00 85.12 367 ARG A C 1
ATOM 3030 O O . ARG A 1 367 ? 29.539 -32.314 31.550 1.00 85.12 367 ARG A O 1
ATOM 3037 N N . GLY A 1 368 ? 30.822 -34.021 30.848 1.00 75.12 368 GLY A N 1
ATOM 3038 C CA . GLY A 1 368 ? 30.931 -34.734 32.132 1.00 75.12 368 GLY A CA 1
ATOM 3039 C C . GLY A 1 368 ? 30.385 -36.167 32.084 1.00 75.12 368 GLY A C 1
ATOM 3040 O O . GLY A 1 368 ? 29.626 -36.518 31.183 1.00 75.12 368 GLY A O 1
ATOM 3041 N N . GLY A 1 369 ? 30.771 -37.003 33.055 1.00 73.44 369 GLY A N 1
ATOM 3042 C CA . GLY A 1 369 ? 30.419 -38.431 33.095 1.00 73.44 369 GLY A CA 1
ATOM 3043 C C . GLY A 1 369 ? 31.168 -39.287 32.058 1.00 73.44 369 GLY A C 1
ATOM 3044 O O . GLY A 1 369 ? 32.098 -38.814 31.411 1.00 73.44 369 GLY A O 1
ATOM 3045 N N . ASN A 1 370 ? 30.752 -40.549 31.894 1.00 75.94 370 ASN A N 1
ATOM 3046 C CA . ASN A 1 370 ? 31.422 -41.531 31.018 1.00 75.94 370 ASN A CA 1
ATOM 3047 C C . ASN A 1 370 ? 31.288 -41.242 29.509 1.00 75.94 370 ASN A C 1
ATOM 3049 O O . ASN A 1 370 ? 32.018 -41.836 28.727 1.00 75.94 370 ASN A O 1
ATOM 3053 N N . SER A 1 371 ? 30.391 -40.331 29.122 1.00 78.56 371 SER A N 1
ATOM 3054 C CA . SER A 1 371 ? 30.133 -39.910 27.734 1.00 78.56 371 SER A CA 1
ATOM 3055 C C . SER A 1 371 ? 30.681 -38.506 27.438 1.00 78.56 371 SER A C 1
ATOM 3057 O O . SER A 1 371 ? 30.155 -37.781 26.599 1.00 78.56 371 SER A O 1
ATOM 3059 N N . HIS A 1 372 ? 31.705 -38.054 28.171 1.00 85.25 372 HIS A N 1
ATOM 3060 C CA . HIS A 1 372 ? 32.299 -36.732 27.956 1.00 85.25 372 HIS A CA 1
ATOM 3061 C C . HIS A 1 372 ? 32.843 -36.586 26.524 1.00 85.25 372 HIS A C 1
ATOM 3063 O O . HIS A 1 372 ? 33.674 -37.375 26.086 1.00 85.25 372 HIS A O 1
ATOM 3069 N N . GLY A 1 373 ? 32.404 -35.542 25.819 1.00 84.25 373 GLY A N 1
ATOM 3070 C CA . GLY A 1 373 ? 32.800 -35.242 24.441 1.00 84.25 373 GLY A CA 1
ATOM 3071 C C . GLY A 1 373 ? 31.951 -35.929 23.364 1.00 84.25 373 GLY A C 1
ATOM 3072 O O . GLY A 1 373 ? 32.045 -35.547 22.195 1.00 84.25 373 GLY A O 1
ATOM 3073 N N . GLU A 1 374 ? 31.091 -36.884 23.729 1.00 89.06 374 GLU A N 1
ATOM 3074 C CA . GLU A 1 374 ? 30.166 -37.526 22.790 1.00 89.06 374 GLU A CA 1
ATOM 3075 C C . GLU A 1 374 ? 29.055 -36.553 22.365 1.00 89.06 374 GLU A C 1
ATOM 3077 O O . GLU A 1 374 ? 28.614 -35.708 23.153 1.00 89.06 374 GLU A O 1
ATOM 3082 N N . LEU A 1 375 ? 28.617 -36.661 21.105 1.00 90.56 375 LEU A N 1
ATOM 3083 C CA . LEU A 1 375 ? 27.444 -35.938 20.611 1.00 90.56 375 LEU A CA 1
ATOM 3084 C C . LEU A 1 375 ? 26.198 -36.434 21.339 1.00 90.56 375 LEU A C 1
ATOM 3086 O O . LEU A 1 375 ? 25.980 -37.638 21.494 1.00 90.56 375 LEU A O 1
ATOM 3090 N N . LEU A 1 376 ? 25.383 -35.490 21.791 1.00 92.88 376 LEU A N 1
ATOM 3091 C CA . LEU A 1 376 ? 24.110 -35.798 22.414 1.00 92.88 376 LEU A CA 1
ATOM 3092 C C . LEU A 1 376 ? 23.118 -36.321 21.366 1.00 92.88 376 LEU A C 1
ATOM 3094 O O . LEU A 1 376 ? 23.147 -35.856 20.233 1.00 92.88 376 LEU A O 1
ATOM 3098 N N . PRO A 1 377 ? 22.232 -37.270 21.716 1.00 92.88 377 PRO A N 1
ATOM 3099 C CA . PRO A 1 377 ? 21.193 -37.738 20.804 1.00 92.88 377 PRO A CA 1
ATOM 3100 C C . PRO A 1 377 ? 20.302 -36.609 20.274 1.00 92.88 377 PRO A C 1
ATOM 3102 O O . PRO A 1 377 ? 20.078 -35.613 20.962 1.00 92.88 377 PRO A O 1
ATOM 3105 N N . GLU A 1 378 ? 19.709 -36.817 19.097 1.00 93.19 378 GLU A N 1
ATOM 3106 C CA . GLU A 1 378 ? 18.680 -35.912 18.587 1.00 93.19 378 GLU A CA 1
ATOM 3107 C C . GLU A 1 378 ? 17.520 -35.771 19.579 1.00 93.19 378 GLU A C 1
ATOM 3109 O O . GLU A 1 378 ? 17.078 -36.734 20.223 1.00 93.19 378 GLU A O 1
ATOM 3114 N N . GLY A 1 379 ? 17.002 -34.552 19.681 1.00 91.38 379 GLY A N 1
ATOM 3115 C CA . GLY A 1 379 ? 15.876 -34.242 20.547 1.00 91.38 379 GLY A CA 1
ATOM 3116 C C . GLY A 1 379 ? 15.964 -32.868 21.188 1.00 91.38 379 GLY A C 1
ATOM 3117 O O . GLY A 1 379 ? 16.867 -32.076 20.929 1.00 91.38 379 GLY A O 1
ATOM 3118 N N . THR A 1 380 ? 14.976 -32.584 22.031 1.00 92.56 380 THR A N 1
ATOM 3119 C CA . THR A 1 380 ? 14.843 -31.302 22.723 1.00 92.56 380 THR A CA 1
ATOM 3120 C C . THR A 1 380 ? 15.564 -31.325 24.067 1.00 92.56 380 THR A C 1
ATOM 3122 O O . THR A 1 380 ? 15.327 -32.196 24.910 1.00 92.56 380 THR A O 1
ATOM 3125 N N . TYR A 1 381 ? 16.403 -30.317 24.267 1.00 95.06 381 TYR A N 1
ATOM 3126 C CA . TYR A 1 381 ? 17.121 -30.013 25.496 1.00 95.06 381 TYR A CA 1
ATOM 3127 C C . TYR A 1 381 ? 16.648 -28.667 26.026 1.00 95.06 381 TYR A C 1
ATOM 3129 O O . TYR A 1 381 ? 16.229 -27.806 25.259 1.00 95.06 381 TYR A O 1
ATOM 3137 N N . PHE A 1 382 ? 16.724 -28.475 27.335 1.00 94.19 382 PHE A N 1
ATOM 3138 C CA . PHE A 1 382 ? 16.317 -27.241 27.994 1.00 94.19 382 PHE A CA 1
ATOM 3139 C C . PHE A 1 382 ? 17.542 -26.498 28.489 1.00 94.19 382 PHE A C 1
ATOM 3141 O O . PHE A 1 382 ? 18.470 -27.120 28.998 1.00 94.19 382 PHE A O 1
ATOM 3148 N N . TYR A 1 383 ? 17.549 -25.177 28.376 1.00 95.12 383 TYR A N 1
ATOM 3149 C CA . TYR A 1 383 ? 18.651 -24.362 28.866 1.00 95.12 383 TYR A CA 1
ATOM 3150 C C . TYR A 1 383 ? 18.192 -23.385 29.945 1.00 95.12 383 TYR A C 1
ATOM 3152 O O . TYR A 1 383 ? 17.031 -22.971 30.001 1.00 95.12 383 TYR A O 1
ATOM 3160 N N . GLN A 1 384 ? 19.142 -23.003 30.789 1.00 93.94 384 GLN A N 1
ATOM 3161 C CA . GLN A 1 384 ? 19.054 -21.886 31.710 1.00 93.94 384 GLN A CA 1
ATOM 3162 C C . GLN A 1 384 ? 20.332 -21.055 31.580 1.00 93.94 384 GLN A C 1
ATOM 3164 O O . GLN A 1 384 ? 21.433 -21.590 31.704 1.00 93.94 384 GLN A O 1
ATOM 3169 N N . VAL A 1 385 ? 20.178 -19.756 31.354 1.00 93.81 385 VAL A N 1
ATOM 3170 C CA . VAL A 1 385 ? 21.263 -18.777 31.290 1.00 93.81 385 VAL A CA 1
ATOM 3171 C C . VAL A 1 385 ? 21.066 -17.791 32.430 1.00 93.81 385 VAL A C 1
ATOM 3173 O O . VAL A 1 385 ? 20.079 -17.062 32.470 1.00 93.81 385 VAL A O 1
ATOM 3176 N N . ASP A 1 386 ? 21.988 -17.799 33.379 1.00 92.19 386 ASP A N 1
ATOM 3177 C CA . ASP A 1 386 ? 22.129 -16.751 34.382 1.00 92.19 386 ASP A CA 1
ATOM 3178 C C . ASP A 1 386 ? 23.123 -15.717 33.846 1.00 92.19 386 ASP A C 1
ATOM 3180 O O . ASP A 1 386 ? 24.203 -16.078 33.388 1.00 92.19 386 ASP A O 1
ATOM 3184 N N . TYR A 1 387 ? 22.768 -14.437 33.864 1.00 86.88 387 TYR A N 1
ATOM 3185 C CA . TYR A 1 387 ? 23.617 -13.370 33.332 1.00 86.88 387 TYR A CA 1
ATOM 3186 C C . TYR A 1 387 ? 24.689 -12.892 34.327 1.00 86.88 387 TYR A C 1
ATOM 3188 O O . TYR A 1 387 ? 25.490 -12.020 33.991 1.00 86.88 387 TYR A O 1
ATOM 3196 N N . GLY A 1 388 ? 24.722 -13.446 35.545 1.00 82.62 388 GLY A N 1
ATOM 3197 C CA . GLY A 1 388 ? 25.605 -12.982 36.617 1.00 82.62 388 GLY A CA 1
ATOM 3198 C C . GLY A 1 388 ? 25.209 -11.603 37.158 1.00 82.62 388 GLY A C 1
ATOM 3199 O O . GLY A 1 388 ? 26.027 -10.926 37.779 1.00 82.62 388 GLY A O 1
ATOM 3200 N N . ASP A 1 389 ? 23.966 -11.187 36.904 1.00 79.25 389 ASP A N 1
ATOM 3201 C CA . ASP A 1 389 ? 23.370 -9.914 37.303 1.00 79.25 389 ASP A CA 1
ATOM 3202 C C . ASP A 1 389 ? 22.063 -10.203 38.051 1.00 79.25 389 ASP A C 1
ATOM 3204 O O . ASP A 1 389 ? 21.087 -10.657 37.456 1.00 79.25 389 ASP A O 1
ATOM 3208 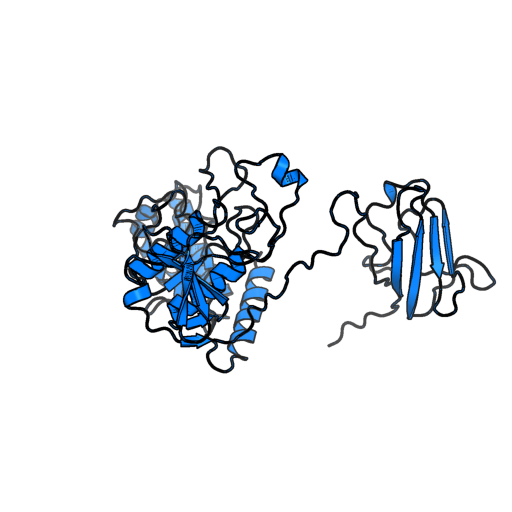N N . ALA A 1 390 ? 22.049 -9.948 39.362 1.00 74.62 390 ALA A N 1
ATOM 3209 C CA . ALA A 1 390 ? 20.918 -10.260 40.238 1.00 74.62 390 ALA A CA 1
ATOM 3210 C C . ALA A 1 390 ? 19.637 -9.478 39.895 1.00 74.62 390 ALA A C 1
ATOM 3212 O O . ALA A 1 390 ? 18.556 -9.869 40.335 1.00 74.62 390 ALA A O 1
ATOM 3213 N N . ALA A 1 391 ? 19.747 -8.386 39.132 1.00 71.50 391 ALA A N 1
ATOM 3214 C CA . ALA A 1 391 ? 18.592 -7.644 38.643 1.00 71.50 391 ALA A CA 1
ATOM 3215 C C . ALA A 1 391 ? 17.921 -8.326 37.438 1.00 71.50 391 ALA A C 1
ATOM 3217 O O . ALA A 1 391 ? 16.741 -8.081 37.199 1.00 71.50 391 ALA A O 1
ATOM 3218 N N . LYS A 1 392 ? 18.632 -9.205 36.714 1.00 71.25 392 LYS A N 1
ATOM 3219 C CA . LYS A 1 392 ? 18.122 -9.866 35.507 1.00 71.25 392 LYS A CA 1
ATOM 3220 C C . LYS A 1 392 ? 17.532 -11.231 35.811 1.00 71.25 392 LYS A C 1
ATOM 3222 O O . LYS A 1 392 ? 18.121 -12.065 36.499 1.00 71.25 392 LYS A O 1
ATOM 3227 N N . LYS A 1 393 ? 16.368 -11.507 35.224 1.00 79.56 393 LYS A N 1
ATOM 3228 C CA . LYS A 1 393 ? 15.782 -12.850 35.274 1.00 79.56 393 LYS A CA 1
ATOM 3229 C C . LYS A 1 393 ? 16.625 -13.816 34.428 1.00 79.56 393 LYS A C 1
ATOM 3231 O O . LYS A 1 393 ? 16.976 -13.473 33.300 1.00 79.56 393 LYS A O 1
ATOM 3236 N N . PRO A 1 394 ? 16.910 -15.038 34.916 1.00 84.44 394 PRO A N 1
ATOM 3237 C CA . PRO A 1 394 ? 17.577 -16.046 34.103 1.00 84.44 394 PRO A CA 1
ATOM 3238 C C . PRO A 1 394 ? 16.756 -16.386 32.857 1.00 84.44 394 PRO A C 1
ATOM 3240 O O . PRO A 1 394 ? 15.564 -16.692 32.965 1.00 84.44 394 PRO A O 1
ATOM 3243 N N . LEU A 1 395 ? 17.398 -16.392 31.691 1.00 86.00 395 LEU A N 1
ATOM 3244 C CA . LEU A 1 395 ? 16.776 -16.804 30.438 1.00 86.00 395 LEU A CA 1
ATOM 3245 C C . LEU A 1 395 ? 16.618 -18.330 30.433 1.00 86.00 395 LEU A C 1
ATOM 3247 O O . LEU A 1 395 ? 17.551 -19.072 30.739 1.00 86.00 395 LEU A O 1
ATOM 3251 N N . LYS A 1 396 ? 15.425 -18.811 30.083 1.00 89.25 396 LYS A N 1
ATOM 3252 C CA . LYS A 1 396 ? 15.104 -20.239 29.994 1.00 89.25 396 LYS A CA 1
ATOM 3253 C C . LYS A 1 396 ? 14.416 -20.531 28.673 1.00 89.25 396 LYS A C 1
ATOM 3255 O O . LYS A 1 396 ? 13.665 -19.701 28.173 1.00 89.25 396 LYS A O 1
ATOM 3260 N N . GLY A 1 397 ? 14.639 -21.720 28.141 1.00 90.75 397 GLY A N 1
ATOM 3261 C CA . GLY A 1 397 ? 14.016 -22.146 26.896 1.00 90.75 397 GLY A CA 1
ATOM 3262 C C . GLY A 1 397 ? 14.481 -23.530 26.493 1.00 90.75 397 GLY A C 1
ATOM 3263 O O . GLY A 1 397 ? 14.885 -24.329 27.345 1.00 90.75 397 GLY A O 1
ATOM 3264 N N . TYR A 1 398 ? 14.404 -23.815 25.198 1.00 91.75 398 TYR A N 1
ATOM 3265 C CA . TYR A 1 398 ? 14.780 -25.106 24.651 1.00 91.75 398 TYR A CA 1
ATOM 3266 C C . TYR A 1 398 ? 15.608 -24.969 23.375 1.00 91.75 398 TYR A C 1
ATOM 3268 O O . TYR A 1 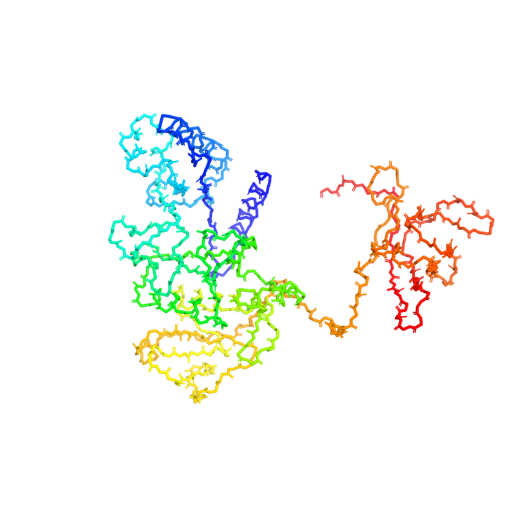398 ? 15.478 -24.010 22.626 1.00 91.75 398 TYR A O 1
ATOM 3276 N N . VAL A 1 399 ? 16.431 -25.976 23.115 1.00 93.06 399 VAL A N 1
ATOM 3277 C CA . VAL A 1 399 ? 17.189 -26.152 21.879 1.00 93.06 399 VAL A CA 1
ATOM 3278 C C . VAL A 1 399 ? 16.962 -27.570 21.378 1.00 93.06 399 VAL A C 1
ATOM 3280 O O . VAL A 1 399 ? 16.997 -28.528 22.153 1.00 93.06 399 VAL A O 1
ATOM 3283 N N . THR A 1 400 ? 16.686 -27.711 20.088 1.00 92.94 400 THR A N 1
ATOM 3284 C CA . THR A 1 400 ? 16.533 -29.012 19.435 1.00 92.94 400 THR A CA 1
ATOM 3285 C C . THR A 1 400 ? 17.814 -29.355 18.695 1.00 92.94 400 THR A C 1
ATOM 3287 O O . THR A 1 400 ? 18.289 -28.553 17.894 1.00 92.94 400 THR A O 1
ATOM 3290 N N . ILE A 1 401 ? 18.361 -30.538 18.968 1.00 93.81 401 ILE A N 1
ATOM 3291 C CA . ILE A 1 401 ? 19.514 -31.090 18.253 1.00 93.81 401 ILE A CA 1
ATOM 3292 C C . ILE A 1 401 ? 19.004 -31.987 17.126 1.00 93.81 401 ILE A C 1
ATOM 3294 O O . ILE A 1 401 ? 18.212 -32.894 17.394 1.00 93.81 401 ILE A O 1
ATOM 3298 N N . LEU A 1 402 ? 19.466 -31.737 15.900 1.00 91.38 402 LEU A N 1
ATOM 3299 C CA . LEU A 1 402 ? 19.254 -32.586 14.722 1.00 91.38 402 LEU A CA 1
ATOM 3300 C C . LEU A 1 402 ? 20.615 -32.929 14.100 1.00 91.38 402 LEU A C 1
ATOM 3302 O O . LEU A 1 402 ? 21.456 -32.049 13.951 1.00 91.38 402 LEU A O 1
ATOM 3306 N N . HIS A 1 403 ? 20.844 -34.186 13.734 1.00 82.19 403 HIS A N 1
ATOM 3307 C CA . HIS A 1 403 ? 22.093 -34.650 13.122 1.00 82.19 403 HIS A CA 1
ATOM 3308 C C . HIS A 1 403 ? 22.005 -34.723 11.594 1.00 82.19 403 HIS A C 1
ATOM 3310 O O . HIS A 1 403 ? 23.030 -34.591 10.935 1.00 82.19 403 HIS A O 1
ATOM 3316 N N . ASP A 1 404 ? 20.797 -34.854 11.035 1.00 69.56 404 ASP A N 1
ATOM 3317 C CA . ASP A 1 404 ? 20.558 -34.822 9.591 1.00 69.56 404 ASP A CA 1
ATOM 3318 C C . ASP A 1 404 ? 19.341 -33.956 9.249 1.00 69.56 404 ASP A C 1
ATOM 3320 O O . ASP A 1 404 ? 18.187 -34.335 9.456 1.00 69.56 404 ASP A O 1
ATOM 3324 N N . VAL A 1 405 ? 19.583 -32.801 8.628 1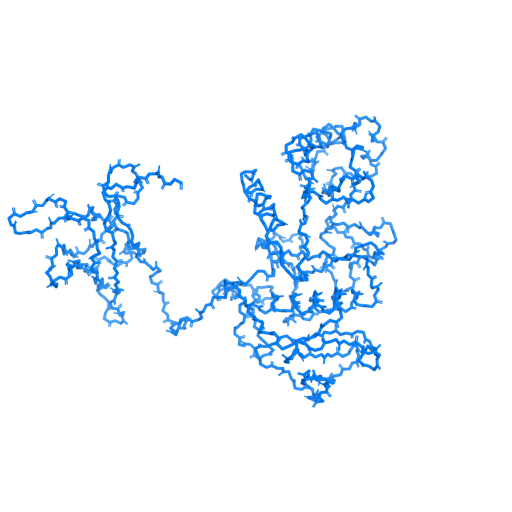.00 56.12 405 VAL A N 1
ATOM 3325 C CA . VAL A 1 405 ? 18.533 -32.110 7.878 1.00 56.12 405 VAL A CA 1
ATOM 3326 C C . VAL A 1 405 ? 18.512 -32.741 6.490 1.00 56.12 405 VAL A C 1
ATOM 3328 O O . VAL A 1 405 ? 19.141 -32.234 5.560 1.00 56.12 405 VAL A O 1
ATOM 3331 N N . GLN A 1 406 ? 17.823 -33.876 6.320 1.00 43.97 406 GLN A N 1
ATOM 3332 C CA . GLN A 1 406 ? 17.533 -34.345 4.966 1.00 43.97 406 GLN A CA 1
ATOM 3333 C C . GLN A 1 406 ? 16.777 -33.229 4.240 1.00 43.97 406 GLN A C 1
ATOM 3335 O O . GLN A 1 406 ? 15.617 -32.950 4.537 1.00 43.97 406 GLN A O 1
ATOM 3340 N N . ARG A 1 407 ? 17.447 -32.576 3.282 1.00 50.06 407 ARG A N 1
ATOM 3341 C CA . ARG A 1 407 ? 16.800 -31.704 2.300 1.00 50.06 407 ARG A CA 1
ATOM 3342 C C . ARG A 1 407 ? 15.886 -32.571 1.434 1.00 50.06 407 ARG A C 1
ATOM 3344 O O . ARG A 1 407 ? 16.280 -33.055 0.379 1.00 50.06 407 ARG A O 1
ATOM 3351 N N . GLY A 1 408 ? 14.669 -32.784 1.899 1.00 35.81 408 GLY A N 1
ATOM 3352 C CA . GLY A 1 408 ? 13.565 -33.366 1.150 1.00 35.81 408 GLY A CA 1
ATOM 3353 C C . GLY A 1 408 ? 12.269 -32.785 1.705 1.00 35.81 408 GLY A C 1
ATOM 3354 O O . GLY A 1 408 ? 12.182 -32.525 2.898 1.00 35.81 408 GLY A O 1
ATOM 3355 N N . ARG A 1 409 ? 11.233 -32.537 0.920 1.00 31.55 409 ARG A N 1
ATOM 3356 C CA . ARG A 1 409 ? 10.965 -32.799 -0.489 1.00 31.55 409 ARG A CA 1
ATOM 3357 C C . ARG A 1 409 ? 9.772 -31.930 -0.870 1.00 31.55 409 ARG A C 1
ATOM 3359 O O . ARG A 1 409 ? 8.980 -31.637 0.054 1.00 31.55 409 ARG A O 1
#

Mean predicted aligned error: 14.49 Å

Radius of gyration: 27.07 Å; Cα contacts (8 Å, |Δi|>4): 762; chains: 1; bounding box: 60×61×72 Å

Solvent-accessible surface area (backbone atoms only — not comparable to full-atom values): 23012 Å² total; per-residue (Å²): 110,65,71,59,54,53,54,50,51,53,49,38,51,53,50,53,73,66,62,60,91,91,58,73,77,58,61,46,69,56,78,47,52,87,30,42,72,32,56,67,69,60,18,50,54,41,46,26,54,52,29,41,47,43,42,66,72,54,33,70,80,39,51,94,39,43,33,62,51,83,98,21,46,34,32,36,39,44,35,40,92,35,38,55,68,67,60,51,61,75,46,39,89,80,20,69,45,42,66,57,36,37,75,36,46,18,37,78,72,53,68,65,39,84,93,44,44,50,50,58,46,62,35,66,68,46,95,79,22,49,31,86,17,72,57,31,33,68,37,42,47,31,33,44,63,90,54,94,88,60,76,67,25,52,29,65,87,46,53,49,25,32,54,40,47,18,49,44,72,66,67,58,34,76,39,75,44,69,46,28,57,72,43,65,70,42,44,16,39,32,51,56,46,80,60,57,66,71,64,22,67,78,36,62,84,64,43,69,62,42,34,30,83,83,67,48,82,29,41,42,51,55,35,56,45,50,55,49,50,49,37,35,71,77,69,33,29,42,46,51,69,41,31,38,26,38,53,99,50,70,51,27,30,33,33,51,66,98,40,78,44,84,45,49,71,62,76,52,78,88,49,63,67,46,41,37,40,65,70,42,76,86,66,62,78,58,52,61,39,89,62,80,89,80,64,87,74,61,78,74,82,62,94,66,85,77,89,65,95,70,69,69,61,60,54,50,54,29,31,60,65,79,81,82,58,44,33,40,45,41,52,46,74,39,75,82,24,68,62,14,36,38,39,29,24,43,86,84,72,46,75,36,32,72,41,71,47,54,78,52,76,50,48,60,43,28,60,58,76,98,53,51,71,38,74,56,74,70,44,66,30,38,40,41,35,37,56,68,44,93,89,57,80,62,51,70,53,54,35,34,38,45,80,70,85,72,92,71,133